Protein 4F1W (pdb70)

B-factor: mean 16.86, std 10.06, range [5.45, 77.43]

Solvent-accessible surface area: 17740 Å² total; per-residue (Å²): 123,61,0,0,0,0,0,30,7,125,71,0,9,59,56,0,93,78,89,6,81,117,110,127,70,51,103,41,6,77,22,66,0,31,22,3,50,2,85,58,5,59,0,0,0,3,63,2,27,57,0,2,0,16,1,0,1,1,1,0,0,0,6,40,75,6,151,9,70,10,1,0,0,1,2,24,4,22,0,4,22,80,122,8,144,38,30,8,14,0,0,0,52,29,0,46,4,14,23,0,41,5,60,33,72,71,76,92,72,2,35,2,24,86,16,50,20,8,4,148,8,43,119,170,8,14,62,4,0,15,40,0,0,133,125,39,139,38,79,6,40,133,6,18,0,0,2,0,0,23,68,43,103,38,68,116,19,10,60,136,8,85,152,74,13,84,121,2,18,0,9,18,20,12,0,0,0,0,0,1,0,0,77,37,32,137,23,54,4,0,0,3,2,7,0,9,59,6,14,112,92,182,23,152,49,61,104,112,96,5,42,50,66,8,0,124,61,9,5,82,6,0,27,37,0,2,85,98,43,34,130,72,143,34,63,0,0,1,1,0,6,39,73,80,4,0,47,75,1,38,122,104,14,91,104,113,127,74,54,98,45,7,64,4,56,2,4,28,4,46,0,93,58,3,47,1,0,0,0,46,4,28,30,0,0,0,8,0,0,0,0,0,0,0,0,10,44,84,6,156,7,64,6,0,0,1,1,0,8,4,6,2,17,28,119,88,13,125,53,9,13,0,0,0,0,49,16,1,45,4,13,23,0,36,5,61,78,128,72,74,92,48,1,33,1,35,80,13,52,18,10,12,154,8,38,116,164,5,9,56,13,0,31,36,0,16,165,111,52,139,44,62,32,29,128,7,9,0,0,0,0,0,21,34,13,46,5,85,122,32,23,60,119,4,109,150,48,9,110,95,8,16,0,7,11,18,8,0,0,0,0,5,4,0,2,92,42,52,139,26,50,11,0,0,0,3,0,0,1,4,59,0,52,122,91,0,47,106,22,24,103,124,72,13,72,52,0,4,118,35,1,6,72,0,0,25,32,0,0,73,80,20,1,145,92

Radius of gyration: 22.08 Å; Cα contacts (8 Å, |Δi|>4): 1251; chains: 2; bounding box: 64×43×54 Å

CATH classification: 3.40.50.1580

Nearest PDB structures (foldseek):
  1z5p-assembly1_A-2  TM=9.961E-01  e=1.165E-47  Escherichia coli
  4g89-assembly1_B  TM=9.970E-01  e=3.250E-46  Klebsiella pneumoniae subsp. pneumoniae MGH 78578
  1jys-assembly1_B  TM=9.950E-01  e=2.540E-46  Escherichia coli
  4f1w-assembly1_B  TM=9.520E-01  e=3.742E-44  Salmonella enterica subsp. enterica serovar Choleraesuis str. SCSA50
  3bl6-assembly1_A-2  TM=9.522E-01  e=1.402E-33  unclassified

Foldseek 3Di:
DEEEEEEAQPLLLVVQLVQFDPWDWDDDPNWIWIWHDHVRHTYIYTYADFFQVSNLVHLVVCCVPPVGQAYEYEYAWAFLDPPDDFFAKEKEQWEFELPDDPCVVPDQHRDDPPDDRIQGADPVLSVLLCVLCVVLVHHYHYFYEYAGNDDDAAQVRSVSSCVSPVGHGTYYGYDRSSSRSCVVVVHHYMYMHGHHYYHPDDDPDDSVRSSVVNSVSVSSSVSSSSVVVPD/DQFEEEEEEADCLQCVVVLVQFDPWDWDDPDNKIWIWHDHVRFTYIYIHQHFFQVSLLVGLVVCCVVPVGQAYEYEAAWAFADPPADFLAKEKEQKEFALPDDPCVVVDQHRDDPPDDRIQGADPVLRVLLVVLCVVVVGHYDYYYEYAGRDQQAADPSVVSCCVSPVGHGTYGGYQRSSSVSCVVVVHHYMYIWGYQHNSYNCRVVSNVVRSNSRSVSRVSSVSSSSVVPRND

Sequence (465 aa):
MMKIIGIIGAMEEEEVTLLRRDKIDNRQTITTLGGCEIYTGQLNGTEVALLKSGIGKVAAALGATLLLLEEHCKKPDVIINTGSAGGLASTLKVGDIVVSDETTRYHDADVVTAFGYEYGQLPGCPAGFKADDKKLIAAAEESSSCCIRRELNLNAVRRGLIVSSGDAFINGSVGLAKIRRHNFPDAVVAVEMEATAIIAHVCHNFNVPFVVVVRAISDVADQQSHLSFDEFLAVVAAKQQSTLMMVETLVQKLAHSHMKIGIIGAMEEEVTLLRDDKIDDNRQTITLLGGCCEIYTGQLNGTEVALLKSGIGKVAAALGATLLLEHCKPDVIIINTGSAGGLASTLKVGDIVVVSDEETRYHDADVTAFGYEEYGQLPGCPAGFKKADDKKLIAAAESCIRELNLNAVRGLIVSGDAFINGSVVGLAKIRRHNFPDAVAVEMEATAIAHVCHNFNNVPFVVVRAISDVADQQQSHLSSFDEFLAVAAKQSSTLMVEETLVQKLAHG

Secondary structure (DSSP, 8-state):
-EEEEEES-HHHHHHHHHH-EEEEEEEETTEEEEEEEETTEEEEEEE--SSHHHHHHHHHHHHHHH--SEEEEEEEEEE-STT--TT-EEEEEEEEESS-B-GGGTPPTTPPTTS-SSEEPPHHHHHHHHHHHHHTT--EEEEEEEE-SB---SHHHHHHHHHH-TTEEEEESSHHHHHHHHHHTT--EEEEEEEEEETT---SS-HHHHHHHHHHHHHHHHHHHHHHHH-/--S-EEEEESSHHHHHHHHHTEEEEEEEEETTEEEEEEEETTEEEEEEE--SSHHHHHHHHHHHHHHH--SEEEE-SEEEE-STTPPTT-EEEEEEEEESS-B-GGGTPPTT--TTS-SSEEPPHHHHHHHHHHHHHHT--EEEEEEEE-SB---SHHHHHHHHHH-TTEEEEESSHHHHHHHHHHHT--EEEEEEEEE-SSTTHHHHHHHHHHHHHHHHHHHHHHHHHHHTT-

Structure (mmCIF, N/CA/C/O backbone):
data_4F1W
#
_entry.id   4F1W
#
_cell.length_a   66.050
_cell.length_b   68.120
_cell.length_c   89.660
_cell.angle_alpha   90.00
_cell.angle_beta   90.00
_cell.angle_gamma   90.00
#
_symmetry.space_group_name_H-M   'P 21 21 21'
#
loop_
_entity.id
_entity.type
_entity.pdbx_description
1 polymer "5'-methylthioadenosine/S-adenosylhomocysteine nucleosidase"
2 non-polymer 'TRIETHYLENE GLYCOL'
3 non-polymer 'TETRAETHYLENE GLYCOL'
4 non-polymer 1,2-ETHANEDIOL
5 non-polymer DI(HYDROXYETHYL)ETHER
6 non-polymer ADENINE
7 water water
#
loop_
_atom_site.group_PDB
_atom_site.id
_atom_site.type_symbol
_atom_site.label_atom_id
_atom_site.label_alt_id
_atom_site.label_comp_id
_atom_site.label_asym_id
_atom_site.label_entity_id
_atom_site.label_seq_id
_atom_site.pdbx_PDB_ins_code
_atom_site.Cartn_x
_atom_site.Cartn_y
_atom_site.Cartn_z
_atom_site.occupancy
_atom_site.B_iso_or_equiv
_atom_site.auth_seq_id
_atom_site.auth_comp_id
_atom_site.auth_asym_id
_atom_site.auth_atom_id
_atom_site.pdbx_PDB_model_num
ATOM 1 N N . MET A 1 17 ? 36.932 12.332 20.245 1.00 28.48 1 MET A N 1
ATOM 2 C CA A MET A 1 17 ? 36.961 12.277 18.745 0.50 25.50 1 MET A CA 1
ATOM 3 C CA B MET A 1 17 ? 36.910 12.261 18.753 0.50 23.61 1 MET A CA 1
ATOM 4 C C . MET A 1 17 ? 37.259 10.856 18.307 1.00 21.39 1 MET A C 1
ATOM 5 O O . MET A 1 17 ? 38.147 10.207 18.867 1.00 26.39 1 MET A O 1
ATOM 14 N N . LYS A 1 18 ? 36.559 10.387 17.291 1.00 15.67 2 LYS A N 1
ATOM 15 C CA . LYS A 1 18 ? 36.771 9.050 16.810 1.00 13.53 2 LYS A CA 1
ATOM 16 C C . LYS A 1 18 ? 37.061 9.114 15.322 1.00 11.62 2 LYS A C 1
ATOM 17 O O . LYS A 1 18 ? 36.295 9.691 14.536 1.00 12.02 2 LYS A O 1
ATOM 23 N N . ILE A 1 19 ? 38.195 8.551 14.944 1.00 10.45 3 ILE A N 1
ATOM 24 C CA A ILE A 1 19 ? 38.632 8.630 13.555 0.50 10.08 3 ILE A CA 1
ATOM 25 C CA B ILE A 1 19 ? 38.676 8.633 13.560 0.50 10.13 3 ILE A CA 1
ATOM 26 C C . ILE A 1 19 ? 38.482 7.266 12.891 1.00 9.11 3 ILE A C 1
ATOM 27 O O . ILE A 1 19 ? 39.007 6.262 13.369 1.00 10.61 3 ILE A O 1
ATOM 36 N N . GLY A 1 20 ? 37.773 7.244 11.768 1.00 9.11 4 GLY A N 1
ATOM 37 C CA . GLY A 1 20 ? 37.633 6.042 10.970 1.00 9.08 4 GLY A CA 1
ATOM 38 C C . GLY A 1 20 ? 38.744 6.057 9.931 1.00 7.48 4 GLY A C 1
ATOM 39 O O . GLY A 1 20 ? 39.046 7.101 9.343 1.00 9.08 4 GLY A O 1
ATOM 40 N N . ILE A 1 21 ? 39.355 4.893 9.751 1.00 7.47 5 ILE A N 1
ATOM 41 C CA . ILE A 1 21 ? 40.476 4.675 8.856 1.00 6.86 5 ILE A CA 1
ATOM 42 C C . ILE A 1 21 ? 40.117 3.505 7.955 1.00 6.30 5 ILE A C 1
ATOM 43 O O . ILE A 1 21 ? 39.859 2.411 8.431 1.00 8.03 5 ILE A O 1
ATOM 48 N N . ILE A 1 22 ? 40.120 3.769 6.638 1.00 7.00 6 ILE A N 1
ATOM 49 C CA . ILE A 1 22 ? 39.888 2.739 5.647 1.00 7.02 6 ILE A CA 1
ATOM 50 C C . ILE A 1 22 ? 41.111 2.668 4.776 1.00 6.89 6 ILE A C 1
ATOM 51 O O . ILE A 1 22 ? 41.485 3.665 4.135 1.00 8.44 6 ILE A O 1
ATOM 56 N N . GLY A 1 23 ? 41.813 1.547 4.825 1.00 7.74 7 GLY A N 1
ATOM 57 C CA . GLY A 1 23 ? 43.056 1.419 4.039 1.00 9.53 7 GLY A CA 1
ATOM 58 C C . GLY A 1 23 ? 42.988 0.317 3.023 1.00 9.59 7 GLY A C 1
ATOM 59 O O . GLY A 1 23 ? 42.455 -0.753 3.313 1.00 10.01 7 GLY A O 1
ATOM 60 N N . ALA A 1 24 ? 43.556 0.556 1.842 1.00 9.54 8 ALA A N 1
ATOM 61 C CA . ALA A 1 24 ? 43.647 -0.456 0.792 1.00 10.69 8 ALA A CA 1
ATOM 62 C C . ALA A 1 24 ? 44.879 -1.344 0.914 1.00 11.24 8 ALA A C 1
ATOM 63 O O . ALA A 1 24 ? 44.854 -2.464 0.394 1.00 14.76 8 ALA A O 1
ATOM 65 N N . MET A 1 25 ? 45.963 -0.852 1.509 1.00 10.72 9 MET A N 1
ATOM 66 C CA . MET A 1 25 ? 47.205 -1.593 1.549 1.00 13.01 9 MET A CA 1
ATOM 67 C C . MET A 1 25 ? 47.169 -2.527 2.765 1.00 13.44 9 MET A C 1
ATOM 68 O O . MET A 1 25 ? 47.118 -2.097 3.917 1.00 13.24 9 MET A O 1
ATOM 73 N N . GLU A 1 26 ? 47.183 -3.826 2.477 1.00 15.23 10 GLU A N 1
ATOM 74 C CA A GLU A 1 26 ? 47.114 -4.870 3.480 0.50 16.50 10 GLU A CA 1
ATOM 75 C CA B GLU A 1 26 ? 47.076 -4.842 3.516 0.50 17.00 10 GLU A CA 1
ATOM 76 C C . GLU A 1 26 ? 48.133 -4.663 4.591 1.00 15.05 10 GLU A C 1
ATOM 77 O O . GLU A 1 26 ? 47.813 -4.765 5.792 1.00 14.30 10 GLU A O 1
ATOM 88 N N . GLU A 1 27 ? 49.378 -4.384 4.194 1.00 16.35 11 GLU A N 1
ATOM 89 C CA . GLU A 1 27 ? 50.462 -4.252 5.184 1.00 16.75 11 GLU A CA 1
ATOM 90 C C . GLU A 1 27 ? 50.235 -3.045 6.098 1.00 13.14 11 GLU A C 1
ATOM 91 O O . GLU A 1 27 ? 50.553 -3.124 7.288 1.00 15.69 11 GLU A O 1
ATOM 97 N N . GLU A 1 28 ? 49.690 -1.947 5.552 1.00 12.97 12 GLU A N 1
ATOM 98 C CA . GLU A 1 28 ? 49.364 -0.788 6.381 1.00 12.17 12 GLU A CA 1
ATOM 99 C C . GLU A 1 28 ? 48.289 -1.163 7.409 1.00 11.91 12 GLU A C 1
ATOM 100 O O . GLU A 1 28 ? 48.412 -0.845 8.577 1.00 12.07 12 GLU A O 1
ATOM 106 N N . VAL A 1 29 ? 47.227 -1.826 6.964 1.00 11.38 13 VAL A N 1
ATOM 107 C CA . VAL A 1 29 ? 46.177 -2.232 7.892 1.00 11.49 13 VAL A CA 1
ATOM 108 C C . VAL A 1 29 ? 46.727 -3.142 8.992 1.00 11.84 13 VAL A C 1
ATOM 109 O O . VAL A 1 29 ? 46.388 -2.981 10.174 1.00 12.82 13 VAL A O 1
ATOM 113 N N . THR A 1 30 ? 47.586 -4.082 8.617 1.00 13.36 14 THR A N 1
ATOM 114 C CA . THR A 1 30 ? 48.191 -5.004 9.576 1.00 13.10 14 THR A CA 1
ATOM 115 C C . THR A 1 30 ? 49.026 -4.234 10.611 1.00 12.70 14 THR A C 1
ATOM 116 O O . THR A 1 30 ? 48.906 -4.481 11.823 1.00 15.31 14 THR A O 1
ATOM 120 N N . LEU A 1 31 ? 49.857 -3.299 10.125 1.00 13.77 15 LEU A N 1
ATOM 121 C CA . LEU A 1 31 ? 50.696 -2.522 11.047 1.00 13.53 15 LEU A CA 1
ATOM 122 C C . LEU A 1 31 ? 49.841 -1.672 12.003 1.00 12.29 15 LEU A C 1
ATOM 123 O O . LEU A 1 31 ? 50.085 -1.630 13.208 1.00 15.64 15 LEU A O 1
ATOM 128 N N . LEU A 1 32 ? 48.831 -1.003 11.459 1.00 11.13 16 LEU A N 1
ATOM 129 C CA . LEU A 1 32 ? 47.933 -0.207 12.286 1.00 11.82 16 LEU A CA 1
ATOM 130 C C . LEU A 1 32 ? 47.186 -1.087 13.268 1.00 12.20 16 LEU A C 1
ATOM 131 O O . LEU A 1 32 ? 47.082 -0.717 14.434 1.00 14.18 16 LEU A O 1
ATOM 136 N N . ARG A 1 33 ? 46.687 -2.238 12.823 1.00 13.25 17 ARG A N 1
ATOM 137 C CA A ARG A 1 33 ? 45.967 -3.147 13.691 0.50 15.37 17 ARG A CA 1
ATOM 138 C CA B ARG A 1 33 ? 45.952 -3.119 13.726 0.50 15.05 17 ARG A CA 1
ATOM 139 C C . ARG A 1 33 ? 46.860 -3.516 14.890 1.00 15.00 17 ARG A C 1
ATOM 140 O O . ARG A 1 33 ? 46.423 -3.531 16.051 1.00 17.36 17 ARG A O 1
ATOM 155 N N . ASP A 1 34 ? 48.115 -3.825 14.590 1.00 14.94 18 ASP A N 1
ATOM 156 C CA . ASP A 1 34 ? 49.085 -4.224 15.610 1.00 16.73 18 ASP A CA 1
ATOM 157 C C . ASP A 1 34 ? 49.354 -3.121 16.654 1.00 16.52 18 ASP A C 1
ATOM 158 O O . ASP A 1 34 ? 49.595 -3.389 17.833 1.00 19.33 18 ASP A O 1
ATOM 163 N N . LYS A 1 35 ? 49.260 -1.881 16.204 1.00 13.78 19 LYS A N 1
ATOM 164 C CA . LYS A 1 35 ? 49.483 -0.732 17.039 1.00 15.62 19 LYS A CA 1
ATOM 165 C C . LYS A 1 35 ? 48.299 -0.354 17.906 1.00 14.50 19 LYS A C 1
ATOM 166 O O . LYS A 1 35 ? 48.479 0.280 18.935 1.00 19.89 19 LYS A O 1
ATOM 172 N N . ILE A 1 36 ? 47.091 -0.756 17.509 1.00 14.00 20 ILE A N 1
ATOM 173 C CA . ILE A 1 36 ? 45.899 -0.414 18.261 1.00 13.96 20 ILE A CA 1
ATOM 174 C C . ILE A 1 36 ? 45.890 -1.072 19.635 1.00 14.14 20 ILE A C 1
ATOM 175 O O . ILE A 1 36 ? 46.104 -2.262 19.746 1.00 15.03 20 ILE A O 1
ATOM 180 N N . ASP A 1 37 ? 45.612 -0.250 20.635 1.00 12.91 21 ASP A N 1
ATOM 181 C CA . ASP A 1 37 ? 45.470 -0.665 22.008 1.00 14.99 21 ASP A CA 1
ATOM 182 C C . ASP A 1 37 ? 44.030 -1.012 22.301 1.00 16.34 21 ASP A C 1
ATOM 183 O O . ASP A 1 37 ? 43.108 -0.433 21.709 1.00 15.87 21 ASP A O 1
ATOM 188 N N . ASN A 1 38 ? 43.845 -1.929 23.248 1.00 17.20 22 ASN A N 1
ATOM 189 C CA . ASN A 1 38 ? 42.522 -2.409 23.595 1.00 15.82 22 ASN A CA 1
ATOM 190 C C . ASN A 1 38 ? 41.696 -2.853 22.404 1.00 14.69 22 ASN A C 1
ATOM 191 O O . ASN A 1 38 ? 40.520 -2.543 22.291 1.00 16.77 22 ASN A O 1
ATOM 196 N N . ARG A 1 39 ? 42.345 -3.597 21.521 1.00 14.87 23 ARG A N 1
ATOM 197 C CA . ARG A 1 39 ? 41.751 -3.935 20.236 1.00 14.10 23 ARG A CA 1
ATOM 198 C C . ARG A 1 39 ? 40.525 -4.849 20.390 1.00 14.93 23 ARG A C 1
ATOM 199 O O . ARG A 1 39 ? 40.535 -5.810 21.157 1.00 16.75 23 ARG A O 1
ATOM 207 N N . GLN A 1 40 ? 39.480 -4.555 19.635 1.00 13.08 24 GLN A N 1
ATOM 208 C CA . GLN A 1 40 ? 38.374 -5.465 19.469 1.00 13.04 24 GLN A CA 1
ATOM 209 C C . GLN A 1 40 ? 38.133 -5.598 17.962 1.00 11.94 24 GLN A C 1
ATOM 210 O O . GLN A 1 40 ? 38.521 -4.738 17.200 1.00 13.05 24 GLN A O 1
ATOM 216 N N . THR A 1 41 ? 37.527 -6.705 17.579 1.00 13.35 25 THR A N 1
ATOM 217 C CA . THR A 1 41 ? 37.265 -6.992 16.187 1.00 14.49 25 THR A CA 1
ATOM 218 C C . THR A 1 41 ? 35.772 -7.268 16.019 1.00 16.12 25 THR A C 1
ATOM 219 O O . THR A 1 41 ? 35.185 -8.063 16.756 1.00 18.06 25 THR A O 1
ATOM 223 N N . ILE A 1 42 ? 35.183 -6.595 15.038 1.00 15.34 26 ILE A N 1
ATOM 224 C CA . ILE A 1 42 ? 33.776 -6.763 14.644 1.00 16.47 26 ILE A CA 1
ATOM 225 C C . ILE A 1 42 ? 33.857 -7.506 13.304 1.00 19.87 26 ILE A C 1
ATOM 226 O O . ILE A 1 42 ? 34.429 -6.994 12.364 1.00 19.63 26 ILE A O 1
ATOM 231 N N . THR A 1 43 ? 33.326 -8.724 13.210 1.00 25.64 27 THR A N 1
ATOM 232 C CA A THR A 1 43 ? 33.454 -9.566 11.993 0.50 23.82 27 THR A CA 1
ATOM 233 C CA B THR A 1 43 ? 33.456 -9.462 11.939 0.50 25.02 27 THR A CA 1
ATOM 234 C C . THR A 1 43 ? 32.083 -9.776 11.330 1.00 22.76 27 THR A C 1
ATOM 235 O O . THR A 1 43 ? 31.246 -10.426 11.916 1.00 34.80 27 THR A O 1
ATOM 242 N N . LEU A 1 44 ? 31.852 -9.221 10.133 1.00 21.70 28 LEU A N 1
ATOM 243 C CA . LEU A 1 44 ? 30.572 -9.401 9.415 1.00 22.67 28 LEU A CA 1
ATOM 244 C C . LEU A 1 44 ? 30.554 -9.003 7.929 1.00 19.72 28 LEU A C 1
ATOM 245 O O . LEU A 1 44 ? 31.289 -8.139 7.521 1.00 28.50 28 LEU A O 1
ATOM 250 N N . GLY A 1 45 ? 29.692 -9.634 7.151 1.00 32.26 29 GLY A N 1
ATOM 251 C CA . GLY A 1 45 ? 29.563 -9.318 5.727 1.00 31.29 29 GLY A CA 1
ATOM 252 C C . GLY A 1 45 ? 30.831 -9.550 4.924 1.00 26.71 29 GLY A C 1
ATOM 253 O O . GLY A 1 45 ? 31.002 -8.928 3.893 1.00 28.73 29 GLY A O 1
ATOM 254 N N . GLY A 1 46 ? 31.697 -10.469 5.364 1.00 32.63 30 GLY A N 1
ATOM 255 C CA . GLY A 1 46 ? 32.992 -10.669 4.709 1.00 32.12 30 GLY A CA 1
ATOM 256 C C . GLY A 1 46 ? 33.926 -9.490 4.967 1.00 33.00 30 GLY A C 1
ATOM 257 O O . GLY A 1 46 ? 34.924 -9.289 4.240 1.00 32.14 30 GLY A O 1
ATOM 258 N N . CYS A 1 47 ? 33.582 -8.706 5.994 1.00 23.42 31 CYS A N 1
ATOM 259 C CA . CYS A 1 47 ? 34.320 -7.535 6.374 1.00 21.54 31 CYS A CA 1
ATOM 260 C C . CYS A 1 47 ? 34.677 -7.647 7.846 1.00 20.67 31 CYS A C 1
ATOM 261 O O . CYS A 1 47 ? 34.058 -8.367 8.622 1.00 23.30 31 CYS A O 1
ATOM 264 N N . GLU A 1 48 ? 35.685 -6.897 8.211 1.00 17.28 32 GLU A N 1
ATOM 265 C CA . GLU A 1 48 ? 36.195 -6.890 9.550 1.00 15.95 32 GLU A CA 1
ATOM 266 C C . GLU A 1 48 ? 36.589 -5.490 9.940 1.00 15.71 32 GLU A C 1
ATOM 267 O O . GLU A 1 48 ? 37.266 -4.835 9.181 1.00 17.31 32 GLU A O 1
ATOM 273 N N . ILE A 1 49 ? 36.181 -5.070 11.143 1.00 12.06 33 ILE A N 1
ATOM 274 C CA . ILE A 1 49 ? 36.513 -3.750 11.666 1.00 10.39 33 ILE A CA 1
ATOM 275 C C . ILE A 1 49 ? 37.284 -3.932 12.955 1.00 10.35 33 ILE A C 1
ATOM 276 O O . ILE A 1 49 ? 36.844 -4.710 13.794 1.00 12.39 33 ILE A O 1
ATOM 281 N N . TYR A 1 50 ? 38.380 -3.206 13.105 1.00 9.91 34 TYR A N 1
ATOM 282 C CA . TYR A 1 50 ? 39.188 -3.226 14.305 1.00 10.05 34 TYR A CA 1
ATOM 283 C C . TYR A 1 50 ? 38.996 -1.911 15.021 1.00 10.19 34 TYR A C 1
ATOM 284 O O . TYR A 1 50 ? 39.114 -0.844 14.419 1.00 11.87 34 TYR A O 1
ATOM 293 N N . THR A 1 51 ? 38.702 -1.984 16.318 1.00 10.71 35 THR A N 1
ATOM 294 C CA . THR A 1 51 ? 38.468 -0.801 17.104 1.00 11.82 35 THR A CA 1
ATOM 295 C C . THR A 1 51 ? 39.409 -0.790 18.287 1.00 12.20 35 THR A C 1
ATOM 296 O O . THR A 1 51 ? 39.897 -1.829 18.721 1.00 13.85 35 THR A O 1
ATOM 300 N N . GLY A 1 52 ? 39.650 0.404 18.806 1.00 11.87 36 GLY A N 1
ATOM 301 C CA . GLY A 1 52 ? 40.495 0.586 19.979 1.00 13.09 36 GLY A CA 1
ATOM 302 C C . GLY A 1 52 ? 41.100 1.951 19.924 1.00 12.58 36 GLY A C 1
ATOM 303 O O . GLY A 1 52 ? 40.527 2.854 19.317 1.00 13.46 36 GLY A O 1
ATOM 304 N N . GLN A 1 53 ? 42.270 2.117 20.524 1.00 13.59 37 GLN A N 1
ATOM 305 C CA . GLN A 1 53 ? 42.914 3.428 20.518 1.00 12.77 37 GLN A CA 1
ATOM 306 C C . GLN A 1 53 ? 44.265 3.351 19.845 1.00 12.80 37 GLN A C 1
ATOM 307 O O . GLN A 1 53 ? 45.053 2.435 20.084 1.00 15.21 37 GLN A O 1
ATOM 313 N N . LEU A 1 54 ? 44.538 4.352 19.027 1.00 12.68 38 LEU A N 1
ATOM 314 C CA . LEU A 1 54 ? 45.809 4.466 18.342 1.00 12.96 38 LEU A CA 1
ATOM 315 C C . LEU A 1 54 ? 46.501 5.675 18.972 1.00 14.16 38 LEU A C 1
ATOM 316 O O . LEU A 1 54 ? 46.053 6.813 18.842 1.00 13.43 38 LEU A O 1
ATOM 321 N N . ASN A 1 55 ? 47.553 5.407 19.724 1.00 14.58 39 ASN A N 1
ATOM 322 C CA . ASN A 1 55 ? 48.281 6.447 20.424 1.00 15.92 39 ASN A CA 1
ATOM 323 C C . ASN A 1 55 ? 47.306 7.358 21.181 1.00 16.09 39 ASN A C 1
ATOM 324 O O . ASN A 1 55 ? 47.399 8.584 21.136 1.00 18.16 39 ASN A O 1
ATOM 329 N N . GLY A 1 56 ? 46.354 6.736 21.874 1.00 16.70 40 GLY A N 1
ATOM 330 C CA . GLY A 1 56 ? 45.427 7.472 22.723 1.00 18.54 40 GLY A CA 1
ATOM 331 C C . GLY A 1 56 ? 44.144 7.981 22.088 1.00 17.01 40 GLY A C 1
ATOM 332 O O . GLY A 1 56 ? 43.266 8.485 22.792 1.00 26.07 40 GLY A O 1
ATOM 333 N N . THR A 1 57 ? 44.011 7.846 20.771 1.00 14.85 41 THR A N 1
ATOM 334 C CA . THR A 1 57 ? 42.846 8.351 20.034 1.00 13.81 41 THR A CA 1
ATOM 335 C C . THR A 1 57 ? 41.966 7.178 19.612 1.00 13.46 41 THR A C 1
ATOM 336 O O . THR A 1 57 ? 42.446 6.207 19.069 1.00 13.94 41 THR A O 1
ATOM 340 N N . GLU A 1 58 ? 40.678 7.267 19.877 1.00 13.08 42 GLU A N 1
ATOM 341 C CA . GLU A 1 58 ? 39.763 6.224 19.473 1.00 12.18 42 GLU A CA 1
ATOM 342 C C . GLU A 1 58 ? 39.696 6.157 17.940 1.00 12.77 42 GLU A C 1
ATOM 343 O O . GLU A 1 58 ? 39.489 7.168 17.261 1.00 12.14 42 GLU A O 1
ATOM 349 N N . VAL A 1 59 ? 39.856 4.955 17.417 1.00 10.60 43 VAL A N 1
ATOM 350 C CA . VAL A 1 59 ? 39.816 4.735 15.980 1.00 9.09 43 VAL A CA 1
ATOM 351 C C . VAL A 1 59 ? 38.975 3.512 15.653 1.00 9.70 43 VAL A C 1
ATOM 352 O O . VAL A 1 59 ? 38.707 2.650 16.507 1.00 10.87 43 VAL A O 1
ATOM 356 N N . ALA A 1 60 ? 38.580 3.446 14.389 1.00 9.59 44 ALA A N 1
ATOM 357 C CA . ALA A 1 60 ? 37.935 2.256 13.824 1.00 9.25 44 ALA A CA 1
ATOM 358 C C . ALA A 1 60 ? 38.597 2.075 12.465 1.00 8.33 44 ALA A C 1
ATOM 359 O O . ALA A 1 60 ? 38.653 3.016 11.687 1.00 11.35 44 ALA A O 1
ATOM 361 N N . LEU A 1 61 ? 39.079 0.866 12.202 1.00 8.08 45 LEU A N 1
ATOM 362 C CA . LEU A 1 61 ? 39.951 0.551 11.079 1.00 8.40 45 LEU A CA 1
ATOM 363 C C . LEU A 1 61 ? 39.380 -0.601 10.259 1.00 8.27 45 LEU A C 1
ATOM 364 O O . LEU A 1 61 ? 38.946 -1.606 10.832 1.00 9.37 45 LEU A O 1
ATOM 369 N N . LEU A 1 62 ? 39.409 -0.458 8.936 1.00 8.62 46 LEU A N 1
ATOM 370 C CA . LEU A 1 62 ? 38.951 -1.485 8.027 1.00 9.83 46 LEU A CA 1
ATOM 371 C C . LEU A 1 62 ? 39.845 -1.496 6.783 1.00 8.25 46 LEU A C 1
ATOM 372 O O . LEU A 1 62 ? 40.267 -0.444 6.306 1.00 9.44 46 LEU A O 1
ATOM 377 N N . LYS A 1 63 ? 40.124 -2.696 6.285 1.00 8.88 47 LYS A N 1
ATOM 378 C CA . LYS A 1 63 ? 40.766 -2.899 5.006 1.00 9.75 47 LYS A CA 1
ATOM 379 C C . LYS A 1 63 ? 39.700 -2.925 3.923 1.00 9.92 47 LYS A C 1
ATOM 380 O O . LYS A 1 63 ? 38.805 -3.769 3.951 1.00 12.31 47 LYS A O 1
ATOM 386 N N . SER A 1 64 ? 39.786 -2.008 2.966 1.00 9.18 48 SER A N 1
ATOM 387 C CA . SER A 1 64 ? 38.822 -1.972 1.875 1.00 9.85 48 SER A CA 1
ATOM 388 C C . SER A 1 64 ? 38.980 -3.188 0.983 1.00 9.62 48 SER A C 1
ATOM 389 O O . SER A 1 64 ? 40.083 -3.599 0.658 1.00 10.58 48 SER A O 1
ATOM 392 N N . GLY A 1 65 ? 37.855 -3.711 0.524 1.00 11.57 49 GLY A N 1
ATOM 393 C CA . GLY A 1 65 ? 37.870 -4.654 -0.562 1.00 10.97 49 GLY A CA 1
ATOM 394 C C . GLY A 1 65 ? 38.129 -3.948 -1.884 1.00 9.56 49 GLY A C 1
ATOM 395 O O . GLY A 1 65 ? 38.410 -2.773 -1.961 1.00 12.11 49 GLY A O 1
ATOM 396 N N . ILE A 1 66 ? 38.025 -4.719 -2.933 1.00 9.14 50 ILE A N 1
ATOM 397 C CA . ILE A 1 66 ? 38.343 -4.305 -4.262 1.00 9.50 50 ILE A CA 1
ATOM 398 C C . ILE A 1 66 ? 37.116 -3.970 -5.062 1.00 7.72 50 ILE A C 1
ATOM 399 O O . ILE A 1 66 ? 36.206 -4.782 -5.221 1.00 8.87 50 ILE A O 1
ATOM 404 N N . GLY A 1 67 ? 37.117 -2.756 -5.589 1.00 7.72 51 GLY A N 1
ATOM 405 C CA . GLY A 1 67 ? 36.027 -2.259 -6.417 1.00 7.63 51 GLY A CA 1
ATOM 406 C C . GLY A 1 67 ? 35.005 -1.471 -5.611 1.00 6.76 51 GLY A C 1
ATOM 407 O O . GLY A 1 67 ? 35.021 -1.453 -4.375 1.00 7.11 51 GLY A O 1
ATOM 408 N N . LYS A 1 68 ? 34.072 -0.846 -6.309 1.00 6.45 52 LYS A N 1
ATOM 409 C CA . LYS A 1 68 ? 33.219 0.138 -5.676 1.00 7.08 52 LYS A CA 1
ATOM 410 C C . LYS A 1 68 ? 32.199 -0.454 -4.700 1.00 6.33 52 LYS A C 1
ATOM 411 O O . LYS A 1 68 ? 31.948 0.128 -3.665 1.00 6.94 52 LYS A O 1
ATOM 417 N N . VAL A 1 69 ? 31.606 -1.592 -5.038 1.00 6.57 53 VAL A N 1
ATOM 418 C CA . VAL A 1 69 ? 30.617 -2.200 -4.150 1.00 7.07 53 VAL A CA 1
ATOM 419 C C . VAL A 1 69 ? 31.255 -2.684 -2.866 1.00 6.51 53 VAL A C 1
ATOM 420 O O . VAL A 1 69 ? 30.758 -2.431 -1.757 1.00 7.24 53 VAL A O 1
ATOM 424 N N . ALA A 1 70 ? 32.359 -3.415 -2.979 1.00 7.17 54 ALA A N 1
ATOM 425 C CA . ALA A 1 70 ? 33.057 -3.887 -1.787 1.00 7.82 54 ALA A CA 1
ATOM 426 C C . ALA A 1 70 ? 33.493 -2.729 -0.904 1.00 7.11 54 ALA A C 1
ATOM 427 O O . ALA A 1 70 ? 33.341 -2.804 0.319 1.00 8.24 54 ALA A O 1
ATOM 429 N N . ALA A 1 71 ? 33.998 -1.684 -1.495 1.00 7.85 55 ALA A N 1
ATOM 430 C CA . ALA A 1 71 ? 34.437 -0.512 -0.752 1.00 8.29 55 ALA A CA 1
ATOM 431 C C . ALA A 1 71 ? 33.246 0.171 -0.086 1.00 7.05 55 ALA A C 1
ATOM 432 O O . ALA A 1 71 ? 33.329 0.575 1.070 1.00 7.91 55 ALA A O 1
ATOM 434 N N . ALA A 1 72 ? 32.116 0.277 -0.775 1.00 7.04 56 ALA A N 1
ATOM 435 C CA . ALA A 1 72 ? 30.922 0.917 -0.241 1.00 6.98 56 ALA A CA 1
ATOM 436 C C . ALA A 1 72 ? 30.339 0.120 0.910 1.00 6.75 56 ALA A C 1
ATOM 437 O O . ALA A 1 72 ? 29.915 0.675 1.921 1.00 7.81 56 ALA A O 1
ATOM 439 N N . LEU A 1 73 ? 30.326 -1.199 0.758 1.00 7.49 57 LEU A N 1
ATOM 440 C CA . LEU A 1 73 ? 29.870 -2.083 1.814 1.00 7.19 57 LEU A CA 1
ATOM 441 C C . LEU A 1 73 ? 30.699 -1.859 3.078 1.00 7.54 57 LEU A C 1
ATOM 442 O O . LEU A 1 73 ? 30.157 -1.693 4.176 1.00 7.72 57 LEU A O 1
ATOM 447 N N . GLY A 1 74 ? 32.020 -1.906 2.939 1.00 8.11 58 GLY A N 1
ATOM 448 C CA . GLY A 1 74 ? 32.876 -1.704 4.091 1.00 8.25 58 GLY A CA 1
ATOM 449 C C . GLY A 1 74 ? 32.682 -0.367 4.742 1.00 8.24 58 GLY A C 1
ATOM 450 O O . GLY A 1 74 ? 32.613 -0.273 5.984 1.00 8.66 58 GLY A O 1
ATOM 451 N N . ALA A 1 75 ? 32.634 0.677 3.933 1.00 7.96 59 ALA A N 1
ATOM 452 C CA . ALA A 1 75 ? 32.460 2.023 4.460 1.00 7.94 59 ALA A CA 1
ATOM 453 C C . ALA A 1 75 ? 31.139 2.207 5.213 1.00 7.51 59 ALA A C 1
ATOM 454 O O . ALA A 1 75 ? 31.101 2.805 6.276 1.00 8.32 59 ALA A O 1
ATOM 456 N N . THR A 1 76 ? 30.082 1.632 4.672 1.00 7.22 60 THR A N 1
ATOM 457 C CA . THR A 1 76 ? 28.770 1.746 5.279 1.00 6.87 60 THR A CA 1
ATOM 458 C C . THR A 1 76 ? 28.766 0.995 6.605 1.00 7.78 60 THR A C 1
ATOM 459 O O . THR A 1 76 ? 28.245 1.498 7.604 1.00 8.87 60 THR A O 1
ATOM 463 N N . LEU A 1 77 ? 29.352 -0.205 6.626 1.00 8.06 61 LEU A N 1
ATOM 464 C CA . LEU A 1 77 ? 29.433 -0.959 7.898 1.00 8.28 61 LEU A CA 1
ATOM 465 C C . LEU A 1 77 ? 30.237 -0.186 8.923 1.00 8.66 61 LEU A C 1
ATOM 466 O O . LEU A 1 77 ? 29.849 -0.139 10.091 1.00 9.66 61 LEU A O 1
ATOM 471 N N . LEU A 1 78 ? 31.365 0.399 8.544 1.00 8.94 62 LEU A N 1
ATOM 472 C CA A LEU A 1 78 ? 32.187 1.138 9.498 0.50 9.13 62 LEU A CA 1
ATOM 473 C CA B LEU A 1 78 ? 32.185 1.117 9.519 0.50 9.15 62 LEU A CA 1
ATOM 474 C C . LEU A 1 78 ? 31.409 2.318 10.084 1.00 8.43 62 LEU A C 1
ATOM 475 O O . LEU A 1 78 ? 31.407 2.573 11.304 1.00 9.90 62 LEU A O 1
ATOM 484 N N . LEU A 1 79 ? 30.733 3.052 9.211 1.00 8.59 63 LEU A N 1
ATOM 485 C CA . LEU A 1 79 ? 29.951 4.183 9.668 1.00 9.61 63 LEU A CA 1
ATOM 486 C C . LEU A 1 79 ? 28.818 3.758 10.605 1.00 10.49 63 LEU A C 1
ATOM 487 O O . LEU A 1 79 ? 28.604 4.360 11.669 1.00 11.71 63 LEU A O 1
ATOM 492 N N . GLU A 1 80 ? 28.089 2.727 10.217 1.00 11.47 64 GLU A N 1
ATOM 493 C CA A GLU A 1 80 ? 26.967 2.317 11.039 0.50 11.91 64 GLU A CA 1
ATOM 494 C CA B GLU A 1 80 ? 26.969 2.152 10.996 0.50 12.69 64 GLU A CA 1
ATOM 495 C C . GLU A 1 80 ? 27.380 1.696 12.378 1.00 12.19 64 GLU A C 1
ATOM 496 O O . GLU A 1 80 ? 26.692 1.943 13.388 1.00 16.33 64 GLU A O 1
ATOM 507 N N . HIS A 1 81 ? 28.476 0.939 12.408 1.00 12.09 65 HIS A N 1
ATOM 508 C CA . HIS A 1 81 ? 28.895 0.264 13.639 1.00 12.66 65 HIS A CA 1
ATOM 509 C C . HIS A 1 81 ? 29.738 1.123 14.531 1.00 13.09 65 HIS A C 1
ATOM 510 O O . HIS A 1 81 ? 29.745 0.894 15.750 1.00 17.63 65 HIS A O 1
ATOM 517 N N . CYS A 1 82 ? 30.404 2.121 13.985 1.00 11.94 66 CYS A N 1
ATOM 518 C CA . CYS A 1 82 ? 31.389 2.850 14.757 1.00 11.41 66 CYS A CA 1
ATOM 519 C C . CYS A 1 82 ? 31.106 4.348 14.863 1.00 10.70 66 CYS A C 1
ATOM 520 O O . CYS A 1 82 ? 31.618 4.990 15.750 1.00 13.22 66 CYS A O 1
ATOM 523 N N . LYS A 1 83 ? 30.327 4.907 13.938 1.00 11.40 67 LYS A N 1
ATOM 524 C CA A LYS A 1 83 ? 29.968 6.317 13.978 0.50 11.07 67 LYS A CA 1
ATOM 525 C CA B LYS A 1 83 ? 29.968 6.321 13.992 0.50 11.09 67 LYS A CA 1
ATOM 526 C C . LYS A 1 83 ? 31.192 7.234 14.199 1.00 11.38 67 LYS A C 1
ATOM 527 O O . LYS A 1 83 ? 31.220 8.059 15.093 1.00 12.65 67 LYS A O 1
ATOM 538 N N . PRO A 1 84 ? 32.222 7.096 13.357 1.00 10.63 68 PRO A N 1
ATOM 539 C CA . PRO A 1 84 ? 33.337 8.008 13.496 1.00 10.17 68 PRO A CA 1
ATOM 540 C C . PRO A 1 84 ? 32.954 9.434 13.077 1.00 10.11 68 PRO A C 1
ATOM 541 O O . PRO A 1 84 ? 32.036 9.645 12.276 1.00 13.04 68 PRO A O 1
ATOM 545 N N . ASP A 1 85 ? 33.742 10.382 13.534 1.00 9.99 69 ASP A N 1
ATOM 546 C CA . ASP A 1 85 ? 33.535 11.801 13.234 1.00 11.32 69 ASP A CA 1
ATOM 547 C C . ASP A 1 85 ? 34.053 12.153 11.842 1.00 11.04 69 ASP A C 1
ATOM 548 O O . ASP A 1 85 ? 33.494 13.009 11.189 1.00 13.42 69 ASP A O 1
ATOM 553 N N . VAL A 1 86 ? 35.108 11.466 11.409 1.00 9.00 70 VAL A N 1
ATOM 554 C CA . VAL A 1 86 ? 35.702 11.674 10.112 1.00 10.07 70 VAL A CA 1
ATOM 555 C C . VAL A 1 86 ? 36.243 10.344 9.578 1.00 8.47 70 VAL A C 1
ATOM 556 O O . VAL A 1 86 ? 36.441 9.393 10.3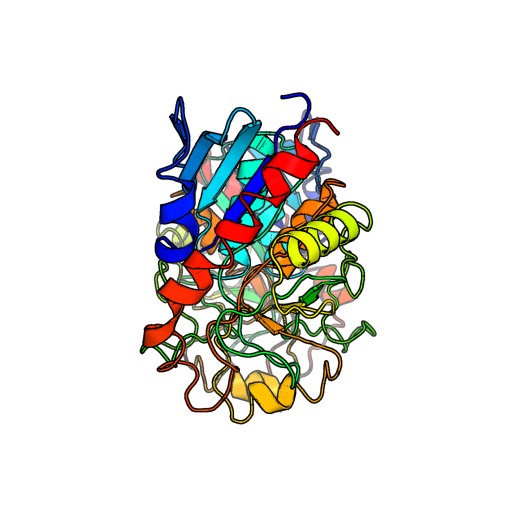46 1.00 9.50 70 VAL A O 1
ATOM 560 N N . ILE A 1 87 ? 36.482 10.328 8.266 1.00 7.42 71 ILE A N 1
ATOM 561 C CA . ILE A 1 87 ? 37.141 9.219 7.608 1.00 7.80 71 ILE A CA 1
ATOM 562 C C . ILE A 1 87 ? 38.419 9.678 6.911 1.00 7.51 71 ILE A C 1
ATOM 563 O O . ILE A 1 87 ? 38.413 10.633 6.143 1.00 8.87 71 ILE A O 1
ATOM 568 N N . ILE A 1 88 ? 39.491 8.919 7.175 1.00 6.74 72 ILE A N 1
ATOM 569 C CA . ILE A 1 88 ? 40.759 8.981 6.444 1.00 8.11 72 ILE A CA 1
ATOM 570 C C . ILE A 1 88 ? 40.831 7.711 5.603 1.00 7.56 72 ILE A C 1
ATOM 571 O O . ILE A 1 88 ? 40.761 6.604 6.143 1.00 7.93 72 ILE A O 1
ATOM 576 N N . ASN A 1 89 ? 40.948 7.855 4.286 1.00 7.37 73 ASN A N 1
ATOM 577 C CA . ASN A 1 89 ? 41.022 6.708 3.396 1.00 7.08 73 ASN A CA 1
ATOM 578 C C . ASN A 1 89 ? 42.343 6.704 2.643 1.00 7.08 73 ASN A C 1
ATOM 579 O O . ASN A 1 89 ? 42.624 7.619 1.886 1.00 8.09 73 ASN A O 1
ATOM 584 N N . THR A 1 90 ? 43.172 5.687 2.907 1.00 7.05 74 THR A N 1
ATOM 585 C CA . THR A 1 90 ? 44.501 5.552 2.317 1.00 8.27 74 THR A CA 1
ATOM 586 C C . THR A 1 90 ? 44.577 4.392 1.318 1.00 9.12 74 THR A C 1
ATOM 587 O O . THR A 1 90 ? 43.757 3.469 1.332 1.00 10.98 74 THR A O 1
ATOM 591 N N . GLY A 1 91 ? 45.571 4.457 0.462 1.00 7.37 75 GLY A N 1
ATOM 592 C CA . GLY A 1 91 ? 45.865 3.386 -0.469 1.00 8.43 75 GLY A CA 1
ATOM 593 C C . GLY A 1 91 ? 46.940 3.805 -1.440 1.00 8.54 75 GLY A C 1
ATOM 594 O O . GLY A 1 91 ? 47.701 4.753 -1.164 1.00 9.07 75 GLY A O 1
ATOM 595 N N . SER A 1 92 ? 46.997 3.121 -2.577 1.00 9.06 76 SER A N 1
ATOM 596 C CA . SER A 1 92 ? 47.917 3.462 -3.640 1.00 9.26 76 SER A CA 1
ATOM 597 C C . SER A 1 92 ? 47.108 3.766 -4.892 1.00 9.08 76 SER A C 1
ATOM 598 O O . SER A 1 92 ? 45.934 3.399 -5.026 1.00 9.63 76 SER A O 1
ATOM 601 N N . ALA A 1 93 ? 47.741 4.428 -5.837 1.00 8.19 77 ALA A N 1
ATOM 602 C CA . ALA A 1 93 ? 47.089 4.743 -7.095 1.00 7.53 77 ALA A CA 1
ATOM 603 C C . ALA A 1 93 ? 48.111 4.877 -8.220 1.00 8.24 77 ALA A C 1
ATOM 604 O O . ALA A 1 93 ? 49.326 5.064 -7.991 1.00 9.63 77 ALA A O 1
ATOM 606 N N . GLY A 1 94 ? 47.592 4.830 -9.434 1.00 9.32 78 GLY A N 1
ATOM 607 C CA . GLY A 1 94 ? 48.362 5.156 -10.634 1.00 9.52 78 GLY A CA 1
ATOM 608 C C . GLY A 1 94 ? 48.322 6.662 -10.889 1.00 10.40 78 GLY A C 1
ATOM 609 O O . GLY A 1 94 ? 47.273 7.293 -10.776 1.00 11.62 78 GLY A O 1
ATOM 610 N N . GLY A 1 95 ? 49.476 7.235 -11.228 1.00 10.45 79 GLY A N 1
ATOM 611 C CA . GLY A 1 95 ? 49.558 8.639 -11.538 1.00 11.33 79 GLY A CA 1
ATOM 612 C C . GLY A 1 95 ? 49.232 8.886 -12.996 1.00 11.69 79 GLY A C 1
ATOM 613 O O . GLY A 1 95 ? 49.704 8.203 -13.892 1.00 15.92 79 GLY A O 1
ATOM 614 N N . LEU A 1 96 ? 48.411 9.901 -13.233 1.00 12.36 80 LEU A N 1
ATOM 615 C CA . LEU A 1 96 ? 48.016 10.298 -14.582 1.00 14.44 80 LEU A CA 1
ATOM 616 C C . LEU A 1 96 ? 48.788 11.485 -15.090 1.00 18.08 80 LEU A C 1
ATOM 617 O O . LEU A 1 96 ? 48.986 11.620 -16.292 1.00 23.33 80 LEU A O 1
ATOM 622 N N . ALA A 1 97 ? 49.178 12.362 -14.179 1.00 19.96 81 ALA A N 1
ATOM 623 C CA . ALA A 1 97 ? 49.991 13.517 -14.517 1.00 21.38 81 ALA A CA 1
ATOM 624 C C . ALA A 1 97 ? 51.467 13.114 -14.652 1.00 22.80 81 ALA A C 1
ATOM 625 O O . ALA A 1 97 ? 52.042 12.461 -13.786 1.00 22.36 81 ALA A O 1
ATOM 627 N N . SER A 1 98 ? 52.077 13.488 -15.761 1.00 26.68 82 SER A N 1
ATOM 628 C CA . SER A 1 98 ? 53.445 13.084 -16.061 1.00 26.44 82 SER A CA 1
ATOM 629 C C . SER A 1 98 ? 54.463 13.711 -15.125 1.00 25.17 82 SER A C 1
ATOM 630 O O . SER A 1 98 ? 55.589 13.227 -15.012 1.00 31.28 82 SER A O 1
ATOM 633 N N . THR A 1 99 ? 54.051 14.776 -14.439 1.00 27.14 83 THR A N 1
ATOM 634 C CA . THR A 1 99 ? 54.887 15.476 -13.486 1.00 27.68 83 THR A CA 1
ATOM 635 C C . THR A 1 99 ? 54.931 14.777 -12.131 1.00 22.96 83 THR A C 1
ATOM 636 O O . THR A 1 99 ? 55.748 15.119 -11.281 1.00 26.18 83 THR A O 1
ATOM 640 N N . LEU A 1 100 ? 54.070 13.795 -11.918 1.00 18.48 84 LEU A N 1
ATOM 641 C CA . LEU A 1 100 ? 54.178 13.001 -10.693 1.00 16.33 84 LEU A CA 1
ATOM 642 C C . LEU A 1 100 ? 55.414 12.119 -10.721 1.00 17.76 84 LEU A C 1
ATOM 643 O O . LEU A 1 100 ? 55.929 11.796 -11.775 1.00 19.95 84 LEU A O 1
ATOM 648 N N . LYS A 1 101 ? 55.852 11.742 -9.530 1.00 17.59 85 LYS A N 1
ATOM 649 C CA . LYS A 1 101 ? 56.898 10.768 -9.309 1.00 17.17 85 LYS A CA 1
ATOM 650 C C . LYS A 1 101 ? 56.360 9.647 -8.456 1.00 14.16 85 LYS A C 1
ATOM 651 O O . LYS A 1 101 ? 55.502 9.859 -7.584 1.00 13.81 85 LYS A O 1
ATOM 657 N N . VAL A 1 102 ? 56.889 8.457 -8.648 1.00 15.90 86 VAL A N 1
ATOM 658 C CA . VAL A 1 102 ? 56.594 7.346 -7.774 1.00 13.21 86 VAL A CA 1
ATOM 659 C C . VAL A 1 102 ? 56.940 7.733 -6.347 1.00 12.83 86 VAL A C 1
ATOM 660 O O . VAL A 1 102 ? 58.032 8.254 -6.053 1.00 15.76 86 VAL A O 1
ATOM 664 N N . GLY A 1 103 ? 55.990 7.500 -5.462 1.00 12.96 87 GLY A N 1
ATOM 665 C CA . GLY A 1 103 ? 56.136 7.850 -4.074 1.00 12.60 87 GLY A CA 1
ATOM 666 C C . GLY A 1 103 ? 55.537 9.185 -3.682 1.00 12.49 87 GLY A C 1
ATOM 667 O O . GLY A 1 103 ? 55.418 9.435 -2.498 1.00 12.90 87 GLY A O 1
ATOM 668 N N . ASP A 1 104 ? 55.173 10.025 -4.653 1.00 12.73 88 ASP A N 1
ATOM 669 C CA . ASP A 1 104 ? 54.335 11.204 -4.367 1.00 10.76 88 ASP A CA 1
ATOM 670 C C . ASP A 1 104 ? 53.035 10.749 -3.705 1.00 9.83 88 ASP A C 1
ATOM 671 O O . ASP A 1 104 ? 52.546 9.649 -3.958 1.00 11.05 88 ASP A O 1
ATOM 676 N N . ILE A 1 105 ? 52.451 11.612 -2.884 1.00 10.31 89 ILE A N 1
ATOM 677 C CA . ILE A 1 105 ? 51.182 11.311 -2.225 1.00 9.26 89 ILE A CA 1
ATOM 678 C C . ILE A 1 105 ? 50.135 12.308 -2.704 1.00 9.45 89 ILE A C 1
ATOM 679 O O . ILE A 1 105 ? 50.244 13.503 -2.466 1.00 11.92 89 ILE A O 1
ATOM 684 N N . VAL A 1 106 ? 49.108 11.800 -3.375 1.00 8.13 90 VAL A N 1
ATOM 685 C CA . VAL A 1 106 ? 48.036 12.647 -3.838 1.00 8.14 90 VAL A CA 1
ATOM 686 C C . VAL A 1 106 ? 46.990 12.750 -2.724 1.00 7.98 90 VAL A C 1
ATOM 687 O O . VAL A 1 106 ? 46.590 11.747 -2.135 1.00 9.13 90 VAL A O 1
ATOM 691 N N . VAL A 1 107 ? 46.542 13.964 -2.487 1.00 8.44 91 VAL A N 1
ATOM 692 C CA . VAL A 1 107 ? 45.488 14.249 -1.545 1.00 7.08 91 VAL A CA 1
ATOM 693 C C . VAL A 1 107 ? 44.279 14.724 -2.364 1.00 8.60 91 VAL A C 1
ATOM 694 O O . VAL A 1 107 ? 44.358 15.718 -3.104 1.00 9.74 91 VAL A O 1
ATOM 698 N N . SER A 1 108 ? 43.158 14.032 -2.237 1.00 7.74 92 SER A N 1
ATOM 699 C CA . SER A 1 108 ? 41.972 14.396 -3.015 1.00 8.61 92 SER A CA 1
ATOM 700 C C . SER A 1 108 ? 41.430 15.756 -2.678 1.00 9.25 92 SER A C 1
ATOM 701 O O . SER A 1 108 ? 41.122 16.017 -1.512 1.00 10.95 92 SER A O 1
ATOM 704 N N . ASP A 1 109 ? 41.219 16.589 -3.680 1.00 9.23 93 ASP A N 1
ATOM 705 C CA . ASP A 1 109 ? 40.245 17.653 -3.503 1.00 11.54 93 ASP A CA 1
ATOM 706 C C . ASP A 1 109 ? 38.856 17.190 -3.791 1.00 9.68 93 ASP A C 1
ATOM 707 O O . ASP A 1 109 ? 37.938 17.587 -3.103 1.00 11.22 93 ASP A O 1
ATOM 712 N N . GLU A 1 110 ? 38.743 16.285 -4.736 1.00 10.00 94 GLU A N 1
ATOM 713 C CA . GLU A 1 110 ? 37.513 15.736 -5.205 1.00 9.88 94 GLU A CA 1
ATOM 714 C C . GLU A 1 110 ? 37.759 14.379 -5.806 1.00 8.48 94 GLU A C 1
ATOM 715 O O . GLU A 1 110 ? 38.865 14.079 -6.212 1.00 8.13 94 GLU A O 1
ATOM 721 N N . THR A 1 111 ? 36.705 13.578 -5.895 1.00 7.31 95 THR A N 1
ATOM 722 C CA A THR A 1 111 ? 36.746 12.253 -6.503 0.50 7.04 95 THR A CA 1
ATOM 723 C CA B THR A 1 111 ? 36.804 12.327 -6.586 0.50 7.76 95 THR A CA 1
ATOM 724 C C . THR A 1 111 ? 35.590 12.131 -7.492 1.00 6.59 95 THR A C 1
ATOM 725 O O . THR A 1 111 ? 34.511 12.619 -7.215 1.00 8.54 95 THR A O 1
ATOM 732 N N . ARG A 1 112 ? 35.831 11.495 -8.621 1.00 6.50 96 ARG A N 1
ATOM 733 C CA . ARG A 1 112 ? 34.808 11.230 -9.614 1.00 6.50 96 ARG A CA 1
ATOM 734 C C . ARG A 1 112 ? 34.928 9.797 -10.143 1.00 6.88 96 ARG A C 1
ATOM 735 O O . ARG A 1 112 ? 36.014 9.247 -10.256 1.00 8.49 96 ARG A O 1
ATOM 743 N N . TYR A 1 113 ? 33.794 9.239 -10.577 1.00 7.35 97 TYR A N 1
ATOM 744 C CA . TYR A 1 113 ? 33.800 7.955 -11.240 1.00 7.56 97 TYR A CA 1
ATOM 745 C C . TYR A 1 113 ? 34.221 8.111 -12.705 1.00 7.42 97 TYR A C 1
ATOM 746 O O . TYR A 1 113 ? 33.640 8.930 -13.412 1.00 9.94 97 TYR A O 1
ATOM 755 N N . HIS A 1 114 ? 35.200 7.336 -13.154 1.00 7.31 98 HIS A N 1
ATOM 756 C CA . HIS A 1 114 ? 35.579 7.364 -14.586 1.00 7.66 98 HIS A CA 1
ATOM 757 C C . HIS A 1 114 ? 34.725 6.463 -15.440 1.00 8.64 98 HIS A C 1
ATOM 758 O O . HIS A 1 114 ? 34.841 6.530 -16.661 1.00 10.68 98 HIS A O 1
ATOM 765 N N . ASP A 1 115 ? 33.862 5.660 -14.819 1.00 8.79 99 ASP A N 1
ATOM 766 C CA . ASP A 1 115 ? 33.080 4.653 -15.500 1.00 9.18 99 ASP A CA 1
ATOM 767 C C . ASP A 1 115 ? 31.575 4.806 -15.326 1.00 9.25 99 ASP A C 1
ATOM 768 O O . ASP A 1 115 ? 30.836 3.886 -15.639 1.00 15.04 99 ASP A O 1
ATOM 773 N N . ALA A 1 116 ? 31.111 5.941 -14.822 1.00 8.82 100 ALA A N 1
ATOM 774 C CA . ALA A 1 116 ? 29.700 6.206 -14.702 1.00 8.56 100 ALA A CA 1
ATOM 775 C C . ALA A 1 116 ? 29.253 7.036 -15.894 1.00 7.89 100 ALA A C 1
ATOM 776 O O . ALA A 1 116 ? 29.898 8.022 -16.234 1.00 10.09 100 ALA A O 1
ATOM 778 N N . ASP A 1 117 ? 28.148 6.629 -16.534 1.00 8.50 101 ASP A N 1
ATOM 779 C CA . ASP A 1 117 ? 27.688 7.304 -17.742 1.00 10.47 101 ASP A CA 1
ATOM 780 C C . ASP A 1 117 ? 26.173 7.255 -17.839 1.00 10.08 101 ASP A C 1
ATOM 781 O O . ASP A 1 117 ? 25.587 6.242 -18.232 1.00 10.95 101 ASP A O 1
ATOM 786 N N . VAL A 1 118 ? 25.536 8.370 -17.482 1.00 10.04 102 VAL A N 1
ATOM 787 C CA A VAL A 1 118 ? 24.102 8.570 -17.726 0.50 10.60 102 VAL A CA 1
ATOM 788 C CA B VAL A 1 118 ? 24.113 8.562 -17.721 0.50 10.88 102 VAL A CA 1
ATOM 789 C C . VAL A 1 118 ? 23.986 9.808 -18.621 1.00 12.05 102 VAL A C 1
ATOM 790 O O . VAL A 1 118 ? 23.049 10.611 -18.523 1.00 14.54 102 VAL A O 1
ATOM 797 N N . THR A 1 119 ? 24.968 9.959 -19.517 1.00 13.97 103 THR A N 1
ATOM 798 C CA . THR A 1 119 ? 24.971 11.079 -20.456 1.00 15.73 103 THR A CA 1
ATOM 799 C C . THR A 1 119 ? 23.793 11.062 -21.428 1.00 16.40 103 THR A C 1
ATOM 800 O O . THR A 1 119 ? 23.449 12.098 -21.958 1.00 22.58 103 THR A O 1
ATOM 804 N N . ALA A 1 120 ? 23.158 9.901 -21.620 1.00 16.42 104 ALA A N 1
ATOM 805 C CA . ALA A 1 120 ? 21.981 9.803 -22.473 1.00 18.56 104 ALA A CA 1
ATOM 806 C C . ALA A 1 120 ? 20.841 10.685 -21.967 1.00 20.01 104 ALA A C 1
ATOM 807 O O . ALA A 1 120 ? 19.953 11.031 -22.730 1.00 27.54 104 ALA A O 1
ATOM 809 N N . PHE A 1 121 ? 20.860 11.005 -20.674 1.00 17.44 105 PHE A N 1
ATOM 810 C CA . PHE A 1 121 ? 19.845 11.857 -20.054 1.00 18.54 105 PHE A CA 1
ATOM 811 C C . PHE A 1 121 ? 20.342 13.268 -19.717 1.00 23.20 105 PHE A C 1
ATOM 812 O O . PHE A 1 121 ? 19.648 14.026 -19.032 1.00 27.51 105 PHE A O 1
ATOM 820 N N . GLY A 1 122 ? 21.537 13.605 -20.200 1.00 24.31 106 GLY A N 1
ATOM 821 C CA . GLY A 1 122 ? 22.070 14.964 -20.095 1.00 26.35 106 GLY A CA 1
ATOM 822 C C . GLY A 1 122 ? 23.020 15.227 -18.946 1.00 23.18 106 GLY A C 1
ATOM 823 O O . GLY A 1 122 ? 23.487 16.340 -18.776 1.00 27.81 106 GLY A O 1
ATOM 824 N N . TYR A 1 123 ? 23.311 14.205 -18.154 1.00 20.63 107 TYR A N 1
ATOM 825 C CA . TYR A 1 123 ? 24.264 14.335 -17.074 1.00 19.55 107 TYR A CA 1
ATOM 826 C C . TYR A 1 123 ? 25.681 14.497 -17.593 1.00 19.01 107 TYR A C 1
ATOM 827 O O . TYR A 1 123 ? 26.028 14.004 -18.659 1.00 19.20 107 TYR A O 1
ATOM 836 N N . GLU A 1 124 ? 26.507 15.164 -16.796 1.00 18.94 108 GLU A N 1
ATOM 837 C CA . GLU A 1 124 ? 27.939 15.219 -17.047 1.00 18.82 108 GLU A CA 1
ATOM 838 C C . GLU A 1 124 ? 28.501 13.790 -17.023 1.00 14.14 108 GLU A C 1
ATOM 839 O O . GLU A 1 124 ? 28.065 12.978 -16.232 1.00 12.82 108 GLU A O 1
ATOM 845 N N . TYR A 1 125 ? 29.498 13.490 -17.856 1.00 13.42 109 TYR A N 1
ATOM 846 C CA . TYR A 1 125 ? 30.137 12.186 -17.795 1.00 11.64 109 TYR A CA 1
ATOM 847 C C . TYR A 1 125 ? 30.727 11.971 -16.386 1.00 11.89 109 TYR A C 1
ATOM 848 O O . TYR A 1 125 ? 31.323 12.874 -15.788 1.00 13.94 109 TYR A O 1
ATOM 857 N N . GLY A 1 126 ? 30.506 10.768 -15.857 1.00 9.91 110 GLY A N 1
ATOM 858 C CA . GLY A 1 126 ? 30.976 10.411 -14.529 1.00 8.95 110 GLY A CA 1
ATOM 859 C C . GLY A 1 126 ? 29.980 10.660 -13.405 1.00 9.32 110 GLY A C 1
ATOM 860 O O . GLY A 1 126 ? 30.146 10.115 -12.301 1.00 10.43 110 GLY A O 1
ATOM 861 N N . GLN A 1 127 ? 28.954 11.467 -13.667 1.00 9.54 111 GLN A N 1
ATOM 862 C CA . GLN A 1 127 ? 27.973 11.847 -12.674 1.00 10.71 111 GLN A CA 1
ATOM 863 C C . GLN A 1 127 ? 26.835 10.838 -12.677 1.00 10.08 111 GLN A C 1
ATOM 864 O O . GLN A 1 127 ? 26.320 10.495 -13.724 1.00 13.90 111 GLN A O 1
ATOM 870 N N . LEU A 1 128 ? 26.403 10.419 -11.504 1.00 8.85 112 LEU A N 1
ATOM 871 C CA . LEU A 1 128 ? 25.203 9.625 -11.368 1.00 9.53 112 LEU A CA 1
ATOM 872 C C . LEU A 1 128 ? 24.027 10.474 -10.888 1.00 10.55 112 LEU A C 1
ATOM 873 O O . LEU A 1 128 ? 24.208 11.459 -10.172 1.00 11.09 112 LEU A O 1
ATOM 878 N N . PRO A 1 129 ? 22.816 10.057 -11.238 1.00 11.39 113 PRO A N 1
ATOM 879 C CA . PRO A 1 129 ? 21.636 10.770 -10.756 1.00 12.98 113 PRO A CA 1
ATOM 880 C C . PRO A 1 129 ? 21.579 10.840 -9.222 1.00 12.67 113 PRO A C 1
ATOM 881 O O . PRO A 1 129 ? 21.937 9.870 -8.518 1.00 14.88 113 PRO A O 1
ATOM 885 N N . GLY A 1 130 ? 21.168 11.993 -8.689 1.00 12.99 114 GLY A N 1
ATOM 886 C CA . GLY A 1 130 ? 21.096 12.179 -7.234 1.00 14.88 114 GLY A CA 1
ATOM 887 C C . GLY A 1 130 ? 22.437 12.398 -6.556 1.00 11.36 114 GLY A C 1
ATOM 888 O O . GLY A 1 130 ? 22.521 12.452 -5.318 1.00 13.12 114 GLY A O 1
ATOM 889 N N . CYS A 1 131 ? 23.489 12.587 -7.369 1.00 11.01 115 CYS A N 1
ATOM 890 C CA . CYS A 1 131 ? 24.844 12.832 -6.870 1.00 10.84 115 CYS A CA 1
ATOM 891 C C . CYS A 1 131 ? 25.412 14.055 -7.518 1.00 10.39 115 CYS A C 1
ATOM 892 O O . CYS A 1 131 ? 25.137 14.337 -8.698 1.00 10.93 115 CYS A O 1
ATOM 895 N N . PRO A 1 132 ? 26.330 14.713 -6.805 1.00 11.17 116 PRO A N 1
ATOM 896 C CA . PRO A 1 132 ? 27.101 15.722 -7.467 1.00 10.15 116 PRO A CA 1
ATOM 897 C C . PRO A 1 132 ? 28.045 15.083 -8.513 1.00 10.03 116 PRO A C 1
ATOM 898 O O . PRO A 1 132 ? 28.303 13.889 -8.464 1.00 11.09 116 PRO A O 1
ATOM 902 N N . ALA A 1 133 ? 28.583 15.901 -9.412 1.00 10.29 117 ALA A N 1
ATOM 903 C CA . ALA A 1 133 ? 29.469 15.363 -10.419 1.00 11.28 117 ALA A CA 1
ATOM 904 C C . ALA A 1 133 ? 30.733 14.766 -9.835 1.00 10.73 117 ALA A C 1
ATOM 905 O O . ALA A 1 133 ? 31.283 13.814 -10.384 1.00 10.92 117 ALA A O 1
ATOM 907 N N . GLY A 1 134 ? 31.186 15.368 -8.739 1.00 9.66 118 GLY A N 1
ATOM 908 C CA . GLY A 1 134 ? 32.312 14.928 -7.969 1.00 9.98 118 GLY A CA 1
ATOM 909 C C . GLY A 1 134 ? 32.026 15.078 -6.484 1.00 9.09 118 GLY A C 1
ATOM 910 O O . GLY A 1 134 ? 31.260 15.953 -6.080 1.00 12.37 118 GLY A O 1
ATOM 911 N N . PHE A 1 135 ? 32.655 14.233 -5.687 1.00 8.01 119 PHE A N 1
ATOM 912 C CA . PHE A 1 135 ? 32.480 14.226 -4.233 1.00 7.96 119 PHE A CA 1
ATOM 913 C C . PHE A 1 135 ? 33.689 14.912 -3.609 1.00 8.61 119 PHE A C 1
ATOM 914 O O . PHE A 1 135 ? 34.807 14.450 -3.791 1.00 9.69 119 PHE A O 1
ATOM 922 N N . LYS A 1 136 ? 33.436 16.001 -2.906 1.00 8.71 120 LYS A N 1
ATOM 923 C CA . LYS A 1 136 ? 34.492 16.848 -2.379 1.00 9.14 120 LYS A CA 1
ATOM 924 C C . LYS A 1 136 ? 34.942 16.423 -0.999 1.00 8.22 120 LYS A C 1
ATOM 925 O O . LYS A 1 136 ? 34.128 16.225 -0.080 1.00 9.05 120 LYS A O 1
ATOM 931 N N . ALA A 1 137 ? 36.257 16.322 -0.839 1.00 8.25 121 ALA A N 1
ATOM 932 C CA . ALA A 1 137 ? 36.834 16.095 0.471 1.00 7.97 121 ALA A CA 1
ATOM 933 C C . ALA A 1 137 ? 36.766 17.350 1.323 1.00 7.82 121 ALA A C 1
ATOM 934 O O . ALA A 1 137 ? 36.551 18.445 0.848 1.00 9.38 121 ALA A O 1
ATOM 936 N N . ASP A 1 138 ? 36.890 17.163 2.627 1.00 7.97 122 ASP A N 1
ATOM 937 C CA . ASP A 1 138 ? 36.745 18.242 3.585 1.00 9.07 122 ASP A CA 1
ATOM 938 C C . ASP A 1 138 ? 37.985 19.140 3.571 1.00 8.03 122 ASP A C 1
ATOM 939 O O . ASP A 1 138 ? 39.079 18.656 3.681 1.00 8.81 122 ASP A O 1
ATOM 944 N N . ASP A 1 139 ? 37.760 20.446 3.496 1.00 9.33 123 ASP A N 1
ATOM 945 C CA . ASP A 1 139 ? 38.867 21.397 3.400 1.00 9.46 123 ASP A CA 1
ATOM 946 C C . ASP A 1 139 ? 39.831 21.280 4.584 1.00 8.85 123 ASP A C 1
ATOM 947 O O . ASP A 1 139 ? 41.042 21.361 4.404 1.00 10.30 123 ASP A O 1
ATOM 952 N N . LYS A 1 140 ? 39.316 21.113 5.800 1.00 9.07 124 LYS A N 1
ATOM 953 C CA A LYS A 1 140 ? 40.170 21.016 6.980 0.50 9.83 124 LYS A CA 1
ATOM 954 C CA B LYS A 1 140 ? 40.150 21.006 6.992 0.50 10.31 124 LYS A CA 1
ATOM 955 C C . LYS A 1 140 ? 40.999 19.733 6.922 1.00 9.33 124 LYS A C 1
ATOM 956 O O . LYS A 1 140 ? 42.184 19.747 7.245 1.00 10.51 124 LYS A O 1
ATOM 967 N N . LEU A 1 141 ? 40.374 18.617 6.507 1.00 9.11 125 LEU A N 1
ATOM 968 C CA . LEU A 1 141 ? 41.095 17.362 6.402 1.00 8.46 125 LEU A CA 1
ATOM 969 C C . LEU A 1 141 ? 42.141 17.361 5.304 1.00 8.05 125 LEU A C 1
ATOM 970 O O . LEU A 1 141 ? 43.217 16.820 5.480 1.00 9.37 125 LEU A O 1
ATOM 975 N N . ILE A 1 142 ? 41.828 17.989 4.188 1.00 8.04 126 ILE A N 1
ATOM 976 C CA . ILE A 1 142 ? 42.804 18.155 3.106 1.00 8.16 126 ILE A CA 1
ATOM 977 C C . ILE A 1 142 ? 44.030 18.877 3.652 1.00 8.94 126 ILE A C 1
ATOM 978 O O . ILE A 1 142 ? 45.158 18.428 3.443 1.00 8.63 126 ILE A O 1
ATOM 983 N N . ALA A 1 143 ? 43.805 20.012 4.320 1.00 9.05 127 ALA A N 1
ATOM 984 C CA . ALA A 1 143 ? 44.920 20.820 4.810 1.00 9.74 127 ALA A CA 1
ATOM 985 C C . ALA A 1 143 ? 45.766 20.059 5.842 1.00 8.81 127 ALA A C 1
ATOM 986 O O . ALA A 1 143 ? 46.993 20.093 5.795 1.00 10.22 127 ALA A O 1
ATOM 988 N N . ALA A 1 144 ? 45.092 19.352 6.735 1.00 9.00 128 ALA A N 1
ATOM 989 C CA . ALA A 1 144 ? 45.758 18.577 7.766 1.00 9.36 128 ALA A CA 1
ATOM 990 C C . ALA A 1 144 ? 46.561 17.435 7.147 1.00 9.13 128 ALA A C 1
ATOM 991 O O . ALA A 1 144 ? 47.716 17.212 7.529 1.00 9.54 128 ALA A O 1
ATOM 993 N N . ALA A 1 145 ? 45.973 16.727 6.196 1.00 9.54 129 ALA A N 1
ATOM 994 C CA . ALA A 1 145 ? 46.695 15.658 5.533 1.00 9.18 129 ALA A CA 1
ATOM 995 C C . ALA A 1 145 ? 47.941 16.168 4.818 1.00 9.36 129 ALA A C 1
ATOM 996 O O . ALA A 1 145 ? 49.035 15.607 4.951 1.00 10.19 129 ALA A O 1
ATOM 998 N N . GLU A 1 146 ? 47.794 17.263 4.086 1.00 9.59 130 GLU A N 1
ATOM 999 C CA A GLU A 1 146 ? 48.923 17.844 3.355 0.50 9.62 130 GLU A CA 1
ATOM 1000 C CA B GLU A 1 146 ? 48.906 17.843 3.364 0.50 10.07 130 GLU A CA 1
ATOM 1001 C C . GLU A 1 146 ? 50.039 18.225 4.309 1.00 9.74 130 GLU A C 1
ATOM 1002 O O . GLU A 1 146 ? 51.204 17.943 4.037 1.00 9.68 130 GLU A O 1
ATOM 1013 N N . SER A 1 147 ? 49.685 18.841 5.434 1.00 10.31 131 SER A N 1
ATOM 1014 C CA A SER A 1 147 ? 50.695 19.282 6.371 0.50 9.99 131 SER A CA 1
ATOM 1015 C CA B SER A 1 147 ? 50.696 19.282 6.397 0.25 10.15 131 SER A CA 1
ATOM 1016 C CA C SER A 1 147 ? 50.705 19.286 6.381 0.25 10.04 131 SER A CA 1
ATOM 1017 C C . SER A 1 147 ? 51.440 18.082 6.971 1.00 9.46 131 SER A C 1
ATOM 1018 O O . SER A 1 147 ? 52.663 18.089 7.101 1.00 10.62 131 SER A O 1
ATOM 1025 N N . CYS A 1 148 ? 50.694 17.050 7.324 1.00 9.96 132 CYS A N 1
ATOM 1026 C CA A CYS A 1 148 ? 51.306 15.837 7.870 0.75 10.35 132 CYS A CA 1
ATOM 1027 C CA B CYS A 1 148 ? 51.277 15.840 7.863 0.25 11.13 132 CYS A CA 1
ATOM 1028 C C . CYS A 1 148 ? 52.248 15.159 6.882 1.00 10.52 132 CYS A C 1
ATOM 1029 O O . CYS A 1 148 ? 53.356 14.764 7.236 1.00 11.48 132 CYS A O 1
ATOM 1034 N N . ILE A 1 149 ? 51.804 15.026 5.650 1.00 9.70 133 ILE A N 1
ATOM 1035 C CA . ILE A 1 149 ? 52.614 14.441 4.590 1.00 9.32 133 ILE A CA 1
ATOM 1036 C C . ILE A 1 149 ? 53.929 15.226 4.454 1.00 7.84 133 ILE A C 1
ATOM 1037 O O . ILE A 1 149 ? 55.026 14.655 4.364 1.00 9.58 133 ILE A O 1
ATOM 1042 N N . ARG A 1 150 ? 53.826 16.543 4.376 1.00 8.29 134 ARG A N 1
ATOM 1043 C CA A ARG A 1 150 ? 55.020 17.361 4.192 0.50 8.81 134 ARG A CA 1
ATOM 1044 C CA B ARG A 1 150 ? 54.997 17.413 4.228 0.50 8.52 134 ARG A CA 1
ATOM 1045 C C . ARG A 1 150 ? 55.955 17.273 5.407 1.00 8.53 134 ARG A C 1
ATOM 1046 O O . ARG A 1 150 ? 57.180 17.267 5.241 1.00 9.73 134 ARG A O 1
ATOM 1061 N N . GLU A 1 151 ? 55.393 17.200 6.608 1.00 8.77 135 GLU A N 1
ATOM 1062 C CA . GLU A 1 151 ? 56.183 17.030 7.824 1.00 9.42 135 GLU A CA 1
ATOM 1063 C C . GLU A 1 151 ? 56.974 15.724 7.881 1.00 9.75 135 GLU A C 1
ATOM 1064 O O . GLU A 1 151 ? 57.979 15.654 8.588 1.00 12.06 135 GLU A O 1
ATOM 1070 N N . LEU A 1 152 ? 56.499 14.714 7.148 1.00 10.23 136 LEU A N 1
ATOM 1071 C CA . LEU A 1 152 ? 57.170 13.426 7.014 1.00 10.71 136 LEU A CA 1
ATOM 1072 C C . LEU A 1 152 ? 58.182 13.388 5.857 1.00 11.50 136 LEU A C 1
ATOM 1073 O O . LEU A 1 152 ? 58.707 12.336 5.530 1.00 13.42 136 LEU A O 1
ATOM 1078 N N . ASN A 1 153 ? 58.497 14.558 5.303 1.00 10.14 137 ASN A N 1
ATOM 1079 C CA . ASN A 1 153 ? 59.429 14.688 4.205 1.00 10.97 137 ASN A CA 1
ATOM 1080 C C . ASN A 1 153 ? 58.953 14.006 2.919 1.00 11.39 137 ASN A C 1
ATOM 1081 O O . ASN A 1 153 ? 59.748 13.523 2.125 1.00 15.32 137 ASN A O 1
ATOM 1086 N N . LEU A 1 154 ? 57.647 13.980 2.727 1.00 11.29 138 LEU A N 1
ATOM 1087 C CA . LEU A 1 154 ? 57.032 13.454 1.523 1.00 12.48 138 LEU A CA 1
ATOM 1088 C C . LEU A 1 154 ? 56.436 14.611 0.729 1.00 11.67 138 LEU A C 1
ATOM 1089 O O . LEU A 1 154 ? 56.282 15.708 1.233 1.00 12.08 138 LEU A O 1
ATOM 1094 N N . ASN A 1 155 ? 56.063 14.339 -0.506 1.00 11.99 139 ASN A N 1
ATOM 1095 C CA . ASN A 1 155 ? 55.477 15.319 -1.385 1.00 11.05 139 ASN A CA 1
ATOM 1096 C C . ASN A 1 155 ? 53.989 15.103 -1.500 1.00 10.51 139 ASN A C 1
ATOM 1097 O O . ASN A 1 155 ? 53.559 14.082 -1.968 1.00 13.78 139 ASN A O 1
ATOM 1102 N N . ALA A 1 156 ? 53.223 16.096 -1.076 1.00 10.97 140 ALA A N 1
ATOM 1103 C CA . ALA A 1 156 ? 51.773 16.084 -1.193 1.00 10.47 140 ALA A CA 1
ATOM 1104 C C . ALA A 1 156 ? 51.357 16.861 -2.420 1.00 10.43 140 ALA A C 1
ATOM 1105 O O . ALA A 1 156 ? 51.791 17.988 -2.604 1.00 14.07 140 ALA A O 1
ATOM 1107 N N . VAL A 1 157 ? 50.477 16.261 -3.209 1.00 11.00 141 VAL A N 1
ATOM 1108 C CA . VAL A 1 157 ? 49.920 16.865 -4.425 1.00 11.26 141 VAL A CA 1
ATOM 1109 C C . VAL A 1 157 ? 48.397 16.828 -4.332 1.00 9.52 141 VAL A C 1
ATOM 1110 O O . VAL A 1 157 ? 47.810 15.756 -4.289 1.00 11.00 141 VAL A O 1
ATOM 1114 N N . ARG A 1 158 ? 47.765 17.994 -4.272 1.00 11.26 142 ARG A N 1
ATOM 1115 C CA A ARG A 1 158 ? 46.315 18.047 -4.215 0.50 11.94 142 ARG A CA 1
ATOM 1116 C CA B ARG A 1 158 ? 46.303 18.097 -4.218 0.50 12.81 142 ARG A CA 1
ATOM 1117 C C . ARG A 1 158 ? 45.703 17.946 -5.613 1.00 10.78 142 ARG A C 1
ATOM 1118 O O . ARG A 1 158 ? 46.162 18.573 -6.561 1.00 13.52 142 ARG A O 1
ATOM 1133 N N . GLY A 1 159 ? 44.670 17.138 -5.746 1.00 9.59 143 GLY A N 1
ATOM 1134 C CA . GLY A 1 159 ? 43.992 17.090 -7.015 1.00 11.43 143 GLY A CA 1
ATOM 1135 C C . GLY A 1 159 ? 42.864 16.084 -7.111 1.00 10.47 143 GLY A C 1
ATOM 1136 O O . GLY A 1 159 ? 42.515 15.433 -6.146 1.00 11.61 143 GLY A O 1
ATOM 1137 N N . LEU A 1 160 ? 42.326 15.941 -8.303 1.00 9.26 144 LEU A N 1
ATOM 1138 C CA . LEU A 1 160 ? 41.215 15.061 -8.599 1.00 8.16 144 LEU A CA 1
ATOM 1139 C C . LEU A 1 160 ? 41.717 13.620 -8.719 1.00 7.20 144 LEU A C 1
ATOM 1140 O O . LEU A 1 160 ? 42.654 13.329 -9.442 1.00 9.16 144 LEU A O 1
ATOM 1145 N N . ILE A 1 161 ? 41.037 12.711 -8.042 1.00 7.51 145 ILE A N 1
ATOM 1146 C CA . ILE A 1 161 ? 41.271 11.279 -8.162 1.00 7.52 145 ILE A CA 1
ATOM 1147 C C . ILE A 1 161 ? 40.030 10.666 -8.786 1.00 7.75 145 ILE A C 1
ATOM 1148 O O . ILE A 1 161 ? 38.920 10.946 -8.347 1.00 9.00 145 ILE A O 1
ATOM 1153 N N . VAL A 1 162 ? 40.221 9.836 -9.806 1.00 6.88 146 VAL A N 1
ATOM 1154 C CA . VAL A 1 162 ? 39.113 9.160 -10.430 1.00 6.81 146 VAL A CA 1
ATOM 1155 C C . VAL A 1 162 ? 39.201 7.663 -10.155 1.00 7.11 146 VAL A C 1
ATOM 1156 O O . VAL A 1 162 ? 40.295 7.124 -9.999 1.00 8.45 146 VAL A O 1
ATOM 1160 N N . SER A 1 163 ? 38.043 7.004 -10.130 1.00 7.11 147 SER A N 1
ATOM 1161 C CA A SER A 1 163 ? 37.915 5.611 -9.735 0.50 7.12 147 SER A CA 1
ATOM 1162 C CA B SER A 1 163 ? 38.060 5.596 -9.895 0.50 7.08 147 SER A CA 1
ATOM 1163 C C . SER A 1 163 ? 36.950 4.878 -10.638 1.00 6.49 147 SER A C 1
ATOM 1164 O O . SER A 1 163 ? 35.975 5.485 -11.109 1.00 7.56 147 SER A O 1
ATOM 1169 N N . GLY A 1 164 ? 37.163 3.584 -10.787 1.00 7.57 148 GLY A N 1
ATOM 1170 C CA . GLY A 1 164 ? 36.228 2.728 -11.469 1.00 7.49 148 GLY A CA 1
ATOM 1171 C C . GLY A 1 164 ? 36.596 1.279 -11.297 1.00 7.60 148 GLY A C 1
ATOM 1172 O O . GLY A 1 164 ? 37.672 0.957 -10.793 1.00 8.26 148 GLY A O 1
ATOM 1173 N N . ASP A 1 165 ? 35.687 0.394 -11.704 1.00 7.07 149 ASP A N 1
ATOM 1174 C CA . ASP A 1 165 ? 35.887 -1.052 -11.495 1.00 7.44 149 ASP A CA 1
ATOM 1175 C C . ASP A 1 165 ? 36.739 -1.770 -12.531 1.00 9.28 149 ASP A C 1
ATOM 1176 O O . ASP A 1 165 ? 36.851 -2.976 -12.499 1.00 11.33 149 ASP A O 1
ATOM 1181 N N . ALA A 1 166 ? 37.313 -1.038 -13.456 1.00 12.69 150 ALA A N 1
ATOM 1182 C CA . ALA A 1 166 ? 38.328 -1.582 -14.344 1.00 13.67 150 ALA A CA 1
ATOM 1183 C C . ALA A 1 166 ? 39.709 -1.194 -13.836 1.00 14.58 150 ALA A C 1
ATOM 1184 O O . ALA A 1 166 ? 39.942 -0.025 -13.510 1.00 18.84 150 ALA A O 1
ATOM 1186 N N . PHE A 1 167 ? 40.611 -2.175 -13.737 1.00 14.82 151 PHE A N 1
ATOM 1187 C CA . PHE A 1 167 ? 42.014 -1.908 -13.446 1.00 12.82 151 PHE A CA 1
ATOM 1188 C C . PHE A 1 167 ? 42.688 -1.426 -14.728 1.00 13.98 151 PHE A C 1
ATOM 1189 O O . PHE A 1 167 ? 42.692 -2.133 -15.719 1.00 18.91 151 PHE A O 1
ATOM 1197 N N . ILE A 1 168 ? 43.214 -0.210 -14.692 1.00 12.75 152 ILE A N 1
ATOM 1198 C CA . ILE A 1 168 ? 43.734 0.435 -15.884 1.00 13.55 152 ILE A CA 1
ATOM 1199 C C . ILE A 1 168 ? 45.155 0.883 -15.617 1.00 14.94 152 ILE A C 1
ATOM 1200 O O . ILE A 1 168 ? 45.401 1.732 -14.762 1.00 19.57 152 ILE A O 1
ATOM 1205 N N . ASN A 1 169 ? 46.084 0.313 -16.364 1.00 16.96 153 ASN A N 1
ATOM 1206 C CA . ASN A 1 169 ? 47.510 0.725 -16.234 1.00 18.70 153 ASN A CA 1
ATOM 1207 C C . ASN A 1 169 ? 48.279 0.830 -17.533 1.00 21.05 153 ASN A C 1
ATOM 1208 O O . ASN A 1 169 ? 49.467 1.189 -17.514 1.00 25.58 153 ASN A O 1
ATOM 1213 N N . GLY A 1 170 ? 47.625 0.538 -18.658 1.00 17.72 154 GLY A N 1
ATOM 1214 C CA . GLY A 1 170 ? 48.284 0.593 -19.949 1.00 18.04 154 GLY A CA 1
ATOM 1215 C C . GLY A 1 170 ? 48.134 1.936 -20.632 1.00 18.11 154 GLY A C 1
ATOM 1216 O O . GLY A 1 170 ? 47.278 2.737 -20.290 1.00 18.56 154 GLY A O 1
ATOM 1217 N N . SER A 1 171 ? 48.949 2.165 -21.659 1.00 18.04 155 SER A N 1
ATOM 1218 C CA . SER A 1 171 ? 48.992 3.470 -22.301 1.00 16.62 155 SER A CA 1
ATOM 1219 C C . SER A 1 171 ? 47.624 3.928 -22.845 1.00 17.44 155 SER A C 1
ATOM 1220 O O . SER A 1 171 ? 47.169 5.037 -22.577 1.00 17.63 155 SER A O 1
ATOM 1223 N N . VAL A 1 172 ? 46.972 3.056 -23.604 1.00 16.35 156 VAL A N 1
ATOM 1224 C CA . VAL A 1 172 ? 45.720 3.408 -24.280 1.00 19.63 156 VAL A CA 1
ATOM 1225 C C . VAL A 1 172 ? 44.631 3.727 -23.259 1.00 17.57 156 VAL A C 1
ATOM 1226 O O . VAL A 1 172 ? 43.932 4.736 -23.355 1.00 16.73 156 VAL A O 1
ATOM 1230 N N . GLY A 1 173 ? 44.502 2.859 -22.269 1.00 17.06 157 GLY A N 1
ATOM 1231 C CA . GLY A 1 173 ? 43.502 2.983 -21.252 1.00 17.15 157 GLY A CA 1
ATOM 1232 C C . GLY A 1 173 ? 43.679 4.214 -20.415 1.00 15.36 157 GLY A C 1
ATOM 1233 O O . GLY A 1 173 ? 42.705 4.921 -20.139 1.00 15.71 157 GLY A O 1
ATOM 1234 N N . LEU A 1 174 ? 44.917 4.511 -20.032 1.00 15.04 158 LEU A N 1
ATOM 1235 C CA . LEU A 1 174 ? 45.200 5.727 -19.280 1.00 16.01 158 LEU A CA 1
ATOM 1236 C C . LEU A 1 174 ? 44.979 6.968 -20.144 1.00 15.57 158 LEU A C 1
ATOM 1237 O O . LEU A 1 174 ? 44.467 7.952 -19.650 1.00 15.60 158 LEU A O 1
ATOM 1242 N N . ALA A 1 175 ? 45.311 6.920 -21.437 1.00 16.87 159 ALA A N 1
ATOM 1243 C CA . ALA A 1 175 ? 45.044 8.051 -22.299 1.00 17.54 159 ALA A CA 1
ATOM 1244 C C . ALA A 1 175 ? 43.530 8.320 -22.414 1.00 16.62 159 ALA A C 1
ATOM 1245 O O . ALA A 1 175 ? 43.112 9.476 -22.470 1.00 18.28 159 ALA A O 1
ATOM 1247 N N . LYS A 1 176 ? 42.701 7.271 -22.443 1.00 18.80 160 LYS A N 1
ATOM 1248 C CA . LYS A 1 176 ? 41.241 7.480 -22.467 1.00 18.54 160 LYS A CA 1
ATOM 1249 C C . LYS A 1 176 ? 40.738 8.140 -21.189 1.00 16.42 160 LYS A C 1
ATOM 1250 O O . LYS A 1 176 ? 39.888 9.033 -21.223 1.00 18.12 160 LYS A O 1
ATOM 1256 N N . ILE A 1 177 ? 41.258 7.716 -20.043 1.00 14.28 161 ILE A N 1
ATOM 1257 C CA . ILE A 1 177 ? 40.889 8.334 -18.776 1.00 13.76 161 ILE A CA 1
ATOM 1258 C C . ILE A 1 177 ? 41.293 9.805 -18.794 1.00 14.08 161 ILE A C 1
ATOM 1259 O O . ILE A 1 177 ? 40.508 10.669 -18.390 1.00 15.25 161 ILE A O 1
ATOM 1264 N N . ARG A 1 178 ? 42.509 10.086 -19.240 1.00 14.54 162 ARG A N 1
ATOM 1265 C CA A ARG A 1 178 ? 42.994 11.469 -19.314 0.50 15.91 162 ARG A CA 1
ATOM 1266 C CA B ARG A 1 178 ? 42.991 11.473 -19.313 0.50 15.98 162 ARG A CA 1
ATOM 1267 C C . ARG A 1 178 ? 42.138 12.346 -20.246 1.00 16.87 162 ARG A C 1
ATOM 1268 O O . ARG A 1 178 ? 41.910 13.524 -19.949 1.00 20.12 162 ARG A O 1
ATOM 1283 N N . HIS A 1 179 ? 41.647 11.780 -21.356 1.00 17.56 163 HIS A N 1
ATOM 1284 C CA . HIS A 1 179 ? 40.791 12.544 -22.266 1.00 19.51 163 HIS A CA 1
ATOM 1285 C C . HIS A 1 179 ? 39.459 12.902 -21.603 1.00 19.03 163 HIS A C 1
ATOM 1286 O O . HIS A 1 179 ? 38.955 14.010 -21.791 1.00 21.96 163 HIS A O 1
ATOM 1293 N N . ASN A 1 180 ? 38.917 11.981 -20.799 1.00 17.02 164 ASN A N 1
ATOM 1294 C CA . ASN A 1 180 ? 37.644 12.233 -20.148 1.00 15.11 164 ASN A CA 1
ATOM 1295 C C . ASN A 1 180 ? 37.807 13.103 -18.926 1.00 14.72 164 ASN A C 1
ATOM 1296 O O . ASN A 1 180 ? 36.887 13.851 -18.587 1.00 15.68 164 ASN A O 1
ATOM 1301 N N . PHE A 1 181 ? 38.963 12.989 -18.255 1.00 13.32 165 PHE A N 1
ATOM 1302 C CA . PHE A 1 181 ? 39.238 13.769 -17.048 1.00 11.99 165 PHE A CA 1
ATOM 1303 C C . PHE A 1 181 ? 40.625 14.398 -17.102 1.00 12.11 165 PHE A C 1
ATOM 1304 O O . PHE A 1 181 ? 41.556 13.925 -16.458 1.00 13.86 165 PHE A O 1
ATOM 1312 N N . PRO A 1 182 ? 40.795 15.438 -17.935 1.00 13.51 166 PRO A N 1
ATOM 1313 C CA . PRO A 1 182 ? 42.123 16.021 -18.105 1.00 14.71 166 PRO A CA 1
ATOM 1314 C C . PRO A 1 182 ? 42.747 16.590 -16.833 1.00 14.93 166 PRO A C 1
ATOM 1315 O O . PRO A 1 182 ? 43.983 16.673 -16.754 1.00 17.50 166 PRO A O 1
ATOM 1319 N N . ASP A 1 183 ? 41.919 16.938 -15.844 1.00 13.49 167 ASP A N 1
ATOM 1320 C CA . ASP A 1 183 ? 42.385 17.483 -14.579 1.00 17.25 167 ASP A CA 1
ATOM 1321 C C . ASP A 1 183 ? 42.702 16.377 -13.573 1.00 15.25 167 ASP A C 1
ATOM 1322 O O . ASP A 1 183 ? 43.220 16.673 -12.501 1.00 17.15 167 ASP A O 1
ATOM 1327 N N . ALA A 1 184 ? 42.388 15.126 -13.889 1.00 12.08 168 ALA A N 1
ATOM 1328 C CA . ALA A 1 184 ? 42.654 14.035 -12.933 1.00 11.84 168 ALA A CA 1
ATOM 1329 C C . ALA A 1 184 ? 44.159 13.821 -12.754 1.00 11.53 168 ALA A C 1
ATOM 1330 O O . ALA A 1 184 ? 44.928 13.798 -13.718 1.00 13.09 168 ALA A O 1
ATOM 1332 N N . VAL A 1 185 ? 44.567 13.649 -11.504 1.00 11.79 169 VAL A N 1
ATOM 1333 C CA A VAL A 1 185 ? 45.940 13.429 -11.108 0.50 11.53 169 VAL A CA 1
ATOM 1334 C CA B VAL A 1 185 ? 45.974 13.396 -11.234 0.50 11.48 169 VAL A CA 1
ATOM 1335 C C . VAL A 1 185 ? 46.256 11.934 -10.990 1.00 9.60 169 VAL A C 1
ATOM 1336 O O . VAL A 1 185 ? 47.387 11.509 -11.188 1.00 11.33 169 VAL A O 1
ATOM 1343 N N . ALA A 1 186 ? 45.262 11.158 -10.556 1.00 8.79 170 ALA A N 1
ATOM 1344 C CA . ALA A 1 186 ? 45.470 9.760 -10.247 1.00 8.63 170 ALA A CA 1
ATOM 1345 C C . ALA A 1 186 ? 44.210 8.957 -10.467 1.00 7.35 170 ALA A C 1
ATOM 1346 O O . ALA A 1 186 ? 43.116 9.513 -10.480 1.00 8.40 170 ALA A O 1
ATOM 1348 N N . VAL A 1 187 ? 44.404 7.640 -10.588 1.00 7.78 171 VAL A N 1
ATOM 1349 C CA . VAL A 1 187 ? 43.356 6.693 -10.822 1.00 7.54 171 VAL A CA 1
ATOM 1350 C C . VAL A 1 187 ? 43.528 5.455 -9.950 1.00 6.79 171 VAL A C 1
ATOM 1351 O O . VAL A 1 187 ? 44.650 4.929 -9.803 1.00 8.84 171 VAL A O 1
ATOM 1355 N N . GLU A 1 188 ? 42.419 4.948 -9.423 1.00 7.32 172 GLU A N 1
ATOM 1356 C CA . GLU A 1 188 ? 42.414 3.680 -8.717 1.00 8.24 172 GLU A CA 1
ATOM 1357 C C . GLU A 1 188 ? 40.985 3.115 -8.711 1.00 7.61 172 GLU A C 1
ATOM 1358 O O . GLU A 1 188 ? 40.206 3.468 -9.598 1.00 7.80 172 GLU A O 1
ATOM 1364 N N . MET A 1 189 ? 40.658 2.243 -7.767 1.00 7.95 173 MET A N 1
ATOM 1365 C CA . MET A 1 189 ? 39.401 1.488 -7.870 1.00 8.02 173 MET A CA 1
ATOM 1366 C C . MET A 1 189 ? 38.416 1.643 -6.703 1.00 8.51 173 MET A C 1
ATOM 1367 O O . MET A 1 189 ? 37.336 1.073 -6.755 1.00 11.69 173 MET A O 1
ATOM 1372 N N . GLU A 1 190 ? 38.747 2.382 -5.650 1.00 7.72 174 GLU A N 1
ATOM 1373 C CA . GLU A 1 190 ? 37.841 2.497 -4.515 1.00 7.44 174 GLU A CA 1
ATOM 1374 C C . GLU A 1 190 ? 37.543 3.912 -4.043 1.00 7.08 174 GLU A C 1
ATOM 1375 O O . GLU A 1 190 ? 36.583 4.098 -3.300 1.00 7.86 174 GLU A O 1
ATOM 1381 N N . ALA A 1 191 ? 38.390 4.894 -4.352 1.00 8.39 175 ALA A N 1
ATOM 1382 C CA . ALA A 1 191 ? 38.288 6.202 -3.696 1.00 9.03 175 ALA A CA 1
ATOM 1383 C C . ALA A 1 191 ? 36.914 6.837 -3.811 1.00 7.99 175 ALA A C 1
ATOM 1384 O O . ALA A 1 191 ? 36.368 7.345 -2.836 1.00 7.79 175 ALA A O 1
ATOM 1386 N N . THR A 1 192 ? 36.362 6.842 -5.005 1.00 7.55 176 THR A N 1
ATOM 1387 C CA . THR A 1 192 ? 35.106 7.549 -5.245 1.00 6.29 176 THR A CA 1
ATOM 1388 C C . THR A 1 192 ? 33.954 6.859 -4.515 1.00 6.28 176 THR A C 1
ATOM 1389 O O . THR A 1 192 ? 33.053 7.515 -4.017 1.00 7.18 176 THR A O 1
ATOM 1393 N N . ALA A 1 193 ? 33.986 5.543 -4.448 1.00 6.24 177 ALA A N 1
ATOM 1394 C CA . ALA A 1 193 ? 32.952 4.811 -3.720 1.00 6.51 177 ALA A CA 1
ATOM 1395 C C . ALA A 1 193 ? 32.946 5.206 -2.231 1.00 6.84 177 ALA A C 1
ATOM 1396 O O . ALA A 1 193 ? 31.891 5.428 -1.642 1.00 6.89 177 ALA A O 1
ATOM 1398 N N . ILE A 1 194 ? 34.129 5.267 -1.621 1.00 6.39 178 ILE A N 1
ATOM 1399 C CA A ILE A 1 194 ? 34.208 5.629 -0.221 0.50 6.38 178 ILE A CA 1
ATOM 1400 C CA B ILE A 1 194 ? 34.287 5.664 -0.217 0.50 6.95 178 ILE A CA 1
ATOM 1401 C C . ILE A 1 194 ? 33.746 7.077 -0.043 1.00 6.66 178 ILE A C 1
ATOM 1402 O O . ILE A 1 194 ? 32.998 7.379 0.898 1.00 7.09 178 ILE A O 1
ATOM 1411 N N . ALA A 1 195 ? 34.169 7.963 -0.929 1.00 6.36 179 ALA A N 1
ATOM 1412 C CA . ALA A 1 195 ? 33.764 9.360 -0.863 1.00 6.35 179 ALA A CA 1
ATOM 1413 C C . ALA A 1 195 ? 32.236 9.510 -1.010 1.00 6.64 179 ALA A C 1
ATOM 1414 O O . ALA A 1 195 ? 31.605 10.331 -0.341 1.00 6.88 179 ALA A O 1
ATOM 1416 N N . HIS A 1 196 ? 31.663 8.727 -1.914 1.00 6.01 180 HIS A N 1
ATOM 1417 C CA . HIS A 1 196 ? 30.215 8.757 -2.170 1.00 6.60 180 HIS A CA 1
ATOM 1418 C C . HIS A 1 196 ? 29.458 8.352 -0.897 1.00 5.90 180 HIS A C 1
ATOM 1419 O O . HIS A 1 196 ? 28.504 9.026 -0.497 1.00 6.65 180 HIS A O 1
ATOM 1426 N N . VAL A 1 197 ? 29.867 7.245 -0.270 1.00 5.60 181 VAL A N 1
ATOM 1427 C CA . VAL A 1 197 ? 29.246 6.828 0.985 1.00 5.86 181 VAL A CA 1
ATOM 1428 C C . VAL A 1 197 ? 29.377 7.928 2.028 1.00 5.86 181 VAL A C 1
ATOM 1429 O O . VAL A 1 197 ? 28.382 8.314 2.670 1.00 7.41 181 VAL A O 1
ATOM 1433 N N . CYS A 1 198 ? 30.591 8.448 2.219 1.00 6.89 182 CYS A N 1
ATOM 1434 C CA . CYS A 1 198 ? 30.794 9.486 3.229 1.00 6.39 182 CYS A CA 1
ATOM 1435 C C . CYS A 1 198 ? 29.925 10.713 2.933 1.00 6.99 182 CYS A C 1
ATOM 1436 O O . CYS A 1 198 ? 29.287 11.265 3.832 1.00 7.88 182 CYS A O 1
ATOM 1439 N N . HIS A 1 199 ? 29.939 11.138 1.681 1.00 7.27 183 HIS A N 1
ATOM 1440 C CA . HIS A 1 199 ? 29.125 12.255 1.271 1.00 6.96 183 HIS A CA 1
ATOM 1441 C C . HIS A 1 199 ? 27.640 12.075 1.636 1.00 7.62 183 HIS A C 1
ATOM 1442 O O . HIS A 1 199 ? 26.982 12.971 2.192 1.00 9.33 183 HIS A O 1
ATOM 1449 N N . ASN A 1 200 ? 27.119 10.897 1.311 1.00 7.26 184 ASN A N 1
ATOM 1450 C CA . ASN A 1 200 ? 25.711 10.619 1.498 1.00 8.30 184 ASN A CA 1
ATOM 1451 C C . ASN A 1 200 ? 25.332 10.537 2.979 1.00 9.14 184 ASN A C 1
ATOM 1452 O O . ASN A 1 200 ? 24.172 10.787 3.340 1.00 10.84 184 ASN A O 1
ATOM 1457 N N . PHE A 1 201 ? 26.299 10.226 3.831 1.00 8.48 185 PHE A N 1
ATOM 1458 C CA . PHE A 1 201 ? 26.082 10.242 5.283 1.00 8.24 185 PHE A CA 1
ATOM 1459 C C . PHE A 1 201 ? 26.515 11.571 5.921 1.00 9.18 185 PHE A C 1
ATOM 1460 O O . PHE A 1 201 ? 26.496 11.694 7.149 1.00 10.80 185 PHE A O 1
ATOM 1468 N N . ASN A 1 202 ? 26.970 12.535 5.117 0.75 7.23 186 ASN A N 1
ATOM 1469 C CA . ASN A 1 202 ? 27.441 13.818 5.624 1.00 10.26 186 ASN A CA 1
ATOM 1470 C C . ASN A 1 202 ? 28.617 13.668 6.604 0.75 7.17 186 ASN A C 1
ATOM 1471 O O . ASN A 1 202 ? 28.731 14.397 7.594 0.75 9.12 186 ASN A O 1
ATOM 1476 N N . VAL A 1 203 ? 29.517 12.729 6.321 1.00 8.12 187 VAL A N 1
ATOM 1477 C CA . VAL A 1 203 ? 30.723 12.528 7.110 1.00 8.20 187 VAL A CA 1
ATOM 1478 C C . VAL A 1 203 ? 31.930 13.121 6.386 1.00 7.97 187 VAL A C 1
ATOM 1479 O O . VAL A 1 203 ? 32.209 12.753 5.247 1.00 8.23 187 VAL A O 1
ATOM 1483 N N . PRO A 1 204 ? 32.656 14.034 7.026 1.00 8.18 188 PRO A N 1
ATOM 1484 C CA . PRO A 1 204 ? 33.842 14.594 6.370 1.00 8.09 188 PRO A CA 1
ATOM 1485 C C . PRO A 1 204 ? 34.895 13.511 6.132 1.00 7.91 188 PRO A C 1
ATOM 1486 O O . PRO A 1 204 ? 35.112 12.650 6.971 1.00 8.79 188 PRO A O 1
ATOM 1490 N N . PHE A 1 205 ? 35.534 13.563 4.974 1.00 7.45 189 PHE A N 1
ATOM 1491 C CA . PHE A 1 205 ? 36.561 12.597 4.615 1.00 7.30 189 PHE A CA 1
ATOM 1492 C C . PHE A 1 205 ? 37.717 13.260 3.864 1.00 7.09 189 PHE A C 1
ATOM 1493 O O . PHE A 1 205 ? 37.613 14.377 3.365 1.00 8.18 189 PHE A O 1
ATOM 1501 N N . VAL A 1 206 ? 38.816 12.524 3.821 1.00 7.16 190 VAL A N 1
ATOM 1502 C CA . VAL A 1 206 ? 39.918 12.827 2.913 1.00 7.98 190 VAL A CA 1
ATOM 1503 C C . VAL A 1 206 ? 40.445 11.511 2.349 1.00 7.39 190 VAL A C 1
ATOM 1504 O O . VAL A 1 206 ? 40.504 10.505 3.081 1.00 8.01 190 VAL A O 1
ATOM 1508 N N . VAL A 1 207 ? 40.755 11.509 1.060 1.00 7.62 191 VAL A N 1
ATOM 1509 C CA . VAL A 1 207 ? 41.355 10.400 0.379 1.00 7.10 191 VAL A CA 1
ATOM 1510 C C . VAL A 1 207 ? 42.808 10.754 0.107 1.00 7.14 191 VAL A C 1
ATOM 1511 O O . VAL A 1 207 ? 43.099 11.824 -0.423 1.00 8.55 191 VAL A O 1
ATOM 1515 N N . VAL A 1 208 ? 43.706 9.832 0.446 1.00 7.04 192 VAL A N 1
ATOM 1516 C CA A VAL A 1 208 ? 45.152 9.963 0.255 0.50 7.39 192 VAL A CA 1
ATOM 1517 C CA B VAL A 1 208 ? 45.128 9.994 0.139 0.50 7.42 192 VAL A CA 1
ATOM 1518 C C . VAL A 1 208 ? 45.600 8.732 -0.545 1.00 7.42 192 VAL A C 1
ATOM 1519 O O . VAL A 1 208 ? 45.183 7.637 -0.221 1.00 7.80 192 VAL A O 1
ATOM 1526 N N . ARG A 1 209 ? 46.402 8.916 -1.592 1.00 7.46 193 ARG A N 1
ATOM 1527 C CA . ARG A 1 209 ? 46.944 7.806 -2.347 1.00 7.80 193 ARG A CA 1
ATOM 1528 C C . ARG A 1 209 ? 48.406 7.999 -2.672 1.00 7.37 193 ARG A C 1
ATOM 1529 O O . ARG A 1 209 ? 48.787 9.006 -3.276 1.00 8.55 193 ARG A O 1
ATOM 1537 N N . ALA A 1 210 ? 49.213 7.005 -2.326 1.00 7.95 194 ALA A N 1
ATOM 1538 C CA . ALA A 1 210 ? 50.611 6.966 -2.711 1.00 9.19 194 ALA A CA 1
ATOM 1539 C C . ALA A 1 210 ? 50.717 6.486 -4.172 1.00 7.97 194 ALA A C 1
ATOM 1540 O O . ALA A 1 210 ? 50.098 5.503 -4.549 1.00 9.48 194 ALA A O 1
ATOM 1542 N N . ILE A 1 211 ? 51.507 7.197 -4.975 1.00 8.16 195 ILE A N 1
ATOM 1543 C CA . ILE A 1 211 ? 51.606 6.923 -6.390 1.00 8.23 195 ILE A CA 1
ATOM 1544 C C . ILE A 1 211 ? 52.611 5.799 -6.636 1.00 8.52 195 ILE A C 1
ATOM 1545 O O . ILE A 1 211 ? 53.810 5.967 -6.387 1.00 10.48 195 ILE A O 1
ATOM 1550 N N . SER A 1 212 ? 52.118 4.666 -7.111 1.00 9.46 196 SER A N 1
ATOM 1551 C CA . SER A 1 212 ? 52.949 3.482 -7.327 1.00 9.79 196 SER A CA 1
ATOM 1552 C C . SER A 1 212 ? 53.631 3.477 -8.679 1.00 12.02 196 SER A C 1
ATOM 1553 O O . SER A 1 212 ? 54.682 2.859 -8.835 1.00 14.23 196 SER A O 1
ATOM 1556 N N . ASP A 1 213 ? 53.019 4.120 -9.660 1.00 11.19 197 ASP A N 1
ATOM 1557 C CA . ASP A 1 213 ? 53.431 4.029 -11.056 1.00 13.74 197 ASP A CA 1
ATOM 1558 C C . ASP A 1 213 ? 52.856 5.262 -11.730 1.00 12.42 197 ASP A C 1
ATOM 1559 O O . ASP A 1 213 ? 51.757 5.694 -11.388 1.00 14.60 197 ASP A O 1
ATOM 1564 N N . VAL A 1 214 ? 53.618 5.852 -12.646 1.00 12.80 198 VAL A N 1
ATOM 1565 C CA . VAL A 1 214 ? 53.157 7.014 -13.396 1.00 13.07 198 VAL A CA 1
ATOM 1566 C C . VAL A 1 214 ? 52.932 6.553 -14.834 1.00 14.68 198 VAL A C 1
ATOM 1567 O O . VAL A 1 214 ? 53.728 5.801 -15.403 1.00 14.97 198 VAL A O 1
ATOM 1571 N N . ALA A 1 215 ? 51.817 7.010 -15.399 1.00 15.20 199 ALA A N 1
ATOM 1572 C CA . ALA A 1 215 ? 51.449 6.669 -16.763 1.00 16.24 199 ALA A CA 1
ATOM 1573 C C . ALA A 1 215 ? 52.643 6.781 -17.702 1.00 16.44 199 ALA A C 1
ATOM 1574 O O . ALA A 1 215 ? 53.310 7.823 -17.762 1.00 16.93 199 ALA A O 1
ATOM 1576 N N . ASP A 1 216 ? 52.845 5.700 -18.466 1.00 15.30 200 ASP A N 1
ATOM 1577 C CA . ASP A 1 216 ? 53.831 5.636 -19.548 1.00 15.32 200 ASP A CA 1
ATOM 1578 C C . ASP A 1 216 ? 55.292 5.673 -19.110 1.00 16.85 200 ASP A C 1
ATOM 1579 O O . ASP A 1 216 ? 56.171 5.841 -19.934 1.00 20.34 200 ASP A O 1
ATOM 1584 N N . GLN A 1 217 ? 55.532 5.502 -17.815 1.00 17.29 201 GLN A N 1
ATOM 1585 C CA . GLN A 1 217 ? 56.869 5.494 -17.246 1.00 18.58 201 GLN A CA 1
ATOM 1586 C C . GLN A 1 217 ? 57.059 4.224 -16.473 1.00 18.18 201 GLN A C 1
ATOM 1587 O O . GLN A 1 217 ? 56.198 3.829 -15.699 1.00 19.06 201 GLN A O 1
ATOM 1593 N N . GLN A 1 218 ? 58.192 3.569 -16.670 1.00 20.08 202 GLN A N 1
ATOM 1594 C CA . GLN A 1 218 ? 58.468 2.342 -15.935 1.00 19.77 202 GLN A CA 1
ATOM 1595 C C . GLN A 1 218 ? 59.039 2.674 -14.573 1.00 18.45 202 GLN A C 1
ATOM 1596 O O . GLN A 1 218 ? 60.100 3.292 -14.480 1.00 22.99 202 GLN A O 1
ATOM 1602 N N . SER A 1 219 ? 58.340 2.275 -13.513 1.00 18.25 203 SER A N 1
ATOM 1603 C CA . SER A 1 219 ? 58.885 2.402 -12.184 1.00 18.14 203 SER A CA 1
ATOM 1604 C C . SER A 1 219 ? 60.161 1.584 -11.994 1.00 18.63 203 SER A C 1
ATOM 1605 O O . SER A 1 219 ? 60.312 0.501 -12.575 1.00 22.76 203 SER A O 1
ATOM 1608 N N . HIS A 1 220 ? 61.049 2.119 -11.157 1.00 17.67 204 HIS A N 1
ATOM 1609 C CA . HIS A 1 220 ? 62.238 1.407 -10.699 1.00 19.25 204 HIS A CA 1
ATOM 1610 C C . HIS A 1 220 ? 61.933 0.284 -9.692 1.00 18.29 204 HIS A C 1
ATOM 1611 O O . HIS A 1 220 ? 62.815 -0.522 -9.406 1.00 24.19 204 HIS A O 1
ATOM 1618 N N . LEU A 1 221 ? 60.703 0.243 -9.170 1.00 17.89 205 LEU A N 1
ATOM 1619 C CA . LEU A 1 221 ? 60.290 -0.731 -8.169 1.00 19.15 205 LEU A CA 1
ATOM 1620 C C . LEU A 1 221 ? 59.190 -1.611 -8.731 1.00 19.38 205 LEU A C 1
ATOM 1621 O O . LEU A 1 221 ? 58.307 -1.141 -9.472 1.00 21.27 205 LEU A O 1
ATOM 1626 N N . SER A 1 222 ? 59.215 -2.880 -8.355 1.00 19.69 206 SER A N 1
ATOM 1627 C CA . SER A 1 222 ? 58.048 -3.743 -8.521 1.00 21.12 206 SER A CA 1
ATOM 1628 C C . SER A 1 222 ? 56.911 -3.218 -7.638 1.00 19.67 206 SER A C 1
ATOM 1629 O O . SER A 1 222 ? 57.146 -2.483 -6.674 1.00 19.26 206 SER A O 1
ATOM 1632 N N . PHE A 1 223 ? 55.677 -3.632 -7.917 1.00 22.31 207 PHE A N 1
ATOM 1633 C CA . PHE A 1 223 ? 54.580 -3.227 -7.031 1.00 23.02 207 PHE A CA 1
ATOM 1634 C C . PHE A 1 223 ? 54.774 -3.725 -5.583 1.00 20.39 207 PHE A C 1
ATOM 1635 O O . PHE A 1 223 ? 54.529 -2.997 -4.630 1.00 21.29 207 PHE A O 1
ATOM 1643 N N . ASP A 1 224 ? 55.235 -4.964 -5.419 1.00 22.58 208 ASP A N 1
ATOM 1644 C CA . ASP A 1 224 ? 55.503 -5.475 -4.065 1.00 26.77 208 ASP A CA 1
ATOM 1645 C C . ASP A 1 224 ? 56.565 -4.665 -3.313 1.00 21.77 208 ASP A C 1
ATOM 1646 O O . ASP A 1 224 ? 56.428 -4.406 -2.126 1.00 23.04 208 ASP A O 1
ATOM 1651 N N . GLU A 1 225 ? 57.627 -4.269 -4.014 1.00 19.64 209 GLU A N 1
ATOM 1652 C CA . GLU A 1 225 ? 58.676 -3.440 -3.421 1.00 19.09 209 GLU A CA 1
ATOM 1653 C C . GLU A 1 225 ? 58.108 -2.078 -3.045 1.00 18.80 209 GLU A C 1
ATOM 1654 O O . GLU A 1 225 ? 58.399 -1.551 -1.991 1.00 20.60 209 GLU A O 1
ATOM 1660 N N . PHE A 1 226 ? 57.287 -1.533 -3.926 1.00 15.81 210 PHE A N 1
ATOM 1661 C CA . PHE A 1 226 ? 56.641 -0.262 -3.636 1.00 15.07 210 PHE A CA 1
ATOM 1662 C C . PHE A 1 226 ? 55.784 -0.364 -2.387 1.00 16.74 210 PHE A C 1
ATOM 1663 O O . PHE A 1 226 ? 55.832 0.500 -1.520 1.00 16.57 210 PHE A O 1
ATOM 1671 N N . LEU A 1 227 ? 54.956 -1.390 -2.317 1.00 18.34 211 LEU A N 1
ATOM 1672 C CA . LEU A 1 227 ? 54.072 -1.568 -1.164 1.00 19.65 211 LEU A CA 1
ATOM 1673 C C . LEU A 1 227 ? 54.836 -1.716 0.140 1.00 21.22 211 LEU A C 1
ATOM 1674 O O . LEU A 1 227 ? 54.376 -1.240 1.180 1.00 23.94 211 LEU A O 1
ATOM 1679 N N . ALA A 1 228 ? 55.974 -2.407 0.107 1.00 23.61 212 ALA A N 1
ATOM 1680 C CA . ALA A 1 228 ? 56.778 -2.600 1.325 1.00 25.80 212 ALA A CA 1
ATOM 1681 C C . ALA A 1 228 ? 57.185 -1.258 1.934 1.00 24.30 212 ALA A C 1
ATOM 1682 O O . ALA A 1 228 ? 57.130 -1.101 3.153 1.00 31.77 212 ALA A O 1
ATOM 1684 N N . VAL A 1 229 ? 57.576 -0.294 1.104 1.00 19.61 213 VAL A N 1
ATOM 1685 C CA A VAL A 1 229 ? 57.941 1.012 1.629 0.50 18.31 213 VAL A CA 1
ATOM 1686 C CA B VAL A 1 229 ? 57.942 1.051 1.564 0.50 19.12 213 VAL A CA 1
ATOM 1687 C C . VAL A 1 229 ? 56.704 1.901 1.823 1.00 16.89 213 VAL A C 1
ATOM 1688 O O . VAL A 1 229 ? 56.576 2.552 2.852 1.00 16.15 213 VAL A O 1
ATOM 1695 N N . ALA A 1 230 ? 55.790 1.890 0.867 1.00 15.43 214 ALA A N 1
ATOM 1696 C CA . ALA A 1 230 ? 54.627 2.781 0.922 1.00 14.66 214 ALA A CA 1
ATOM 1697 C C . ALA A 1 230 ? 53.720 2.482 2.093 1.00 14.90 214 ALA A C 1
ATOM 1698 O O . ALA A 1 230 ? 53.163 3.400 2.689 1.00 15.37 214 ALA A O 1
ATOM 1700 N N . ALA A 1 231 ? 53.556 1.205 2.422 1.00 14.89 215 ALA A N 1
ATOM 1701 C CA . ALA A 1 231 ? 52.718 0.832 3.558 1.00 14.98 215 ALA A CA 1
ATOM 1702 C C . ALA A 1 231 ? 53.279 1.316 4.890 1.00 15.09 215 ALA A C 1
ATOM 1703 O O . ALA A 1 231 ? 52.530 1.752 5.758 1.00 14.18 215 ALA A O 1
ATOM 1705 N N . LYS A 1 232 ? 54.603 1.273 5.036 1.00 16.84 216 LYS A N 1
ATOM 1706 C CA . LYS A 1 232 ? 55.264 1.793 6.221 1.00 16.71 216 LYS A CA 1
ATOM 1707 C C . LYS A 1 232 ? 55.114 3.301 6.314 1.00 15.63 216 LYS A C 1
ATOM 1708 O O . LYS A 1 232 ? 54.834 3.841 7.392 1.00 15.02 216 LYS A O 1
ATOM 1714 N N . GLN A 1 233 ? 55.266 3.981 5.180 1.00 14.12 217 GLN A N 1
ATOM 1715 C CA A GLN A 1 233 ? 55.151 5.439 5.145 0.50 14.44 217 GLN A CA 1
ATOM 1716 C CA B GLN A 1 233 ? 55.163 5.433 5.183 0.50 14.95 217 GLN A CA 1
ATOM 1717 C C . GLN A 1 233 ? 53.720 5.847 5.443 1.00 13.41 217 GLN A C 1
ATOM 1718 O O . GLN A 1 233 ? 53.467 6.811 6.159 1.00 13.25 217 GLN A O 1
ATOM 1729 N N . SER A 1 234 ? 52.770 5.120 4.851 1.00 14.25 218 SER A N 1
ATOM 1730 C CA . SER A 1 234 ? 51.363 5.442 5.014 1.00 12.47 218 SER A CA 1
ATOM 1731 C C . SER A 1 234 ? 50.901 5.207 6.450 1.00 11.10 218 SER A C 1
ATOM 1732 O O . SER A 1 234 ? 50.106 5.984 7.006 1.00 11.05 218 SER A O 1
ATOM 1735 N N . THR A 1 235 ? 51.400 4.140 7.069 1.00 12.45 219 THR A N 1
ATOM 1736 C CA . THR A 1 235 ? 51.134 3.895 8.490 1.00 11.94 219 THR A CA 1
ATOM 1737 C C . THR A 1 235 ? 51.560 5.089 9.343 1.00 11.41 219 THR A C 1
ATOM 1738 O O . THR A 1 235 ? 50.791 5.566 10.204 1.00 11.70 219 THR A O 1
ATOM 1742 N N . LEU A 1 236 ? 52.780 5.571 9.109 1.00 12.02 220 LEU A N 1
ATOM 1743 C CA . LEU A 1 236 ? 53.284 6.720 9.858 1.00 12.49 220 LEU A CA 1
ATOM 1744 C C . LEU A 1 236 ? 52.440 7.976 9.582 1.00 12.09 220 LEU A C 1
ATOM 1745 O O . LEU A 1 236 ? 52.140 8.748 10.486 1.00 12.53 220 LEU A O 1
ATOM 1750 N N . MET A 1 237 ? 52.072 8.184 8.330 1.00 11.33 221 MET A N 1
ATOM 1751 C CA A MET A 1 237 ? 51.193 9.289 7.962 0.50 12.32 221 MET A CA 1
ATOM 1752 C CA B MET A 1 237 ? 51.192 9.287 7.966 0.50 11.10 221 MET A CA 1
ATOM 1753 C C . MET A 1 237 ? 49.871 9.229 8.714 1.00 9.35 221 MET A C 1
ATOM 1754 O O . MET A 1 237 ? 49.412 10.230 9.247 1.00 11.35 221 MET A O 1
ATOM 1763 N N . VAL A 1 238 ? 49.256 8.040 8.767 1.00 10.13 222 VAL A N 1
ATOM 1764 C CA . VAL A 1 238 ? 48.012 7.888 9.494 1.00 10.46 222 VAL A CA 1
ATOM 1765 C C . VAL A 1 238 ? 48.192 8.207 10.987 1.00 10.17 222 VAL A C 1
ATOM 1766 O O . VAL A 1 238 ? 47.379 8.937 11.575 1.00 10.92 222 VAL A O 1
ATOM 1770 N N . GLU A 1 239 ? 49.227 7.636 11.606 1.00 10.61 223 GLU A N 1
ATOM 1771 C CA . GLU A 1 239 ? 49.443 7.893 13.032 1.00 12.18 223 GLU A CA 1
ATOM 1772 C C . GLU A 1 239 ? 49.594 9.394 13.277 1.00 11.14 223 GLU A C 1
ATOM 1773 O O . GLU A 1 239 ? 49.079 9.931 14.252 1.00 12.63 223 GLU A O 1
ATOM 1779 N N . THR A 1 240 ? 50.337 10.046 12.386 1.00 12.26 224 THR A N 1
ATOM 1780 C CA . THR A 1 240 ? 50.611 11.479 12.517 1.00 12.34 224 THR A CA 1
ATOM 1781 C C . THR A 1 240 ? 49.327 12.294 12.347 1.00 12.51 224 THR A C 1
ATOM 1782 O O . THR A 1 240 ? 49.060 13.219 13.112 1.00 14.19 224 THR A O 1
ATOM 1786 N N . LEU A 1 241 ? 48.531 11.945 11.348 1.00 11.72 225 LEU A N 1
ATOM 1787 C CA . LEU A 1 241 ? 47.300 12.682 11.078 1.00 11.80 225 LEU A CA 1
ATOM 1788 C C . LEU A 1 241 ? 46.242 12.458 12.169 1.00 11.96 225 LEU A C 1
ATOM 1789 O O . LEU A 1 241 ? 45.569 13.394 12.602 1.00 13.41 225 LEU A O 1
ATOM 1794 N N . VAL A 1 242 ? 46.112 11.212 12.639 1.00 10.82 226 VAL A N 1
ATOM 1795 C CA . VAL A 1 242 ? 45.216 10.921 13.750 1.00 11.59 226 VAL A CA 1
ATOM 1796 C C . VAL A 1 242 ? 45.565 11.779 14.971 1.00 12.61 226 VAL A C 1
ATOM 1797 O O . VAL A 1 242 ? 44.671 12.398 15.582 1.00 14.33 226 VAL A O 1
ATOM 1801 N N . GLN A 1 243 ? 46.856 11.862 15.297 1.00 14.56 227 GLN A N 1
ATOM 1802 C CA . GLN A 1 243 ? 47.303 12.657 16.437 1.00 16.65 227 GLN A CA 1
ATOM 1803 C C . GLN A 1 243 ? 47.004 14.147 16.219 1.00 16.27 227 GLN A C 1
ATOM 1804 O O . GLN A 1 243 ? 46.564 14.835 17.150 1.00 18.42 227 GLN A O 1
ATOM 1810 N N . LYS A 1 244 ? 47.218 14.635 14.992 1.00 17.69 228 LYS A N 1
ATOM 1811 C CA . LYS A 1 244 ? 46.994 16.049 14.697 1.00 17.29 228 LYS A CA 1
ATOM 1812 C C . LYS A 1 244 ? 45.519 16.392 14.821 1.00 18.98 228 LYS A C 1
ATOM 1813 O O . LYS A 1 244 ? 45.162 17.437 15.372 1.00 19.62 228 LYS A O 1
ATOM 1819 N N . LEU A 1 245 ? 44.664 15.504 14.339 1.00 16.62 229 LEU A N 1
ATOM 1820 C CA . LEU A 1 245 ? 43.236 15.769 14.352 1.00 19.33 229 LEU A CA 1
ATOM 1821 C C . LEU A 1 245 ? 42.634 15.744 15.745 1.00 21.41 229 LEU A C 1
ATOM 1822 O O . LEU A 1 245 ? 41.744 16.541 16.048 1.00 24.91 229 LEU A O 1
ATOM 1827 N N . ALA A 1 246 ? 43.089 14.820 16.572 1.00 18.73 230 ALA A N 1
ATOM 1828 C CA . ALA A 1 246 ? 42.486 14.591 17.875 1.00 22.48 230 ALA A CA 1
ATOM 1829 C C . ALA A 1 246 ? 43.091 15.443 18.995 1.00 32.16 230 ALA A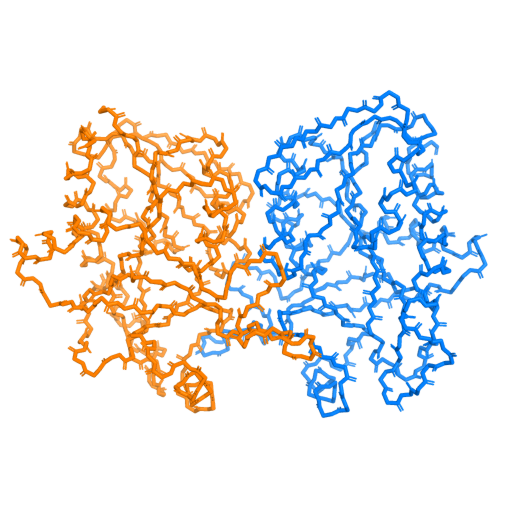 C 1
ATOM 1830 O O . ALA A 1 246 ? 42.400 15.792 19.948 1.00 37.95 230 ALA A O 1
ATOM 1832 N N . HIS A 1 247 ? 44.374 15.784 18.870 1.00 33.27 231 HIS A N 1
ATOM 1833 C CA . HIS A 1 247 ? 45.138 16.305 19.994 1.00 40.04 231 HIS A CA 1
ATOM 1834 C C . HIS A 1 247 ? 45.859 17.598 19.620 1.00 46.27 231 HIS A C 1
ATOM 1835 O O . HIS A 1 247 ? 45.908 18.030 18.465 1.00 47.24 231 HIS A O 1
ATOM 1842 N N . SER B 1 15 ? 3.881 -11.910 9.601 1.00 22.32 -1 SER B N 1
ATOM 1843 C CA . SER B 1 15 ? 4.193 -13.129 8.790 1.00 16.23 -1 SER B CA 1
ATOM 1844 C C . SER B 1 15 ? 5.500 -13.777 9.268 1.00 14.62 -1 SER B C 1
ATOM 1845 O O . SER B 1 15 ? 6.381 -13.107 9.823 1.00 17.26 -1 SER B O 1
ATOM 1848 N N . HIS B 1 16 ? 5.678 -15.048 8.948 1.00 13.81 0 HIS B N 1
ATOM 1849 C CA . HIS B 1 16 ? 6.890 -15.763 9.338 1.00 13.55 0 HIS B CA 1
ATOM 1850 C C . HIS B 1 16 ? 8.131 -15.107 8.732 1.00 14.17 0 HIS B C 1
ATOM 1851 O O . HIS B 1 16 ? 9.149 -14.945 9.384 1.00 15.85 0 HIS B O 1
ATOM 1858 N N . MET B 1 17 ? 8.028 -14.762 7.455 1.00 13.23 1 MET B N 1
ATOM 1859 C CA . MET B 1 17 ? 9.107 -14.120 6.723 1.00 12.94 1 MET B CA 1
ATOM 1860 C C . MET B 1 17 ? 8.910 -12.633 6.608 1.00 11.39 1 MET B C 1
ATOM 1861 O O . MET B 1 17 ? 7.787 -12.146 6.497 1.00 14.75 1 MET B O 1
ATOM 1866 N N . LYS B 1 18 ? 10.028 -11.915 6.646 1.00 10.38 2 LYS B N 1
ATOM 1867 C CA . LYS B 1 18 ? 10.046 -10.486 6.335 1.00 10.30 2 LYS B CA 1
ATOM 1868 C C . LYS B 1 18 ? 10.732 -10.349 4.989 1.00 9.50 2 LYS B C 1
ATOM 1869 O O . LYS B 1 18 ? 11.858 -10.801 4.799 1.00 10.03 2 LYS B O 1
ATOM 1875 N N . ILE B 1 19 ? 10.014 -9.785 4.030 1.00 8.93 3 ILE B N 1
ATOM 1876 C CA . ILE B 1 19 ? 10.491 -9.723 2.655 1.00 8.45 3 ILE B CA 1
ATOM 1877 C C . ILE B 1 19 ? 11.092 -8.351 2.393 1.00 6.95 3 ILE B C 1
ATOM 1878 O O . ILE B 1 19 ? 10.421 -7.324 2.497 1.00 9.36 3 ILE B O 1
ATOM 1883 N N . GLY B 1 20 ? 12.380 -8.340 2.064 1.00 7.22 4 GLY B N 1
ATOM 1884 C CA . GLY B 1 20 ? 13.038 -7.120 1.661 1.00 7.16 4 GLY B CA 1
ATOM 1885 C C . GLY B 1 20 ? 12.877 -6.880 0.172 1.00 7.47 4 GLY B C 1
ATOM 1886 O O . GLY B 1 20 ? 12.903 -7.829 -0.627 1.00 8.53 4 GLY B O 1
ATOM 1887 N N . ILE B 1 21 ? 12.613 -5.622 -0.176 1.00 7.24 5 ILE B N 1
ATOM 1888 C CA . ILE B 1 21 ? 12.369 -5.262 -1.566 1.00 7.58 5 ILE B CA 1
ATOM 1889 C C . ILE B 1 21 ? 13.212 -4.015 -1.839 1.00 8.00 5 ILE B C 1
ATOM 1890 O O . ILE B 1 21 ? 13.169 -3.088 -1.046 1.00 8.09 5 ILE B O 1
ATOM 1895 N N . ILE B 1 22 ? 13.968 -3.985 -2.934 1.00 7.42 6 ILE B N 1
ATOM 1896 C CA . ILE B 1 22 ? 14.803 -2.829 -3.271 1.00 6.68 6 ILE B CA 1
ATOM 1897 C C . ILE B 1 22 ? 14.489 -2.356 -4.676 1.00 6.58 6 ILE B C 1
ATOM 1898 O O . ILE B 1 22 ? 14.526 -3.141 -5.623 1.00 7.70 6 ILE B O 1
ATOM 1903 N N . GLY B 1 23 ? 14.155 -1.071 -4.784 1.00 7.02 7 GLY B N 1
ATOM 1904 C CA . GLY B 1 23 ? 14.083 -0.397 -6.080 1.00 7.33 7 GLY B CA 1
ATOM 1905 C C . GLY B 1 23 ? 14.906 0.864 -6.042 1.00 7.93 7 GLY B C 1
ATOM 1906 O O . GLY B 1 23 ? 15.110 1.431 -4.969 1.00 9.16 7 GLY B O 1
ATOM 1907 N N . ALA B 1 24 ? 15.358 1.342 -7.191 1.00 8.09 8 ALA B N 1
ATOM 1908 C CA . ALA B 1 24 ? 16.293 2.487 -7.233 1.00 7.59 8 ALA B CA 1
ATOM 1909 C C . ALA B 1 24 ? 15.599 3.828 -7.188 1.00 7.59 8 ALA B C 1
ATOM 1910 O O . ALA B 1 24 ? 16.065 4.754 -6.543 1.00 10.80 8 ALA B O 1
ATOM 1912 N N . MET B 1 25 ? 14.531 3.938 -7.965 1.00 9.12 9 MET B N 1
ATOM 1913 C CA . MET B 1 25 ? 13.892 5.207 -8.274 1.00 9.64 9 MET B CA 1
ATOM 1914 C C . MET B 1 25 ? 12.546 5.377 -7.603 1.00 8.68 9 MET B C 1
ATOM 1915 O O . MET B 1 25 ? 11.863 4.396 -7.319 1.00 8.79 9 MET B O 1
ATOM 1920 N N . GLU B 1 26 ? 12.157 6.638 -7.386 1.00 9.80 10 GLU B N 1
ATOM 1921 C CA . GLU B 1 26 ? 10.814 6.969 -6.939 1.00 10.36 10 GLU B CA 1
ATOM 1922 C C . GLU B 1 26 ? 9.738 6.219 -7.727 1.00 9.55 10 GLU B C 1
ATOM 1923 O O . GLU B 1 26 ? 8.837 5.614 -7.172 1.00 10.40 10 GLU B O 1
ATOM 1929 N N . GLU B 1 27 ? 9.855 6.259 -9.051 1.00 9.67 11 GLU B N 1
ATOM 1930 C CA . GLU B 1 27 ? 8.875 5.624 -9.929 1.00 11.41 11 GLU B CA 1
ATOM 1931 C C . GLU B 1 27 ? 8.761 4.126 -9.751 1.00 10.38 11 GLU B C 1
ATOM 1932 O O . GLU B 1 27 ? 7.708 3.542 -9.977 1.00 12.90 11 GLU B O 1
ATOM 1938 N N . GLU B 1 28 ? 9.862 3.502 -9.340 1.00 9.73 12 GLU B N 1
ATOM 1939 C CA . GLU B 1 28 ? 9.899 2.075 -9.161 1.00 10.04 12 GLU B CA 1
ATOM 1940 C C . GLU B 1 28 ? 9.331 1.593 -7.827 1.00 10.53 12 GLU B C 1
ATOM 1941 O O . GLU B 1 28 ? 8.935 0.431 -7.731 1.00 11.52 12 GLU B O 1
ATOM 1947 N N . VAL B 1 29 ? 9.354 2.450 -6.821 1.00 9.82 13 VAL B N 1
ATOM 1948 C CA . VAL B 1 29 ? 8.880 2.086 -5.479 1.00 9.87 13 VAL B CA 1
ATOM 1949 C C . VAL B 1 29 ? 7.526 2.644 -5.113 1.00 8.96 13 VAL B C 1
ATOM 1950 O O . VAL B 1 29 ? 6.927 2.159 -4.169 1.00 9.61 13 VAL B O 1
ATOM 1954 N N . THR B 1 30 ? 7.042 3.640 -5.841 1.00 9.28 14 THR B N 1
ATOM 1955 C CA . THR B 1 30 ? 5.890 4.411 -5.386 1.00 10.41 14 THR B CA 1
ATOM 1956 C C . THR B 1 30 ? 4.622 3.573 -5.260 1.00 10.63 14 THR B C 1
ATOM 1957 O O . THR B 1 30 ? 3.875 3.739 -4.305 1.00 10.79 14 THR B O 1
ATOM 1961 N N . LEU B 1 31 ? 4.379 2.681 -6.218 1.00 10.80 15 LEU B N 1
ATOM 1962 C CA . LEU B 1 31 ? 3.176 1.868 -6.158 1.00 10.40 15 LEU B CA 1
ATOM 1963 C C . LEU B 1 31 ? 3.163 0.899 -4.970 1.00 9.76 15 LEU B C 1
ATOM 1964 O O . LEU B 1 31 ? 2.142 0.749 -4.268 1.00 12.48 15 LEU B O 1
ATOM 1969 N N . LEU B 1 32 ? 4.288 0.228 -4.724 1.00 9.48 16 LEU B N 1
ATOM 1970 C CA . LEU B 1 32 ? 4.410 -0.635 -3.553 1.00 9.29 16 LEU B CA 1
ATOM 1971 C C . LEU B 1 32 ? 4.308 0.146 -2.261 1.00 9.39 16 LEU B C 1
ATOM 1972 O O . LEU B 1 32 ? 3.652 -0.266 -1.314 1.00 10.46 16 LEU B O 1
ATOM 1977 N N . ARG B 1 33 ? 4.992 1.278 -2.204 1.00 10.26 17 ARG B N 1
ATOM 1978 C CA . ARG B 1 33 ? 5.017 2.076 -0.976 1.00 10.23 17 ARG B CA 1
ATOM 1979 C C . ARG B 1 33 ? 3.608 2.479 -0.550 1.00 10.36 17 ARG B C 1
ATOM 1980 O O . ARG B 1 33 ? 3.269 2.432 0.635 1.00 11.16 17 ARG B O 1
ATOM 1988 N N . ASP B 1 34 ? 2.770 2.827 -1.520 1.00 11.37 18 ASP B N 1
ATOM 1989 C CA A ASP B 1 34 ? 1.427 3.317 -1.197 0.50 14.15 18 ASP B CA 1
ATOM 1990 C CA B ASP B 1 34 ? 1.407 3.300 -1.242 0.50 14.17 18 ASP B CA 1
ATOM 1991 C C . ASP B 1 34 ? 0.529 2.204 -0.635 1.00 13.29 18 ASP B C 1
ATOM 1992 O O . ASP B 1 34 ? -0.486 2.489 -0.024 1.00 18.26 18 ASP B O 1
ATOM 2001 N N . LYS B 1 35 ? 0.918 0.944 -0.828 1.00 11.62 19 LYS B N 1
ATOM 2002 C CA . LYS B 1 35 ? 0.140 -0.199 -0.359 1.00 13.49 19 LYS B CA 1
ATOM 2003 C C . LYS B 1 35 ? 0.571 -0.718 1.021 1.00 13.23 19 LYS B C 1
ATOM 2004 O O . LYS B 1 35 ? -0.041 -1.650 1.540 1.00 15.05 19 LYS B O 1
ATOM 2010 N N . ILE B 1 36 ? 1.624 -0.148 1.604 1.00 11.16 20 ILE B N 1
ATOM 2011 C CA . ILE B 1 36 ? 2.097 -0.610 2.897 1.00 10.69 20 ILE B CA 1
ATOM 2012 C C . ILE B 1 36 ? 1.240 -0.073 4.038 1.00 11.12 20 ILE B C 1
ATOM 2013 O O . ILE B 1 36 ? 1.074 1.138 4.165 1.00 12.82 20 ILE B O 1
ATOM 2018 N N . ASP B 1 37 ? 0.717 -1.005 4.828 1.00 1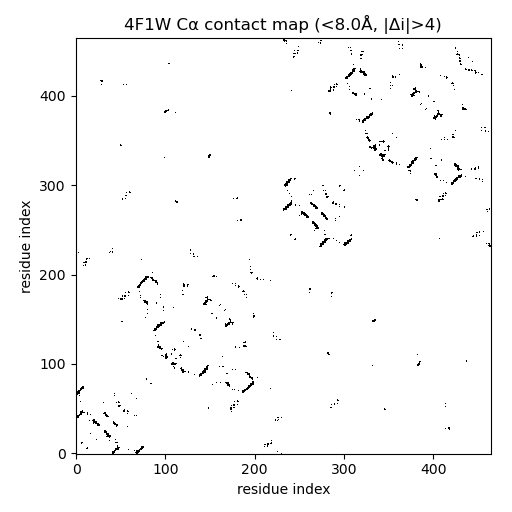1.46 21 ASP B N 1
ATOM 2019 C CA A ASP B 1 37 ? -0.025 -0.692 6.037 0.50 12.50 21 ASP B CA 1
ATOM 2020 C CA B ASP B 1 37 ? -0.005 -0.717 6.064 0.50 13.08 21 ASP B CA 1
ATOM 2021 C C . ASP B 1 37 ? 0.956 -0.532 7.208 1.00 11.91 21 ASP B C 1
ATOM 2022 O O . ASP B 1 37 ? 2.016 -1.138 7.230 1.00 11.75 21 ASP B O 1
ATOM 2031 N N . ASN B 1 38 ? 0.556 0.272 8.189 1.00 12.93 22 ASN B N 1
ATOM 2032 C CA . ASN B 1 38 ? 1.398 0.577 9.343 1.00 12.36 22 ASN B CA 1
ATOM 2033 C C . ASN B 1 38 ? 2.757 1.080 8.913 1.00 12.41 22 ASN B C 1
ATOM 2034 O O . ASN B 1 38 ? 3.766 0.721 9.489 1.00 13.41 22 ASN B O 1
ATOM 2039 N N . ARG B 1 39 ? 2.776 1.914 7.886 1.00 12.66 23 ARG B N 1
ATOM 2040 C CA . ARG B 1 39 ? 4.038 2.342 7.313 1.00 12.48 23 ARG B CA 1
ATOM 2041 C C . ARG B 1 39 ? 4.842 3.247 8.253 1.00 13.90 23 ARG B C 1
ATOM 2042 O O . ARG B 1 39 ? 4.306 4.184 8.822 1.00 16.71 23 ARG B O 1
ATOM 2050 N N . GLN B 1 40 ? 6.124 2.949 8.367 1.00 11.08 24 GLN B N 1
ATOM 2051 C CA . GLN B 1 40 ? 7.099 3.819 8.995 1.00 12.84 24 GLN B CA 1
ATOM 2052 C C . GLN B 1 40 ? 8.225 4.019 7.970 1.00 12.91 24 GLN B C 1
ATOM 2053 O O . GLN B 1 40 ? 8.486 3.159 7.139 1.00 13.19 24 GLN B O 1
ATOM 2059 N N . THR B 1 41 ? 8.871 5.180 8.045 1.00 14.03 25 THR B N 1
ATOM 2060 C CA . THR B 1 41 ? 9.967 5.540 7.155 1.00 13.88 25 THR B CA 1
ATOM 2061 C C . THR B 1 41 ? 11.258 5.795 7.918 1.00 15.91 25 THR B C 1
ATOM 2062 O O . THR B 1 41 ? 11.239 6.575 8.867 1.00 19.55 25 THR B O 1
ATOM 2066 N N . ILE B 1 42 ? 12.341 5.121 7.498 1.00 16.59 26 ILE B N 1
ATOM 2067 C CA . ILE B 1 42 ? 13.714 5.282 8.022 1.00 18.36 26 ILE B CA 1
ATOM 2068 C C . ILE B 1 42 ? 14.446 6.039 6.924 1.00 17.70 26 ILE B C 1
ATOM 2069 O O . ILE B 1 42 ? 14.451 5.616 5.774 1.00 16.82 26 ILE B O 1
ATOM 2074 N N . THR B 1 43 ? 15.037 7.174 7.248 1.00 17.10 27 THR B N 1
ATOM 2075 C CA . THR B 1 43 ? 15.786 7.942 6.266 1.00 17.34 27 THR B CA 1
ATOM 2076 C C . THR B 1 43 ? 17.221 8.053 6.764 1.00 16.18 27 THR B C 1
ATOM 2077 O O . THR B 1 43 ? 17.483 8.666 7.791 1.00 18.29 27 THR B O 1
ATOM 2081 N N . LEU B 1 44 ? 18.143 7.431 6.037 1.00 15.18 28 LEU B N 1
ATOM 2082 C CA A LEU B 1 44 ? 19.514 7.315 6.473 0.50 16.14 28 LEU B CA 1
ATOM 2083 C CA B LEU B 1 44 ? 19.532 7.323 6.475 0.50 16.34 28 LEU B CA 1
ATOM 2084 C C . LEU B 1 44 ? 20.410 7.221 5.247 1.00 14.27 28 LEU B C 1
ATOM 2085 O O . LEU B 1 44 ? 20.074 6.519 4.294 1.00 14.79 28 LEU B O 1
ATOM 2094 N N . GLY B 1 45 ? 21.534 7.935 5.257 1.00 15.91 29 GLY B N 1
ATOM 2095 C CA . GLY B 1 45 ? 22.516 7.762 4.217 1.00 15.64 29 GLY B CA 1
ATOM 2096 C C . GLY B 1 45 ? 22.062 8.065 2.813 1.00 16.26 29 GLY B C 1
ATOM 2097 O O . GLY B 1 45 ? 22.628 7.541 1.867 1.00 20.32 29 GLY B O 1
ATOM 2098 N N . GLY B 1 46 ? 21.058 8.910 2.645 1.00 17.20 30 GLY B N 1
ATOM 2099 C CA . GLY B 1 46 ? 20.605 9.208 1.287 1.00 16.95 30 GLY B CA 1
ATOM 2100 C C . GLY B 1 46 ? 19.523 8.288 0.742 1.00 18.57 30 GLY B C 1
ATOM 2101 O O . GLY B 1 46 ? 19.082 8.444 -0.375 1.00 20.99 30 GLY B O 1
ATOM 2102 N N . CYS B 1 47 ? 19.143 7.294 1.521 1.00 13.01 31 CYS B N 1
ATOM 2103 C CA A CYS B 1 47 ? 18.171 6.271 1.157 0.50 12.33 31 CYS B CA 1
ATOM 2104 C CA B CYS B 1 47 ? 18.123 6.360 1.072 0.50 13.41 31 CYS B CA 1
ATOM 2105 C C . CYS B 1 47 ? 16.911 6.439 1.988 1.00 11.54 31 CYS B C 1
ATOM 2106 O O . CYS B 1 47 ? 16.934 7.142 3.012 1.00 14.24 31 CYS B O 1
ATOM 2111 N N . GLU B 1 48 ? 15.839 5.772 1.565 1.00 11.49 32 GLU B N 1
ATOM 2112 C CA . GLU B 1 48 ? 14.614 5.711 2.343 1.00 10.67 32 GLU B CA 1
ATOM 2113 C C . GLU B 1 48 ? 14.219 4.242 2.471 1.00 8.98 32 GLU B C 1
ATOM 2114 O O . GLU B 1 48 ? 14.277 3.503 1.474 1.00 9.41 32 GLU B O 1
ATOM 2120 N N . ILE B 1 49 ? 13.851 3.815 3.681 1.00 9.44 33 ILE B N 1
ATOM 2121 C CA . ILE B 1 49 ? 13.333 2.474 3.924 1.00 9.31 33 ILE B CA 1
ATOM 2122 C C . ILE B 1 49 ? 11.922 2.606 4.508 1.00 10.18 33 ILE B C 1
ATOM 2123 O O . ILE B 1 49 ? 11.731 3.321 5.498 1.00 12.37 33 ILE B O 1
ATOM 2128 N N . TYR B 1 50 ? 10.972 1.884 3.927 1.00 9.41 34 TYR B N 1
ATOM 2129 C CA . TYR B 1 50 ? 9.598 1.875 4.366 1.00 9.34 34 TYR B CA 1
ATOM 2130 C C . TYR B 1 50 ? 9.282 0.477 4.909 1.00 10.22 34 TYR B C 1
ATOM 2131 O O . TYR B 1 50 ? 9.477 -0.530 4.230 1.00 11.49 34 TYR B O 1
ATOM 2140 N N . THR B 1 51 ? 8.802 0.445 6.136 1.00 9.56 35 THR B N 1
ATOM 2141 C CA . THR B 1 51 ? 8.487 -0.804 6.807 1.00 10.48 35 THR B CA 1
ATOM 2142 C C . THR B 1 51 ? 7.008 -0.854 7.111 1.00 9.25 35 THR B C 1
ATOM 2143 O O . THR B 1 51 ? 6.355 0.193 7.239 1.00 11.53 35 THR B O 1
ATOM 2147 N N . GLY B 1 52 ? 6.478 -2.058 7.162 1.00 9.64 36 GLY B N 1
ATOM 2148 C CA . GLY B 1 52 ? 5.062 -2.291 7.474 1.00 9.95 36 GLY B CA 1
ATOM 2149 C C . GLY B 1 52 ? 4.630 -3.582 6.868 1.00 10.50 36 GLY B C 1
ATOM 2150 O O . GLY B 1 52 ? 5.451 -4.485 6.699 1.00 10.67 36 GLY B O 1
ATOM 2151 N N . GLN B 1 53 ? 3.337 -3.692 6.563 1.00 10.30 37 GLN B N 1
ATOM 2152 C CA . GLN B 1 53 ? 2.827 -4.897 5.965 1.00 10.17 37 GLN B CA 1
ATOM 2153 C C . GLN B 1 53 ? 2.239 -4.629 4.586 1.00 10.91 37 GLN B C 1
ATOM 2154 O O . GLN B 1 53 ? 1.523 -3.653 4.393 1.00 12.44 37 GLN B O 1
ATOM 2160 N N . LEU B 1 54 ? 2.500 -5.553 3.668 1.00 11.58 38 LEU B N 1
ATOM 2161 C CA . LEU B 1 54 ? 1.926 -5.507 2.330 1.00 12.95 38 LEU B CA 1
ATOM 2162 C C . LEU B 1 54 ? 0.994 -6.694 2.225 1.00 13.75 38 LEU B C 1
ATOM 2163 O O . LEU B 1 54 ? 1.449 -7.838 2.234 1.00 14.68 38 LEU B O 1
ATOM 2168 N N . ASN B 1 55 ? -0.314 -6.429 2.164 1.00 17.11 39 ASN B N 1
ATOM 2169 C CA . ASN B 1 55 ? -1.302 -7.491 2.143 1.00 20.51 39 ASN B CA 1
ATOM 2170 C C . ASN B 1 55 ? -1.076 -8.511 3.291 1.00 21.23 39 ASN B C 1
ATOM 2171 O O . ASN B 1 55 ? -1.156 -9.730 3.087 1.00 21.49 39 ASN B O 1
ATOM 2176 N N . GLY B 1 56 ? -0.749 -7.988 4.480 1.00 18.68 40 GLY B N 1
ATOM 2177 C CA . GLY B 1 56 ? -0.491 -8.751 5.701 1.00 17.93 40 GLY B CA 1
ATOM 2178 C C . GLY B 1 56 ? 0.925 -9.300 5.893 1.00 16.51 40 GLY B C 1
ATOM 2179 O O . GLY B 1 56 ? 1.242 -9.807 6.959 1.00 20.15 40 GLY B O 1
ATOM 2180 N N . THR B 1 57 ? 1.771 -9.200 4.868 1.00 13.51 41 THR B N 1
ATOM 2181 C CA . THR B 1 57 ? 3.121 -9.745 4.920 1.00 11.26 41 THR B CA 1
ATOM 2182 C C . THR B 1 57 ? 4.083 -8.645 5.343 1.00 10.48 41 THR B C 1
ATOM 2183 O O . THR B 1 57 ? 4.061 -7.556 4.782 1.00 10.64 41 THR B O 1
ATOM 2187 N N . GLU B 1 58 ? 4.944 -8.935 6.307 1.00 10.42 42 GLU B N 1
ATOM 2188 C CA . GLU B 1 58 ? 5.937 -7.965 6.761 1.00 9.97 42 GLU B CA 1
ATOM 2189 C C . GLU B 1 58 ? 6.912 -7.711 5.613 1.00 9.38 42 GLU B C 1
ATOM 2190 O O . GLU B 1 58 ? 7.495 -8.645 5.072 1.00 10.45 42 GLU B O 1
ATOM 2196 N N . VAL B 1 59 ? 7.131 -6.439 5.299 1.00 9.87 43 VAL B N 1
ATOM 2197 C CA . VAL B 1 59 ? 8.062 -6.034 4.276 1.00 7.96 43 VAL B CA 1
ATOM 2198 C C . VAL B 1 59 ? 8.947 -4.898 4.731 1.00 8.62 43 VAL B C 1
ATOM 2199 O O . VAL B 1 59 ? 8.626 -4.158 5.683 1.00 9.52 43 VAL B O 1
ATOM 2203 N N . ALA B 1 60 ? 10.071 -4.764 4.042 1.00 7.93 44 ALA B N 1
ATOM 2204 C CA . ALA B 1 60 ? 10.960 -3.619 4.221 1.00 8.71 44 ALA B CA 1
ATOM 2205 C C . ALA B 1 60 ? 11.399 -3.236 2.812 1.00 7.52 44 ALA B C 1
ATOM 2206 O O . ALA B 1 60 ? 12.110 -3.984 2.149 1.00 8.41 44 ALA B O 1
ATOM 2208 N N . LEU B 1 61 ? 10.910 -2.080 2.372 1.00 7.54 45 LEU B N 1
ATOM 2209 C CA . LEU B 1 61 ? 11.059 -1.581 1.017 1.00 6.99 45 LEU B CA 1
ATOM 2210 C C . LEU B 1 61 ? 12.073 -0.426 1.030 1.00 6.88 45 LEU B C 1
ATOM 2211 O O . LEU B 1 61 ? 11.877 0.574 1.667 1.00 9.22 45 LEU B O 1
ATOM 2216 N N . LEU B 1 62 ? 13.171 -0.619 0.321 1.00 6.69 46 LEU B N 1
ATOM 2217 C CA . LEU B 1 62 ? 14.227 0.373 0.156 1.00 7.40 46 LEU B CA 1
ATOM 2218 C C . LEU B 1 62 ? 14.135 1.066 -1.179 1.00 6.48 46 LEU B C 1
ATOM 2219 O O . LEU B 1 62 ? 14.046 0.410 -2.215 1.00 7.88 46 LEU B O 1
ATOM 2224 N N . LYS B 1 63 ? 14.201 2.394 -1.161 1.00 7.52 47 LYS B N 1
ATOM 2225 C CA . LYS B 1 63 ? 14.477 3.219 -2.347 1.00 7.70 47 LYS B CA 1
ATOM 2226 C C . LYS B 1 63 ? 15.958 3.592 -2.272 1.00 7.27 47 LYS B C 1
ATOM 2227 O O . LYS B 1 63 ? 16.362 4.374 -1.417 1.00 8.91 47 LYS B O 1
ATOM 2233 N N . SER B 1 64 ? 16.778 2.995 -3.108 1.00 7.81 48 SER B N 1
ATOM 2234 C CA . SER B 1 64 ? 18.235 3.049 -2.931 1.00 9.20 48 SER B CA 1
ATOM 2235 C C . SER B 1 64 ? 18.908 4.246 -3.556 1.00 9.63 48 SER B C 1
ATOM 2236 O O . SER B 1 64 ? 19.979 4.655 -3.140 1.00 10.81 48 SER B O 1
ATOM 2239 N N . GLY B 1 65 ? 18.316 4.779 -4.621 1.00 8.12 49 GLY B N 1
ATOM 2240 C CA . GLY B 1 65 ? 19.059 5.618 -5.557 1.00 9.13 49 GLY B CA 1
ATOM 2241 C C . GLY B 1 65 ? 19.719 4.773 -6.653 1.00 7.48 49 GLY B C 1
ATOM 2242 O O . GLY B 1 65 ? 19.767 3.537 -6.596 1.00 8.33 49 GLY B O 1
ATOM 2243 N N . ILE B 1 66 ? 20.253 5.452 -7.665 1.00 7.52 50 ILE B N 1
ATOM 2244 C CA . ILE B 1 66 ? 20.736 4.824 -8.882 1.00 7.35 50 ILE B CA 1
ATOM 2245 C C . ILE B 1 66 ? 22.228 4.481 -8.817 1.00 7.44 50 ILE B C 1
ATOM 2246 O O . ILE B 1 66 ? 23.053 5.294 -8.380 1.00 8.04 50 ILE B O 1
ATOM 2251 N N . GLY B 1 67 ? 22.556 3.306 -9.305 1.00 6.76 51 GLY B N 1
ATOM 2252 C CA . GLY B 1 67 ? 23.924 2.871 -9.502 1.00 6.69 51 GLY B CA 1
ATOM 2253 C C . GLY B 1 67 ? 24.407 1.941 -8.397 1.00 6.21 51 GLY B C 1
ATOM 2254 O O . GLY B 1 67 ? 23.720 1.656 -7.406 1.00 6.15 51 GLY B O 1
ATOM 2255 N N . LYS B 1 68 ? 25.622 1.482 -8.579 1.00 5.56 52 LYS B N 1
ATOM 2256 C CA . LYS B 1 68 ? 26.152 0.363 -7.801 1.00 5.73 52 LYS B CA 1
ATOM 2257 C C . LYS B 1 68 ? 26.415 0.731 -6.359 1.00 5.45 52 LYS B C 1
ATOM 2258 O O . LYS B 1 68 ? 26.069 -0.046 -5.444 1.00 6.99 52 LYS B O 1
ATOM 2264 N N . VAL B 1 69 ? 27.054 1.869 -6.123 1.00 5.67 53 VAL B N 1
ATOM 2265 C CA . VAL B 1 69 ? 27.345 2.281 -4.737 1.00 6.04 53 VAL B CA 1
ATOM 2266 C C . VAL B 1 69 ? 26.065 2.627 -3.979 1.00 5.99 53 VAL B C 1
ATOM 2267 O O . VAL B 1 69 ? 25.905 2.232 -2.829 1.00 6.86 53 VAL B O 1
ATOM 2271 N N . ALA B 1 70 ? 25.137 3.342 -4.611 1.00 6.37 54 ALA B N 1
ATOM 2272 C CA . ALA B 1 70 ? 23.868 3.633 -3.959 1.00 6.61 54 ALA B CA 1
ATOM 2273 C C . ALA B 1 70 ? 23.168 2.348 -3.573 1.00 6.44 54 ALA B C 1
ATOM 2274 O O . ALA B 1 70 ? 22.680 2.215 -2.445 1.00 7.44 54 ALA B O 1
ATOM 2276 N N . ALA B 1 71 ? 23.143 1.374 -4.467 1.00 6.36 55 ALA B N 1
ATOM 2277 C CA . ALA B 1 71 ? 22.499 0.109 -4.200 1.00 6.41 55 ALA B CA 1
ATOM 2278 C C . ALA B 1 71 ? 23.211 -0.630 -3.081 1.00 5.99 55 ALA B C 1
ATOM 2279 O O . ALA B 1 71 ? 22.553 -1.218 -2.218 1.00 7.88 55 ALA B O 1
ATOM 2281 N N . ALA B 1 72 ? 24.539 -0.634 -3.105 1.00 6.32 56 ALA B N 1
ATOM 2282 C CA . ALA B 1 72 ? 25.283 -1.317 -2.057 1.00 6.56 56 ALA B CA 1
ATOM 2283 C C . ALA B 1 72 ? 25.078 -0.711 -0.667 1.00 6.33 56 ALA B C 1
ATOM 2284 O O . ALA B 1 72 ? 24.854 -1.409 0.327 1.00 7.63 56 ALA B O 1
ATOM 2286 N N . LEU B 1 73 ? 25.184 0.611 -0.617 1.00 7.13 57 LEU B N 1
ATOM 2287 C CA . LEU B 1 73 ? 24.927 1.355 0.618 1.00 7.36 57 LEU B CA 1
ATOM 2288 C C . LEU B 1 73 ? 23.532 1.026 1.151 1.00 7.56 57 LEU B C 1
ATOM 2289 O O . LEU B 1 73 ? 23.339 0.663 2.323 1.00 7.44 57 LEU B O 1
ATOM 2294 N N . GLY B 1 74 ? 22.540 1.168 0.284 1.00 8.50 58 GLY B N 1
ATOM 2295 C CA . GLY B 1 74 ? 21.178 0.906 0.695 1.00 8.00 58 GLY B CA 1
ATOM 2296 C C . GLY B 1 74 ? 20.914 -0.512 1.116 1.00 7.23 58 GLY B C 1
ATOM 2297 O O . GLY B 1 74 ? 20.246 -0.742 2.128 1.00 8.06 58 GLY B O 1
ATOM 2298 N N . ALA B 1 75 ? 21.413 -1.465 0.364 1.00 7.53 59 ALA B N 1
ATOM 2299 C CA . ALA B 1 75 ? 21.229 -2.875 0.734 1.00 7.28 59 ALA B CA 1
ATOM 2300 C C . ALA B 1 75 ? 21.843 -3.148 2.096 1.00 6.79 59 ALA B C 1
ATOM 2301 O O . ALA B 1 75 ? 21.285 -3.904 2.883 1.00 7.85 59 ALA B O 1
ATOM 2303 N N . THR B 1 76 ? 23.015 -2.567 2.358 1.00 6.50 60 THR B N 1
ATOM 2304 C CA . THR B 1 76 ? 23.662 -2.776 3.646 1.00 6.87 60 THR B CA 1
ATOM 2305 C C . THR B 1 76 ? 22.769 -2.230 4.768 1.00 7.37 60 THR B C 1
ATOM 2306 O O . THR B 1 76 ? 22.568 -2.886 5.811 1.00 8.21 60 THR B O 1
ATOM 2310 N N . LEU B 1 77 ? 22.253 -1.010 4.584 1.00 7.76 61 LEU B N 1
ATOM 2311 C CA . LEU B 1 77 ? 21.350 -0.449 5.587 1.00 7.82 61 LEU B CA 1
ATOM 2312 C C . LEU B 1 77 ? 20.088 -1.278 5.783 1.00 8.02 61 LEU B C 1
ATOM 2313 O O . LEU B 1 77 ? 19.636 -1.479 6.914 1.00 8.95 61 LEU B O 1
ATOM 2318 N N . LEU B 1 78 ? 19.519 -1.754 4.680 1.00 7.68 62 LEU B N 1
ATOM 2319 C CA . LEU B 1 78 ? 18.327 -2.567 4.775 1.00 7.41 62 LEU B CA 1
ATOM 2320 C C . LEU B 1 78 ? 18.611 -3.831 5.603 1.00 8.32 62 LEU B C 1
ATOM 2321 O O . LEU B 1 78 ? 17.824 -4.225 6.467 1.00 8.51 62 LEU B O 1
ATOM 2326 N N . LEU B 1 79 ? 19.700 -4.510 5.305 1.00 8.74 63 LEU B N 1
ATOM 2327 C CA . LEU B 1 79 ? 20.065 -5.721 6.015 1.00 8.85 63 LEU B CA 1
ATOM 2328 C C . LEU B 1 79 ? 20.283 -5.451 7.507 1.00 9.45 63 LEU B C 1
ATOM 2329 O O . LEU B 1 79 ? 19.762 -6.180 8.351 1.00 11.42 63 LEU B O 1
ATOM 2334 N N . GLU B 1 80 ? 21.008 -4.383 7.817 1.00 10.04 64 GLU B N 1
ATOM 2335 C CA . GLU B 1 80 ? 21.341 -4.105 9.219 1.00 12.09 64 GLU B CA 1
ATOM 2336 C C . GLU B 1 80 ? 20.152 -3.636 10.031 1.00 11.61 64 GLU B C 1
ATOM 2337 O O . GLU B 1 80 ? 20.004 -4.039 11.209 1.00 13.58 64 GLU B O 1
ATOM 2343 N N . HIS B 1 81 ? 19.304 -2.786 9.444 1.00 10.42 65 HIS B N 1
ATOM 2344 C CA . HIS B 1 81 ? 18.180 -2.215 10.203 1.00 11.09 65 HIS B CA 1
ATOM 2345 C C . HIS B 1 81 ? 16.966 -3.106 10.270 1.00 10.33 65 HIS B C 1
ATOM 2346 O O . HIS B 1 81 ? 16.220 -3.074 11.235 1.00 12.95 65 HIS B O 1
ATOM 2353 N N . CYS B 1 82 ? 16.752 -3.881 9.212 1.00 9.35 66 CYS B N 1
ATOM 2354 C CA . CYS B 1 82 ? 15.527 -4.629 9.063 1.00 10.58 66 CYS B CA 1
ATOM 2355 C C . CYS B 1 82 ? 15.675 -6.132 9.077 1.00 10.32 66 CYS B C 1
ATOM 2356 O O . CYS B 1 82 ? 14.699 -6.825 9.287 1.00 11.99 66 CYS B O 1
ATOM 2359 N N . LYS B 1 83 ? 16.865 -6.644 8.773 1.00 10.08 67 LYS B N 1
ATOM 2360 C CA . LYS B 1 83 ? 17.100 -8.064 8.779 1.00 10.82 67 LYS B CA 1
ATOM 2361 C C . LYS B 1 83 ? 16.033 -8.846 8.022 1.00 10.07 67 LYS B C 1
ATOM 2362 O O . LYS B 1 83 ? 15.464 -9.808 8.536 1.00 11.85 67 LYS B O 1
ATOM 2368 N N . PRO B 1 84 ? 15.758 -8.462 6.766 1.00 9.37 68 PRO B N 1
ATOM 2369 C CA . PRO B 1 84 ? 14.822 -9.286 5.977 1.00 9.63 68 PRO B CA 1
ATOM 2370 C C . PRO B 1 84 ? 15.384 -10.673 5.717 1.00 9.30 68 PRO B C 1
ATOM 2371 O O . PRO B 1 84 ? 16.613 -10.859 5.627 1.00 11.22 68 PRO B O 1
ATOM 2375 N N . ASP B 1 85 ? 14.485 -11.635 5.559 1.00 8.15 69 ASP B N 1
ATOM 2376 C CA . ASP B 1 85 ? 14.864 -13.019 5.295 1.00 10.20 69 ASP B CA 1
ATOM 2377 C C . ASP B 1 85 ? 15.368 -13.247 3.889 1.00 9.49 69 ASP B C 1
ATOM 2378 O O . ASP B 1 85 ? 16.197 -14.130 3.670 1.00 12.49 69 ASP B O 1
ATOM 2383 N N . VAL B 1 86 ? 14.850 -12.452 2.958 1.00 8.36 70 VAL B N 1
ATOM 2384 C CA . VAL B 1 86 ? 15.202 -12.545 1.554 1.00 9.25 70 VAL B CA 1
ATOM 2385 C C . VAL B 1 86 ? 15.138 -11.128 0.989 1.00 7.55 70 VAL B C 1
ATOM 2386 O O . VAL B 1 86 ? 14.487 -10.239 1.579 1.00 8.65 70 VAL B O 1
ATOM 2390 N N . ILE B 1 87 ? 15.803 -10.911 -0.146 1.00 8.47 71 ILE B N 1
ATOM 2391 C CA A ILE B 1 87 ? 15.794 -9.656 -0.897 0.50 7.54 71 ILE B CA 1
ATOM 2392 C CA B ILE B 1 87 ? 15.690 -9.643 -0.867 0.50 7.22 71 ILE B CA 1
ATOM 2393 C C . ILE B 1 87 ? 15.303 -9.893 -2.315 1.00 7.80 71 ILE B C 1
ATOM 2394 O O . ILE B 1 87 ? 15.868 -10.717 -2.998 1.00 9.27 71 ILE B O 1
ATOM 2403 N N . ILE B 1 88 ? 14.301 -9.129 -2.742 1.00 7.51 72 ILE B N 1
ATOM 2404 C CA . ILE B 1 88 ? 13.900 -9.027 -4.141 1.00 7.69 72 ILE B CA 1
ATOM 2405 C C . ILE B 1 88 ? 14.284 -7.652 -4.665 1.00 7.78 72 ILE B C 1
ATOM 2406 O O . ILE B 1 88 ? 13.890 -6.639 -4.113 1.00 7.47 72 ILE B O 1
ATOM 2411 N N . ASN B 1 89 ? 15.040 -7.625 -5.743 1.00 8.63 73 ASN B N 1
ATOM 2412 C CA . ASN B 1 89 ? 15.361 -6.372 -6.419 1.00 8.71 73 ASN B CA 1
ATOM 2413 C C . ASN B 1 89 ? 14.389 -6.213 -7.542 1.00 8.58 73 ASN B C 1
ATOM 2414 O O . ASN B 1 89 ? 14.308 -7.048 -8.435 1.00 11.25 73 ASN B O 1
ATOM 2419 N N . THR B 1 90 ? 13.687 -5.096 -7.545 1.00 8.30 74 THR B N 1
ATOM 2420 C CA . THR B 1 90 ? 12.749 -4.812 -8.568 1.00 9.92 74 THR B CA 1
ATOM 2421 C C . THR B 1 90 ? 13.018 -3.509 -9.283 1.00 9.13 74 THR B C 1
ATOM 2422 O O . THR B 1 90 ? 14.025 -2.871 -9.049 1.00 11.30 74 THR B O 1
ATOM 2426 N N . GLY B 1 91 ? 12.155 -3.184 -10.231 1.00 8.93 75 GLY B N 1
ATOM 2427 C CA . GLY B 1 91 ? 12.291 -2.006 -11.088 1.00 8.92 75 GLY B CA 1
ATOM 2428 C C . GLY B 1 91 ? 12.335 -2.321 -12.562 1.00 8.84 75 GLY B C 1
ATOM 2429 O O . GLY B 1 91 ? 11.851 -3.350 -12.994 1.00 9.36 75 GLY B O 1
ATOM 2430 N N . SER B 1 92 ? 12.920 -1.395 -13.298 1.00 8.80 76 SER B N 1
ATOM 2431 C CA . SER B 1 92 ? 13.062 -1.447 -14.727 1.00 8.54 76 SER B CA 1
ATOM 2432 C C . SER B 1 92 ? 14.353 -2.127 -15.152 1.00 8.70 76 SER B C 1
ATOM 2433 O O . SER B 1 92 ? 15.255 -2.334 -14.355 1.00 11.52 76 SER B O 1
ATOM 2436 N N . ALA B 1 93 ? 14.459 -2.453 -16.427 1.00 8.81 77 ALA B N 1
ATOM 2437 C CA . ALA B 1 93 ? 15.674 -3.007 -16.988 1.00 9.00 77 ALA B CA 1
ATOM 2438 C C . ALA B 1 93 ? 15.653 -2.827 -18.483 1.00 8.39 77 ALA B C 1
ATOM 2439 O O . ALA B 1 93 ? 14.585 -2.733 -19.119 1.00 9.76 77 ALA B O 1
ATOM 2441 N N . GLY B 1 94 ? 16.844 -2.829 -19.060 1.00 8.84 78 GLY B N 1
ATOM 2442 C CA . GLY B 1 94 ? 17.027 -2.869 -20.492 1.00 8.90 78 GLY B CA 1
ATOM 2443 C C . GLY B 1 94 ? 17.025 -4.288 -20.992 1.00 9.43 78 GLY B C 1
ATOM 2444 O O . GLY B 1 94 ? 17.851 -5.073 -20.577 1.00 10.72 78 GLY B O 1
ATOM 2445 N N . GLY B 1 95 ? 16.105 -4.632 -21.888 1.00 10.67 79 GLY B N 1
ATOM 2446 C CA . GLY B 1 95 ? 16.006 -5.974 -22.406 1.00 11.04 79 GLY B CA 1
ATOM 2447 C C . GLY B 1 95 ? 17.007 -6.295 -23.487 1.00 12.70 79 GLY B C 1
ATOM 2448 O O . GLY B 1 95 ? 17.172 -5.496 -24.437 1.00 15.55 79 GLY B O 1
ATOM 2449 N N . LEU B 1 96 ? 17.677 -7.447 -23.339 1.00 12.60 80 LEU B N 1
ATOM 2450 C CA . LEU B 1 96 ? 18.655 -7.899 -24.309 1.00 13.13 80 LEU B CA 1
ATOM 2451 C C . LEU B 1 96 ? 18.189 -9.158 -25.050 1.00 14.71 80 LEU B C 1
ATOM 2452 O O . LEU B 1 96 ? 18.542 -9.339 -26.181 1.00 18.30 80 LEU B O 1
ATOM 2457 N N . ALA B 1 97 ? 17.420 -10.024 -24.400 1.00 14.92 81 ALA B N 1
ATOM 2458 C CA . ALA B 1 97 ? 16.877 -11.230 -25.034 1.00 16.11 81 ALA B CA 1
ATOM 2459 C C . ALA B 1 97 ? 15.846 -10.872 -26.082 1.00 16.97 81 ALA B C 1
ATOM 2460 O O . ALA B 1 97 ? 15.062 -9.928 -25.891 1.00 16.98 81 ALA B O 1
ATOM 2462 N N . SER B 1 98 ? 15.815 -11.667 -27.151 1.00 20.40 82 SER B N 1
ATOM 2463 C CA . SER B 1 98 ? 15.070 -11.287 -28.335 1.00 21.27 82 SER B CA 1
ATOM 2464 C C . SER B 1 98 ? 13.559 -11.358 -28.164 1.00 20.32 82 SER B C 1
ATOM 2465 O O . SER B 1 98 ? 12.808 -10.803 -28.982 1.00 26.60 82 SER B O 1
ATOM 2468 N N . THR B 1 99 ? 13.120 -12.069 -27.130 1.00 20.78 83 THR B N 1
ATOM 2469 C CA . THR B 1 99 ? 11.713 -12.311 -26.927 1.00 21.94 83 THR B CA 1
ATOM 2470 C C . THR B 1 99 ? 11.072 -11.324 -25.968 1.00 22.27 83 THR B C 1
ATOM 2471 O O . THR B 1 99 ? 9.869 -11.384 -25.728 1.00 26.47 83 THR B O 1
ATOM 2475 N N . LEU B 1 100 ? 11.861 -10.403 -25.428 1.00 18.23 84 LEU B N 1
ATOM 2476 C CA . LEU B 1 100 ? 11.364 -9.433 -24.464 1.00 17.22 84 LEU B CA 1
ATOM 2477 C C . LEU B 1 100 ? 10.753 -8.165 -25.094 1.00 15.98 84 LEU B C 1
ATOM 2478 O O . LEU B 1 100 ? 11.391 -7.455 -25.875 1.00 24.11 84 LEU B O 1
ATOM 2483 N N . LYS B 1 101 ? 9.498 -7.931 -24.753 1.00 15.88 85 LYS B N 1
ATOM 2484 C CA . LYS B 1 101 ? 8.783 -6.717 -25.077 1.00 16.64 85 LYS B CA 1
ATOM 2485 C C . LYS B 1 101 ? 8.807 -5.782 -23.877 1.00 15.05 85 LYS B C 1
ATOM 2486 O O . LYS B 1 101 ? 8.995 -6.213 -22.746 1.00 15.03 85 LYS B O 1
ATOM 2492 N N . VAL B 1 102 ? 8.580 -4.500 -24.100 1.00 16.67 86 VAL B N 1
ATOM 2493 C CA . VAL B 1 102 ? 8.385 -3.583 -22.985 1.00 15.69 86 VAL B CA 1
ATOM 2494 C C . VAL B 1 102 ? 7.262 -4.116 -22.096 1.00 15.42 86 VAL B C 1
ATOM 2495 O O . VAL B 1 102 ? 6.223 -4.578 -22.583 1.00 17.55 86 VAL B O 1
ATOM 2499 N N . GLY B 1 103 ? 7.528 -4.103 -20.795 1.00 14.23 87 GLY B N 1
ATOM 2500 C CA . GLY B 1 103 ? 6.608 -4.601 -19.783 1.00 14.68 87 GLY B CA 1
ATOM 2501 C C . GLY B 1 103 ? 6.815 -6.041 -19.393 1.00 14.40 87 GLY B C 1
ATOM 2502 O O . GLY B 1 103 ? 6.324 -6.460 -18.350 1.00 15.90 87 GLY B O 1
ATOM 2503 N N . ASP B 1 104 ? 7.553 -6.806 -20.202 1.00 12.51 88 ASP B N 1
ATOM 2504 C CA . ASP B 1 104 ? 7.824 -8.201 -19.860 1.00 12.59 88 ASP B CA 1
ATOM 2505 C C . ASP B 1 104 ? 8.762 -8.332 -18.680 1.00 11.50 88 ASP B C 1
ATOM 2506 O O . ASP B 1 104 ? 9.482 -7.429 -18.359 1.00 11.48 88 ASP B O 1
ATOM 2511 N N . ILE B 1 105 ? 8.722 -9.479 -18.045 1.00 10.01 89 ILE B N 1
ATOM 2512 C CA . ILE B 1 105 ? 9.455 -9.723 -16.837 1.00 10.44 89 ILE B CA 1
ATOM 2513 C C . ILE B 1 105 ? 10.793 -10.408 -17.128 1.00 10.47 89 ILE B C 1
ATOM 2514 O O . ILE B 1 105 ? 10.877 -11.318 -17.978 1.00 11.21 89 ILE B O 1
ATOM 2519 N N . VAL B 1 106 ? 11.826 -9.979 -16.382 1.00 8.73 90 VAL B N 1
ATOM 2520 C CA A VAL B 1 106 ? 13.089 -10.712 -16.343 0.50 7.77 90 VAL B CA 1
ATOM 2521 C CA B VAL B 1 106 ? 13.093 -10.683 -16.351 0.50 8.73 90 VAL B CA 1
ATOM 2522 C C . VAL B 1 106 ? 13.381 -11.146 -14.913 1.00 8.57 90 VAL B C 1
ATOM 2523 O O . VAL B 1 106 ? 13.190 -10.389 -13.960 1.00 9.59 90 VAL B O 1
ATOM 2530 N N . VAL B 1 107 ? 13.803 -12.398 -14.806 1.00 8.72 91 VAL B N 1
ATOM 2531 C CA . VAL B 1 107 ? 14.169 -12.991 -13.548 1.00 8.03 91 VAL B CA 1
ATOM 2532 C C . VAL B 1 107 ? 15.617 -13.421 -13.619 1.00 8.56 91 VAL B C 1
ATOM 2533 O O . VAL B 1 107 ? 16.022 -14.112 -14.543 1.00 10.01 91 VAL B O 1
ATOM 2537 N N . SER B 1 108 ? 16.417 -13.004 -12.648 1.00 8.31 92 SER B N 1
ATOM 2538 C CA . SER B 1 108 ? 17.795 -13.445 -12.615 1.00 8.07 92 SER B CA 1
ATOM 2539 C C . SER B 1 108 ? 17.961 -14.911 -12.267 1.00 8.91 92 SER B C 1
ATOM 2540 O O . SER B 1 108 ? 17.473 -15.334 -11.218 1.00 9.68 92 SER B O 1
ATOM 2543 N N . ASP B 1 109 ? 18.729 -15.642 -13.064 1.00 9.68 93 ASP B N 1
ATOM 2544 C CA . ASP B 1 109 ? 19.393 -16.817 -12.490 1.00 11.37 93 ASP B CA 1
ATOM 2545 C C . ASP B 1 109 ? 20.771 -16.514 -11.920 1.00 9.48 93 ASP B C 1
ATOM 2546 O O . ASP B 1 109 ? 21.262 -17.257 -11.084 1.00 11.45 93 ASP B O 1
ATOM 2551 N N . GLU B 1 110 ? 21.349 -15.395 -12.361 1.00 8.95 94 GLU B N 1
ATOM 2552 C CA A GLU B 1 110 ? 22.668 -14.981 -11.945 0.50 9.01 94 GLU B CA 1
ATOM 2553 C CA B GLU B 1 110 ? 22.731 -15.016 -12.097 0.50 9.38 94 GLU B CA 1
ATOM 2554 C C . GLU B 1 110 ? 22.850 -13.524 -12.319 1.00 8.44 94 GLU B C 1
ATOM 2555 O O . GLU B 1 110 ? 22.136 -13.004 -13.179 1.00 8.97 94 GLU B O 1
ATOM 2566 N N . THR B 1 111 ? 23.770 -12.861 -11.606 1.00 7.55 95 THR B N 1
ATOM 2567 C CA . THR B 1 111 ? 24.138 -11.470 -11.892 1.00 7.92 95 THR B CA 1
ATOM 2568 C C . THR B 1 111 ? 25.636 -11.365 -12.029 1.00 6.97 95 THR B C 1
ATOM 2569 O O . THR B 1 111 ? 26.397 -12.051 -11.283 1.00 8.37 95 THR B O 1
ATOM 2573 N N . ARG B 1 112 ? 26.062 -10.488 -12.938 1.00 6.73 96 ARG B N 1
ATOM 2574 C CA . ARG B 1 112 ? 27.472 -10.165 -13.133 1.00 7.29 96 ARG B CA 1
ATOM 2575 C C . ARG B 1 112 ? 27.640 -8.690 -13.405 1.00 6.63 96 ARG B C 1
ATOM 2576 O O . ARG B 1 112 ? 26.787 -8.070 -14.024 1.00 8.08 96 ARG B O 1
ATOM 2584 N N . TYR B 1 113 ? 28.780 -8.163 -13.004 1.00 6.57 97 TYR B N 1
ATOM 2585 C CA . TYR B 1 113 ? 29.182 -6.803 -13.393 1.00 6.75 97 TYR B CA 1
ATOM 2586 C C . TYR B 1 113 ? 29.661 -6.779 -14.844 1.00 7.44 97 TYR B C 1
ATOM 2587 O O . TYR B 1 113 ? 30.559 -7.543 -15.193 1.00 10.99 97 TYR B O 1
ATOM 2596 N N . HIS B 1 114 ? 29.066 -5.963 -15.705 1.00 7.51 98 HIS B N 1
ATOM 2597 C CA . HIS B 1 114 ? 29.568 -5.890 -17.062 1.00 7.84 98 HIS B CA 1
ATOM 2598 C C . HIS B 1 114 ? 30.764 -4.966 -17.223 1.00 8.79 98 HIS B C 1
ATOM 2599 O O . HIS B 1 114 ? 31.421 -5.012 -18.277 1.00 10.83 98 HIS B O 1
ATOM 2606 N N . ASP B 1 115 ? 31.034 -4.147 -16.213 1.00 8.70 99 ASP B N 1
ATOM 2607 C CA . ASP B 1 115 ? 32.034 -3.077 -16.284 1.00 9.99 99 ASP B CA 1
ATOM 2608 C C . ASP B 1 115 ? 33.160 -3.255 -15.274 1.00 10.49 99 ASP B C 1
ATOM 2609 O O . ASP B 1 115 ? 33.926 -2.307 -15.027 1.00 14.93 99 ASP B O 1
ATOM 2614 N N . ALA B 1 116 ? 33.299 -4.449 -14.718 1.00 9.08 100 ALA B N 1
ATOM 2615 C CA . ALA B 1 116 ? 34.437 -4.762 -13.872 1.00 8.94 100 ALA B CA 1
ATOM 2616 C C . ALA B 1 116 ? 35.484 -5.510 -14.696 1.00 9.25 100 ALA B C 1
ATOM 2617 O O . ALA B 1 116 ? 35.156 -6.401 -15.465 1.00 10.88 100 ALA B O 1
ATOM 2619 N N . ASP B 1 117 ? 36.747 -5.134 -14.532 1.00 8.92 101 ASP B N 1
ATOM 2620 C CA . ASP B 1 117 ? 37.824 -5.756 -15.280 1.00 10.22 101 ASP B CA 1
ATOM 2621 C C . ASP B 1 117 ? 39.134 -5.770 -14.507 1.00 10.25 101 ASP B C 1
ATOM 2622 O O . ASP B 1 117 ? 39.836 -4.754 -14.414 1.00 11.98 101 ASP B O 1
ATOM 2627 N N . VAL B 1 118 ? 39.448 -6.942 -13.982 1.00 11.06 102 VAL B N 1
ATOM 2628 C CA . VAL B 1 118 ? 40.744 -7.213 -13.373 1.00 11.16 102 VAL B CA 1
ATOM 2629 C C . VAL B 1 118 ? 41.326 -8.438 -14.086 1.00 12.34 102 VAL B C 1
ATOM 2630 O O . VAL B 1 118 ? 42.045 -9.269 -13.517 1.00 13.75 102 VAL B O 1
ATOM 2634 N N . THR B 1 119 ? 41.028 -8.510 -15.372 1.00 15.47 103 THR B N 1
ATOM 2635 C CA . THR B 1 119 ? 41.571 -9.579 -16.219 1.00 17.55 103 THR B CA 1
ATOM 2636 C C . THR B 1 119 ? 43.101 -9.583 -16.279 1.00 19.08 103 THR B C 1
ATOM 2637 O O . THR B 1 119 ? 43.697 -10.644 -16.502 1.00 26.97 103 THR B O 1
ATOM 2641 N N . ALA B 1 120 ? 43.735 -8.436 -16.019 1.00 19.22 104 ALA B N 1
ATOM 2642 C CA . ALA B 1 120 ? 45.201 -8.376 -15.952 1.00 23.62 104 ALA B CA 1
ATOM 2643 C C . ALA B 1 120 ? 45.766 -9.292 -14.863 1.00 23.98 104 ALA B C 1
ATOM 2644 O O . ALA B 1 120 ? 46.932 -9.705 -14.930 1.00 31.57 104 ALA B O 1
ATOM 2646 N N . PHE B 1 121 ? 44.935 -9.621 -13.876 1.00 21.82 105 PHE B N 1
ATOM 2647 C CA . PHE B 1 121 ? 45.355 -10.487 -12.795 1.00 23.46 105 PHE B CA 1
ATOM 2648 C C . PHE B 1 121 ? 44.774 -11.894 -12.923 1.00 23.88 105 PHE B C 1
ATOM 2649 O O . PHE B 1 121 ? 44.771 -12.644 -11.963 1.00 27.70 105 PHE B O 1
ATOM 2657 N N . GLY B 1 122 ? 44.234 -12.230 -14.096 1.00 23.47 106 GLY B N 1
ATOM 2658 C CA . GLY B 1 122 ? 43.775 -13.593 -14.348 1.00 22.53 106 GLY B CA 1
ATOM 2659 C C . GLY B 1 122 ? 42.327 -13.899 -13.995 1.00 22.14 106 GLY B C 1
ATOM 2660 O O . GLY B 1 122 ? 41.898 -15.049 -14.085 1.00 29.18 106 GLY B O 1
ATOM 2661 N N . TYR B 1 123 ? 41.580 -12.879 -13.596 1.00 19.33 107 TYR B N 1
ATOM 2662 C CA . TYR B 1 123 ? 40.166 -13.037 -13.275 1.00 18.45 107 TYR B CA 1
ATOM 2663 C C . TYR B 1 123 ? 39.340 -13.089 -14.551 1.00 18.41 107 TYR B C 1
ATOM 2664 O O . TYR B 1 123 ? 39.738 -12.553 -15.576 1.00 20.35 107 TYR B O 1
ATOM 2673 N N . GLU B 1 124 ? 38.184 -13.728 -14.460 1.00 18.64 108 GLU B N 1
ATOM 2674 C CA A GLU B 1 124 ? 37.224 -13.714 -15.526 0.50 17.84 108 GLU B CA 1
ATOM 2675 C CA B GLU B 1 124 ? 37.185 -13.710 -15.529 0.50 16.51 108 GLU B CA 1
ATOM 2676 C C . GLU B 1 124 ? 36.768 -12.270 -15.726 1.00 13.34 108 GLU B C 1
ATOM 2677 O O . GLU B 1 124 ? 36.669 -11.512 -14.761 1.00 12.22 108 GLU B O 1
ATOM 2688 N N . TYR B 1 125 ? 36.506 -11.874 -16.957 1.00 15.78 109 TYR B N 1
ATOM 2689 C CA . TYR B 1 125 ? 35.967 -10.538 -17.170 1.00 14.76 109 TYR B CA 1
ATOM 2690 C C . TYR B 1 125 ? 34.660 -10.374 -16.356 1.00 13.72 109 TYR B C 1
ATOM 2691 O O . TYR B 1 125 ? 33.846 -11.285 -16.297 1.00 13.92 109 TYR B O 1
ATOM 2700 N N . GLY B 1 126 ? 34.511 -9.227 -15.703 1.00 11.60 110 GLY B N 1
ATOM 2701 C CA . GLY B 1 126 ? 33.368 -8.937 -14.850 1.00 10.60 110 GLY B CA 1
ATOM 2702 C C . GLY B 1 126 ? 33.535 -9.335 -13.386 1.00 9.47 110 GLY B C 1
ATOM 2703 O O . GLY B 1 126 ? 32.768 -8.880 -12.549 1.00 11.05 110 GLY B O 1
ATOM 2704 N N . GLN B 1 127 ? 34.481 -10.230 -13.081 1.00 9.41 111 GLN B N 1
ATOM 2705 C CA . GLN B 1 127 ? 34.719 -10.704 -11.730 1.00 9.37 111 GLN B CA 1
ATOM 2706 C C . GLN B 1 127 ? 35.603 -9.717 -10.989 1.00 9.94 111 GLN B C 1
ATOM 2707 O O . GLN B 1 127 ? 36.536 -9.150 -11.543 1.00 13.39 111 GLN B O 1
ATOM 2713 N N . LEU B 1 128 ? 35.295 -9.502 -9.728 1.00 9.23 112 LEU B N 1
ATOM 2714 C CA . LEU B 1 128 ? 36.186 -8.770 -8.843 1.00 10.60 112 LEU B CA 1
ATOM 2715 C C . LEU B 1 128 ? 36.767 -9.707 -7.803 1.00 11.98 112 LEU B C 1
ATOM 2716 O O . LEU B 1 128 ? 36.150 -10.702 -7.431 1.00 11.89 112 LEU B O 1
ATOM 2721 N N . PRO B 1 129 ? 37.979 -9.410 -7.356 1.00 12.05 113 PRO B N 1
ATOM 2722 C CA . PRO B 1 129 ? 38.612 -10.244 -6.344 1.00 12.85 113 PRO B CA 1
ATOM 2723 C C . PRO B 1 129 ? 37.755 -10.367 -5.097 1.00 13.74 113 PRO B C 1
ATOM 2724 O O . PRO B 1 129 ? 37.176 -9.380 -4.647 1.00 18.88 113 PRO B O 1
ATOM 2728 N N . GLY B 1 130 ? 37.705 -11.567 -4.534 1.00 12.96 114 GLY B N 1
ATOM 2729 C CA . GLY B 1 130 ? 36.912 -11.857 -3.358 1.00 16.45 114 GLY B CA 1
ATOM 2730 C C . GLY B 1 130 ? 35.470 -12.219 -3.658 1.00 14.71 114 GLY B C 1
ATOM 2731 O O . GLY B 1 130 ? 34.717 -12.551 -2.737 1.00 19.36 114 GLY B O 1
ATOM 2732 N N . CYS B 1 131 ? 35.103 -12.206 -4.937 1.00 13.11 115 CYS B N 1
ATOM 2733 C CA . CYS B 1 131 ? 33.765 -12.548 -5.365 1.00 12.68 115 CYS B CA 1
ATOM 2734 C C . CYS B 1 131 ? 33.800 -13.633 -6.402 1.00 12.02 115 CYS B C 1
ATOM 2735 O O . CYS B 1 131 ? 34.750 -13.666 -7.205 1.00 12.12 115 CYS B O 1
ATOM 2738 N N . PRO B 1 132 ? 32.726 -14.449 -6.467 1.00 10.97 116 PRO B N 1
ATOM 2739 C CA . PRO B 1 132 ? 32.579 -15.341 -7.623 1.00 11.93 116 PRO B CA 1
ATOM 2740 C C . PRO B 1 132 ? 32.414 -14.522 -8.884 1.00 11.14 116 PRO B C 1
ATOM 2741 O O . PRO B 1 132 ? 32.000 -13.360 -8.832 1.00 11.83 116 PRO B O 1
ATOM 2745 N N . ALA B 1 133 ? 32.668 -15.125 -10.031 1.00 13.31 117 ALA B N 1
ATOM 2746 C CA . ALA B 1 133 ? 32.549 -14.399 -11.273 1.00 12.29 117 ALA B CA 1
ATOM 2747 C C . ALA B 1 133 ? 31.129 -13.890 -11.534 1.00 11.18 117 ALA B C 1
ATOM 2748 O O . ALA B 1 133 ? 30.938 -12.814 -12.122 1.00 12.45 117 ALA B O 1
ATOM 2750 N N . GLY B 1 134 ? 30.161 -14.697 -11.122 1.00 12.36 118 GLY B N 1
ATOM 2751 C CA . GLY B 1 134 ? 28.778 -14.315 -11.092 1.00 11.26 118 GLY B CA 1
ATOM 2752 C C . GLY B 1 134 ? 28.159 -14.781 -9.790 1.00 10.17 118 GLY B C 1
ATOM 2753 O O . GLY B 1 134 ? 28.590 -15.775 -9.197 1.00 14.59 118 GLY B O 1
ATOM 2754 N N . PHE B 1 135 ? 27.136 -14.077 -9.372 1.00 10.15 119 PHE B N 1
ATOM 2755 C CA . PHE B 1 135 ? 26.392 -14.394 -8.162 1.00 10.50 119 PHE B CA 1
ATOM 2756 C C . PHE B 1 135 ? 25.146 -15.154 -8.566 1.00 10.81 119 PHE B C 1
ATOM 2757 O O . PHE B 1 135 ? 24.333 -14.660 -9.317 1.00 10.73 119 PHE B O 1
ATOM 2765 N N . LYS B 1 136 ? 24.995 -16.375 -8.067 1.00 12.12 120 LYS B N 1
ATOM 2766 C CA A LYS B 1 136 ? 23.814 -17.168 -8.382 0.50 12.74 120 LYS B CA 1
ATOM 2767 C CA B LYS B 1 136 ? 23.831 -17.204 -8.351 0.50 12.62 120 LYS B CA 1
ATOM 2768 C C . LYS B 1 136 ? 22.635 -16.716 -7.544 1.00 11.25 120 LYS B C 1
ATOM 2769 O O . LYS B 1 136 ? 22.719 -16.615 -6.336 1.00 12.92 120 LYS B O 1
ATOM 2780 N N . ALA B 1 137 ? 21.517 -16.473 -8.202 1.00 9.87 121 ALA B N 1
ATOM 2781 C CA . ALA B 1 137 ? 20.294 -16.147 -7.500 1.00 11.07 121 ALA B CA 1
ATOM 2782 C C . ALA B 1 137 ? 19.717 -17.408 -6.834 1.00 11.12 121 ALA B C 1
ATOM 2783 O O . ALA B 1 137 ? 19.980 -18.533 -7.247 1.00 11.03 121 ALA B O 1
ATOM 2785 N N . ASP B 1 138 ? 18.949 -17.185 -5.782 1.00 10.37 122 ASP B N 1
ATOM 2786 C CA . ASP B 1 138 ? 18.433 -18.283 -4.988 1.00 11.51 122 ASP B CA 1
ATOM 2787 C C . ASP B 1 138 ? 17.414 -19.145 -5.757 1.00 10.45 122 ASP B C 1
ATOM 2788 O O . ASP B 1 138 ? 16.454 -18.637 -6.275 1.00 10.88 122 ASP B O 1
ATOM 2793 N N . ASP B 1 139 ? 17.648 -20.459 -5.826 1.00 12.28 123 ASP B N 1
ATOM 2794 C CA . ASP B 1 139 ? 16.765 -21.353 -6.603 1.00 13.30 123 ASP B CA 1
ATOM 2795 C C . ASP B 1 139 ? 15.306 -21.330 -6.166 1.00 12.71 123 ASP B C 1
ATOM 2796 O O . ASP B 1 139 ? 14.407 -21.385 -7.004 1.00 13.84 123 ASP B O 1
ATOM 2801 N N . LYS B 1 140 ? 15.058 -21.273 -4.864 1.00 12.82 124 LYS B N 1
ATOM 2802 C CA A LYS B 1 140 ? 13.685 -21.241 -4.366 0.50 13.17 124 LYS B CA 1
ATOM 2803 C CA B LYS B 1 140 ? 13.695 -21.249 -4.361 0.50 13.47 124 LYS B CA 1
ATOM 2804 C C . LYS B 1 140 ? 12.996 -19.952 -4.766 1.00 11.93 124 LYS B C 1
ATOM 2805 O O . LYS B 1 140 ? 11.812 -19.962 -5.136 1.00 13.04 124 LYS B O 1
ATOM 2816 N N . LEU B 1 141 ? 13.732 -18.837 -4.702 1.00 10.17 125 LEU B N 1
ATOM 2817 C CA . LEU B 1 141 ? 13.179 -17.563 -5.118 1.00 9.94 125 LEU B CA 1
ATOM 2818 C C . LEU B 1 141 ? 12.889 -17.542 -6.624 1.00 9.60 125 LEU B C 1
ATOM 2819 O O . LEU B 1 141 ? 11.855 -17.029 -7.036 1.00 10.48 125 LEU B O 1
ATOM 2824 N N . ILE B 1 142 ? 13.797 -18.112 -7.420 1.00 10.36 126 ILE B N 1
ATOM 2825 C CA . ILE B 1 142 ? 13.580 -18.197 -8.857 1.00 10.64 126 ILE B CA 1
ATOM 2826 C C . ILE B 1 142 ? 12.316 -19.024 -9.121 1.00 11.14 126 ILE B C 1
ATOM 2827 O O . ILE B 1 142 ? 11.459 -18.622 -9.907 1.00 11.16 126 ILE B O 1
ATOM 2832 N N . ALA B 1 143 ? 12.208 -20.178 -8.468 1.00 11.69 127 ALA B N 1
ATOM 2833 C CA . ALA B 1 143 ? 11.043 -21.045 -8.673 1.00 12.17 127 ALA B CA 1
ATOM 2834 C C . ALA B 1 143 ? 9.753 -20.331 -8.305 1.00 12.40 127 ALA B C 1
ATOM 2835 O O . ALA B 1 143 ? 8.759 -20.416 -9.018 1.00 13.80 127 ALA B O 1
ATOM 2837 N N . ALA B 1 144 ? 9.773 -19.621 -7.179 1.00 11.90 128 ALA B N 1
ATOM 2838 C CA . ALA B 1 144 ? 8.609 -18.884 -6.769 1.00 11.67 128 ALA B CA 1
ATOM 2839 C C . ALA B 1 144 ? 8.252 -17.796 -7.778 1.00 11.20 128 ALA B C 1
ATOM 2840 O O . ALA B 1 144 ? 7.080 -17.600 -8.122 1.00 12.16 128 ALA B O 1
ATOM 2842 N N . ALA B 1 145 ? 9.258 -17.066 -8.246 1.00 11.27 129 ALA B N 1
ATOM 2843 C CA . ALA B 1 145 ? 8.994 -16.051 -9.278 1.00 10.88 129 ALA B CA 1
ATOM 2844 C C . ALA B 1 145 ? 8.367 -16.624 -10.533 1.00 11.62 129 ALA B C 1
ATOM 2845 O O . ALA B 1 145 ? 7.426 -16.053 -11.086 1.00 12.44 129 ALA B O 1
ATOM 2847 N N . GLU B 1 146 ? 8.885 -17.762 -10.966 1.00 11.09 130 GLU B N 1
ATOM 2848 C CA . GLU B 1 146 ? 8.355 -18.414 -12.151 1.00 12.68 130 GLU B CA 1
ATOM 2849 C C . GLU B 1 146 ? 6.921 -18.910 -11.977 1.00 10.95 130 GLU B C 1
ATOM 2850 O O . GLU B 1 146 ? 6.123 -18.804 -12.928 1.00 13.34 130 GLU B O 1
ATOM 2856 N N . SER B 1 147 ? 6.587 -19.388 -10.774 1.00 11.88 131 SER B N 1
ATOM 2857 C CA . SER B 1 147 ? 5.219 -19.785 -10.474 1.00 11.73 131 SER B CA 1
ATOM 2858 C C . SER B 1 147 ? 4.303 -18.568 -10.578 1.00 13.08 131 SER B C 1
ATOM 2859 O O . SER B 1 147 ? 3.193 -18.657 -11.119 1.00 14.93 131 SER B O 1
ATOM 2862 N N . CYS B 1 148 ? 4.759 -17.426 -10.070 1.00 13.04 132 CYS B N 1
ATOM 2863 C CA . CYS B 1 148 ? 3.962 -16.186 -10.164 1.00 12.80 132 CYS B CA 1
ATOM 2864 C C . CYS B 1 148 ? 3.739 -15.769 -11.616 1.00 12.54 132 CYS B C 1
ATOM 2865 O O . CYS B 1 148 ? 2.640 -15.331 -11.976 1.00 14.91 132 CYS B O 1
ATOM 2868 N N . ILE B 1 149 ? 4.799 -15.841 -12.432 1.00 12.78 133 ILE B N 1
ATOM 2869 C CA . ILE B 1 149 ? 4.694 -15.539 -13.847 1.00 12.25 133 ILE B CA 1
ATOM 2870 C C . ILE B 1 149 ? 3.607 -16.384 -14.499 1.00 12.98 133 ILE B C 1
ATOM 2871 O O . ILE B 1 149 ? 2.786 -15.889 -15.261 1.00 14.54 133 ILE B O 1
ATOM 2876 N N . ARG B 1 150 ? 3.584 -17.666 -14.180 1.00 13.59 134 ARG B N 1
ATOM 2877 C CA . ARG B 1 150 ? 2.596 -18.546 -14.762 1.00 15.54 134 ARG B CA 1
ATOM 2878 C C . ARG B 1 150 ? 1.197 -18.231 -14.250 1.00 14.68 134 ARG B C 1
ATOM 2879 O O . ARG B 1 150 ? 0.245 -18.206 -15.027 1.00 18.97 134 ARG B O 1
ATOM 2887 N N . GLU B 1 151 ? 1.079 -17.954 -12.953 1.00 17.11 135 GLU B N 1
ATOM 2888 C CA . GLU B 1 151 ? -0.226 -17.625 -12.378 1.00 17.42 135 GLU B CA 1
ATOM 2889 C C . GLU B 1 151 ? -0.804 -16.339 -12.968 1.00 17.67 135 GLU B C 1
ATOM 2890 O O . GLU B 1 151 ? -2.032 -16.209 -13.116 1.00 22.55 135 GLU B O 1
ATOM 2896 N N . LEU B 1 152 ? 0.069 -15.385 -13.287 1.00 16.14 136 LEU B N 1
ATOM 2897 C CA . LEU B 1 152 ? -0.336 -14.078 -13.806 1.00 17.38 136 LEU B CA 1
ATOM 2898 C C . LEU B 1 152 ? -0.382 -14.063 -15.338 1.00 18.09 136 LEU B C 1
ATOM 2899 O O . LEU B 1 152 ? -0.752 -13.054 -15.954 1.00 18.70 136 LEU B O 1
ATOM 2904 N N . ASN B 1 153 ? -0.006 -15.181 -15.954 1.00 16.44 137 ASN B N 1
ATOM 2905 C CA . ASN B 1 153 ? 0.035 -15.302 -17.429 1.00 18.43 137 ASN B CA 1
ATOM 2906 C C . ASN B 1 153 ? 0.877 -14.225 -18.138 1.00 18.29 137 ASN B C 1
ATOM 2907 O O . ASN B 1 153 ? 0.472 -13.661 -19.149 1.00 21.45 137 ASN B O 1
ATOM 2912 N N . LEU B 1 154 ? 2.057 -13.969 -17.598 1.00 14.99 138 LEU B N 1
ATOM 2913 C CA . LEU B 1 154 ? 2.995 -13.003 -18.155 1.00 14.91 138 LEU B CA 1
ATOM 2914 C C . LEU B 1 154 ? 4.067 -13.667 -19.015 1.00 15.77 138 LEU B C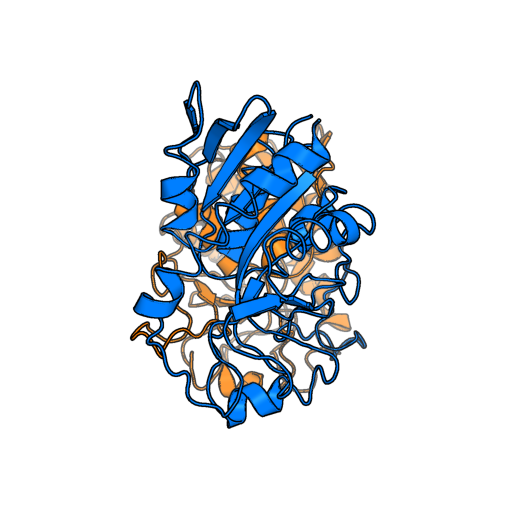 1
ATOM 2915 O O . LEU B 1 154 ? 4.334 -14.867 -18.881 1.00 17.64 138 LEU B O 1
ATOM 2920 N N . ASN B 1 155 ? 4.661 -12.869 -19.901 1.00 16.55 139 ASN B N 1
ATOM 2921 C CA . ASN B 1 155 ? 5.845 -13.253 -20.645 1.00 14.45 139 ASN B CA 1
ATOM 2922 C C . ASN B 1 155 ? 7.078 -12.845 -19.861 1.00 14.28 139 ASN B C 1
ATOM 2923 O O . ASN B 1 155 ? 7.181 -11.720 -19.380 1.00 16.48 139 ASN B O 1
ATOM 2928 N N . ALA B 1 156 ? 8.023 -13.772 -19.776 1.00 13.61 140 ALA B N 1
ATOM 2929 C CA . ALA B 1 156 ? 9.228 -13.608 -19.013 1.00 12.36 140 ALA B CA 1
ATOM 2930 C C . ALA B 1 156 ? 10.375 -14.401 -19.565 1.00 12.92 140 ALA B C 1
ATOM 2931 O O . ALA B 1 156 ? 10.201 -15.371 -20.283 1.00 15.22 140 ALA B O 1
ATOM 2933 N N . VAL B 1 157 ? 11.570 -13.952 -19.202 1.00 12.31 141 VAL B N 1
ATOM 2934 C CA . VAL B 1 157 ? 12.804 -14.658 -19.472 1.00 11.92 141 VAL B CA 1
ATOM 2935 C C . VAL B 1 157 ? 13.620 -14.762 -18.189 1.00 11.95 141 VAL B C 1
ATOM 2936 O O . VAL B 1 157 ? 13.743 -13.774 -17.507 1.00 12.93 141 VAL B O 1
ATOM 2940 N N . ARG B 1 158 ? 14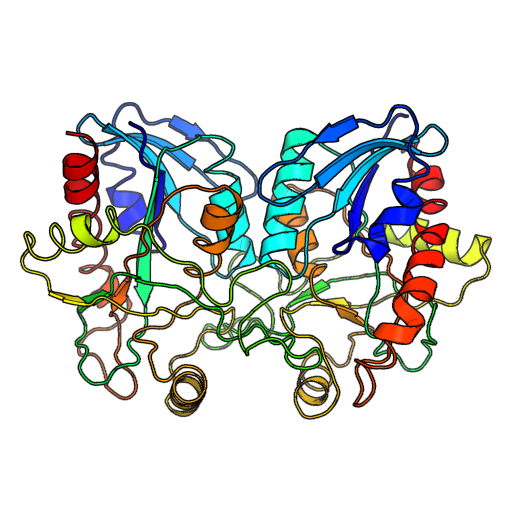.131 -15.964 -17.886 1.00 11.08 142 ARG B N 1
ATOM 2941 C CA . ARG B 1 158 ? 15.063 -16.218 -16.791 1.00 10.68 142 ARG B CA 1
ATOM 2942 C C . ARG B 1 158 ? 16.468 -16.283 -17.360 1.00 10.24 142 ARG B C 1
ATOM 2943 O O . ARG B 1 158 ? 16.721 -16.975 -18.348 1.00 12.16 142 ARG B O 1
ATOM 2951 N N . GLY B 1 159 ? 17.407 -15.576 -16.760 1.00 9.57 143 GLY B N 1
ATOM 2952 C CA . GLY B 1 159 ? 18.797 -15.675 -17.205 1.00 9.63 143 GLY B CA 1
ATOM 2953 C C . GLY B 1 159 ? 19.738 -14.722 -16.487 1.00 8.53 143 GLY B C 1
ATOM 2954 O O . GLY B 1 159 ? 19.412 -14.149 -15.440 1.00 9.71 143 GLY B O 1
ATOM 2955 N N . LEU B 1 160 ? 20.878 -14.485 -17.128 1.00 8.50 144 LEU B N 1
ATOM 2956 C CA . LEU B 1 160 ? 21.891 -13.606 -16.595 1.00 8.15 144 LEU B CA 1
ATOM 2957 C C . LEU B 1 160 ? 21.465 -12.139 -16.730 1.00 7.33 144 LEU B C 1
ATOM 2958 O O . LEU B 1 160 ? 21.089 -11.703 -17.821 1.00 9.13 144 LEU B O 1
ATOM 2963 N N . ILE B 1 161 ? 21.551 -11.399 -15.633 1.00 7.78 145 ILE B N 1
ATOM 2964 C CA . ILE B 1 161 ? 21.353 -9.957 -15.657 1.00 7.88 145 ILE B CA 1
ATOM 2965 C C . ILE B 1 161 ? 22.694 -9.331 -15.346 1.00 7.13 145 ILE B C 1
ATOM 2966 O O . ILE B 1 161 ? 23.347 -9.702 -14.363 1.00 8.67 145 ILE B O 1
ATOM 2971 N N . VAL B 1 162 ? 23.098 -8.355 -16.147 1.00 7.00 146 VAL B N 1
ATOM 2972 C CA . VAL B 1 162 ? 24.357 -7.676 -15.930 1.00 6.75 146 VAL B CA 1
ATOM 2973 C C . VAL B 1 162 ? 24.129 -6.240 -15.457 1.00 7.00 146 VAL B C 1
ATOM 2974 O O . VAL B 1 162 ? 23.215 -5.570 -15.914 1.00 8.10 146 VAL B O 1
ATOM 2978 N N . SER B 1 163 ? 25.015 -5.770 -14.594 1.00 6.71 147 SER B N 1
ATOM 2979 C CA . SER B 1 163 ? 24.905 -4.447 -14.005 1.00 6.88 147 SER B CA 1
ATOM 2980 C C . SER B 1 163 ? 26.166 -3.654 -14.229 1.00 6.48 147 SER B C 1
ATOM 2981 O O . SER B 1 163 ? 27.265 -4.189 -14.245 1.00 7.46 147 SER B O 1
ATOM 2984 N N . GLY B 1 164 ? 25.982 -2.341 -14.306 1.00 7.14 148 GLY B N 1
ATOM 2985 C CA . GLY B 1 164 ? 27.061 -1.379 -14.399 1.00 7.26 148 GLY B CA 1
ATOM 2986 C C . GLY B 1 164 ? 26.557 -0.010 -14.064 1.00 8.24 148 GLY B C 1
ATOM 2987 O O . GLY B 1 164 ? 25.363 0.193 -13.924 1.00 11.13 148 GLY B O 1
ATOM 2988 N N . ASP B 1 165 ? 27.469 0.947 -14.003 1.00 6.55 149 ASP B N 1
ATOM 2989 C CA . ASP B 1 165 ? 27.123 2.330 -13.732 1.00 7.21 149 ASP B CA 1
ATOM 2990 C C . ASP B 1 165 ? 26.918 3.150 -15.006 1.00 8.17 149 ASP B C 1
ATOM 2991 O O . ASP B 1 165 ? 27.076 4.360 -15.024 1.00 9.83 149 ASP B O 1
ATOM 2996 N N . ALA B 1 166 ? 26.460 2.483 -16.044 1.00 11.17 150 ALA B N 1
ATOM 2997 C CA . ALA B 1 166 ? 26.168 3.122 -17.330 1.00 11.49 150 ALA B CA 1
ATOM 2998 C C . ALA B 1 166 ? 24.754 2.791 -17.802 1.00 10.68 150 ALA B C 1
ATOM 2999 O O . ALA B 1 166 ? 24.277 1.674 -17.660 1.00 13.55 150 ALA B O 1
ATOM 3001 N N . PHE B 1 167 ? 24.076 3.788 -18.349 1.00 9.95 151 PHE B N 1
ATOM 3002 C CA . PHE B 1 167 ? 22.809 3.583 -19.030 1.00 10.15 151 PHE B CA 1
ATOM 3003 C C . PHE B 1 167 ? 23.110 3.231 -20.487 1.00 10.28 151 PHE B C 1
ATOM 3004 O O . PHE B 1 167 ? 23.708 4.004 -21.221 1.00 13.27 151 PHE B O 1
ATOM 3012 N N . ILE B 1 168 ? 22.740 2.029 -20.875 1.00 10.62 152 ILE B N 1
ATOM 3013 C CA . ILE B 1 168 ? 23.117 1.491 -22.168 1.00 9.74 152 ILE B CA 1
ATOM 3014 C C . ILE B 1 168 ? 22.156 2.021 -23.239 1.00 10.85 152 ILE B C 1
ATOM 3015 O O . ILE B 1 168 ? 20.939 1.953 -23.081 1.00 11.31 152 ILE B O 1
ATOM 3020 N N . ASN B 1 169 ? 22.735 2.532 -24.319 1.00 11.45 153 ASN B N 1
ATOM 3021 C CA . ASN B 1 169 ? 22.051 3.319 -25.355 1.00 13.40 153 ASN B CA 1
ATOM 3022 C C . ASN B 1 169 ? 22.645 3.011 -26.740 1.00 12.02 153 ASN B C 1
ATOM 3023 O O . ASN B 1 169 ? 23.041 3.899 -27.467 1.00 16.12 153 ASN B O 1
ATOM 3028 N N . GLY B 1 170 ? 22.670 1.735 -27.104 1.00 12.32 154 GLY B N 1
ATOM 3029 C CA . GLY B 1 170 ? 23.224 1.309 -28.363 1.00 13.50 154 GLY B CA 1
ATOM 3030 C C . GLY B 1 170 ? 24.725 1.534 -28.493 1.00 12.94 154 GLY B C 1
ATOM 3031 O O . GLY B 1 170 ? 25.441 1.620 -27.498 1.00 14.52 154 GLY B O 1
ATOM 3032 N N . SER B 1 171 ? 25.190 1.559 -29.741 1.00 15.67 155 SER B N 1
ATOM 3033 C CA . SER B 1 171 ? 26.562 1.901 -30.083 1.00 16.01 155 SER B CA 1
ATOM 3034 C C . SER B 1 171 ? 27.527 0.937 -29.361 1.00 14.34 155 SER B C 1
ATOM 3035 O O . SER B 1 171 ? 27.199 -0.228 -29.092 1.00 14.57 155 SER B O 1
ATOM 3038 N N . VAL B 1 172 ? 28.693 1.440 -29.024 1.00 15.64 156 VAL B N 1
ATOM 3039 C CA A VAL B 1 172 ? 29.746 0.562 -28.546 0.50 16.20 156 VAL B CA 1
ATOM 3040 C CA B VAL B 1 172 ? 29.793 0.634 -28.492 0.50 16.53 156 VAL B CA 1
ATOM 3041 C C . VAL B 1 172 ? 29.442 0.017 -27.146 1.00 15.81 156 VAL B C 1
ATOM 3042 O O . VAL B 1 172 ? 29.858 -1.087 -26.829 1.00 17.06 156 VAL B O 1
ATOM 3049 N N . GLY B 1 173 ? 28.678 0.758 -26.346 1.00 15.42 157 GLY B N 1
ATOM 3050 C CA . GLY B 1 173 ? 28.321 0.273 -25.035 1.00 14.83 157 GLY B CA 1
ATOM 3051 C C . GLY B 1 173 ? 27.510 -1.011 -25.104 1.00 15.33 157 GLY B C 1
ATOM 3052 O O . GLY B 1 173 ? 27.757 -1.960 -24.383 1.00 13.93 157 GLY B O 1
ATOM 3053 N N . LEU B 1 174 ? 26.515 -1.030 -25.968 1.00 13.00 158 LEU B N 1
ATOM 3054 C CA . LEU B 1 174 ? 25.739 -2.241 -26.184 1.00 12.08 158 LEU B CA 1
ATOM 3055 C C . LEU B 1 174 ? 26.577 -3.340 -26.817 1.00 12.73 158 LEU B C 1
ATOM 3056 O O . LEU B 1 174 ? 26.510 -4.498 -26.413 1.00 13.14 158 LEU B O 1
ATOM 3061 N N . ALA B 1 175 ? 27.367 -2.977 -27.831 1.00 12.59 159 ALA B N 1
ATOM 3062 C CA . ALA B 1 175 ? 28.193 -3.977 -28.491 1.00 13.96 159 ALA B CA 1
ATOM 3063 C C . ALA B 1 175 ? 29.161 -4.674 -27.524 1.00 12.85 159 ALA B C 1
ATOM 3064 O O . ALA B 1 175 ? 29.366 -5.880 -27.607 1.00 13.28 159 ALA B O 1
ATOM 3066 N N . LYS B 1 176 ? 29.724 -3.918 -26.595 1.00 12.64 160 LYS B N 1
ATOM 3067 C CA . LYS B 1 176 ? 30.670 -4.454 -25.622 1.00 12.76 160 LYS B CA 1
ATOM 3068 C C . LYS B 1 176 ? 29.959 -5.469 -24.730 1.00 13.22 160 LYS B C 1
ATOM 3069 O O . LYS B 1 176 ? 30.486 -6.553 -24.475 1.00 13.85 160 LYS B O 1
ATOM 3075 N N . ILE B 1 177 ? 28.749 -5.143 -24.274 1.00 13.03 161 ILE B N 1
ATOM 3076 C CA . ILE B 1 177 ? 27.999 -6.093 -23.451 1.00 12.69 161 ILE B CA 1
ATOM 3077 C C . ILE B 1 177 ? 27.649 -7.362 -24.234 1.00 13.15 161 ILE B C 1
ATOM 3078 O O . ILE B 1 177 ? 27.802 -8.471 -23.706 1.00 14.25 161 ILE B O 1
ATOM 3083 N N A ARG B 1 178 ? 27.176 -7.199 -25.470 0.50 13.08 162 ARG B N 1
ATOM 3084 N N B ARG B 1 178 ? 27.170 -7.229 -25.470 0.50 13.53 162 ARG B N 1
ATOM 3085 C CA A ARG B 1 178 ? 26.786 -8.356 -26.261 0.50 15.42 162 ARG B CA 1
ATOM 3086 C CA B ARG B 1 178 ? 26.786 -8.435 -26.202 0.50 16.09 162 ARG B CA 1
ATOM 3087 C C A ARG B 1 178 ? 27.992 -9.290 -26.504 0.50 15.55 162 ARG B C 1
ATOM 3088 C C B ARG B 1 178 ? 28.008 -9.319 -26.494 0.50 15.97 162 ARG B C 1
ATOM 3089 O O A ARG B 1 178 ? 27.850 -10.510 -26.490 0.50 18.58 162 ARG B O 1
ATOM 3090 O O B ARG B 1 178 ? 27.896 -10.542 -26.501 0.50 19.22 162 ARG B O 1
ATOM 3105 N N . HIS B 1 179 ? 29.169 -8.699 -26.699 1.00 15.87 163 HIS B N 1
ATOM 3106 C CA . HIS B 1 179 ? 30.407 -9.439 -26.916 1.00 18.37 163 HIS B CA 1
ATOM 3107 C C . HIS B 1 179 ? 30.873 -10.179 -25.657 1.00 16.84 163 HIS B C 1
ATOM 3108 O O . HIS B 1 179 ? 31.162 -11.377 -25.714 1.00 19.40 163 HIS B O 1
ATOM 3115 N N . ASN B 1 180 ? 30.909 -9.477 -24.515 1.00 15.17 164 ASN B N 1
ATOM 3116 C CA . ASN B 1 180 ? 31.468 -10.046 -23.283 1.00 14.51 164 ASN B CA 1
ATOM 3117 C C . ASN B 1 180 ? 30.486 -10.961 -22.574 1.00 12.46 164 ASN B C 1
ATOM 3118 O O . ASN B 1 180 ? 30.911 -11.890 -21.896 1.00 15.18 164 ASN B O 1
ATOM 3123 N N . PHE B 1 181 ? 29.186 -10.660 -22.707 1.00 12.00 165 PHE B N 1
ATOM 3124 C CA . PHE B 1 181 ? 28.125 -11.402 -22.028 1.00 12.44 165 PHE B CA 1
ATOM 3125 C C . PHE B 1 181 ? 26.993 -11.706 -23.003 1.00 11.46 165 PHE B C 1
ATOM 3126 O O . PHE B 1 181 ? 25.884 -11.177 -22.871 1.00 12.39 165 PHE B O 1
ATOM 3134 N N . PRO B 1 182 ? 27.265 -12.557 -23.998 1.00 12.81 166 PRO B N 1
ATOM 3135 C CA . PRO B 1 182 ? 26.227 -12.856 -24.966 1.00 13.80 166 PRO B CA 1
ATOM 3136 C C . PRO B 1 182 ? 25.022 -13.585 -24.407 1.00 11.84 166 PRO B C 1
ATOM 3137 O O . PRO B 1 182 ? 23.975 -13.573 -25.033 1.00 14.37 166 PRO B O 1
ATOM 3141 N N . ASP B 1 183 ? 25.155 -14.148 -23.200 1.00 11.96 167 ASP B N 1
ATOM 3142 C CA . ASP B 1 183 ? 24.047 -14.770 -22.500 1.00 12.18 167 ASP B CA 1
ATOM 3143 C C . ASP B 1 183 ? 23.225 -13.818 -21.658 1.00 11.12 167 ASP B C 1
ATOM 3144 O O . ASP B 1 183 ? 22.212 -14.222 -21.107 1.00 11.35 167 ASP B O 1
ATOM 3149 N N . ALA B 1 184 ? 23.646 -12.566 -21.533 1.00 9.99 168 ALA B N 1
ATOM 3150 C CA . ALA B 1 184 ? 22.866 -11.649 -20.709 1.00 8.98 168 ALA B CA 1
ATOM 3151 C C . ALA B 1 184 ? 21.492 -11.390 -21.332 1.00 8.96 168 ALA B C 1
ATOM 3152 O O . ALA B 1 184 ? 21.395 -11.114 -22.532 1.00 10.55 168 ALA B O 1
ATOM 3154 N N . VAL B 1 185 ? 20.441 -11.478 -20.517 1.00 9.08 169 VAL B N 1
ATOM 3155 C CA . VAL B 1 185 ? 19.073 -11.252 -20.977 1.00 9.60 169 VAL B CA 1
ATOM 3156 C C . VAL B 1 185 ? 18.591 -9.838 -20.706 1.00 8.51 169 VAL B C 1
ATOM 3157 O O . VAL B 1 185 ? 17.602 -9.391 -21.311 1.00 10.60 169 VAL B O 1
ATOM 3161 N N . ALA B 1 186 ? 19.299 -9.138 -19.821 1.00 8.56 170 ALA B N 1
ATOM 3162 C CA . ALA B 1 186 ? 18.936 -7.762 -19.485 1.00 7.55 170 ALA B CA 1
ATOM 3163 C C . ALA B 1 186 ? 20.115 -7.070 -18.819 1.00 6.94 170 ALA B C 1
ATOM 3164 O O . ALA B 1 186 ? 21.020 -7.723 -18.303 1.00 8.30 170 ALA B O 1
ATOM 3166 N N . VAL B 1 187 ? 20.076 -5.736 -18.849 1.00 7.71 171 VAL B N 1
ATOM 3167 C CA . VAL B 1 187 ? 21.074 -4.886 -18.274 1.00 7.51 171 VAL B CA 1
ATOM 3168 C C . VAL B 1 187 ? 20.397 -3.846 -17.394 1.00 8.17 171 VAL B C 1
ATOM 3169 O O . VAL B 1 187 ? 19.344 -3.303 -17.742 1.00 9.23 171 VAL B O 1
ATOM 3173 N N . GLU B 1 188 ? 21.027 -3.566 -16.264 1.00 7.93 172 GLU B N 1
ATOM 3174 C CA . GLU B 1 188 ? 20.536 -2.501 -15.381 1.00 8.64 172 GLU B CA 1
ATOM 3175 C C . GLU B 1 188 ? 21.700 -1.962 -14.539 1.00 7.21 172 GLU B C 1
ATOM 3176 O O . GLU B 1 188 ? 22.866 -2.165 -14.896 1.00 7.75 172 GLU B O 1
ATOM 3182 N N . MET B 1 189 ? 21.405 -1.224 -13.478 1.00 7.04 173 MET B N 1
ATOM 3183 C CA . MET B 1 189 ? 22.442 -0.447 -12.786 1.00 7.22 173 MET B CA 1
ATOM 3184 C C . MET B 1 189 ? 22.606 -0.743 -11.290 1.00 7.29 173 MET B C 1
ATOM 3185 O O . MET B 1 189 ? 23.331 -0.006 -10.614 1.00 9.55 173 MET B O 1
ATOM 3190 N N . GLU B 1 190 ? 21.956 -1.786 -10.764 1.00 6.92 174 GLU B N 1
ATOM 3191 C CA . GLU B 1 190 ? 22.009 -2.071 -9.330 1.00 6.79 174 GLU B CA 1
ATOM 3192 C C . GLU B 1 190 ? 22.107 -3.534 -8.948 1.00 6.99 174 GLU B C 1
ATOM 3193 O O . GLU B 1 190 ? 22.588 -3.831 -7.841 1.00 6.90 174 GLU B O 1
ATOM 3199 N N . ALA B 1 191 ? 21.537 -4.415 -9.750 1.00 7.37 175 ALA B N 1
ATOM 3200 C CA . ALA B 1 191 ? 21.243 -5.752 -9.277 1.00 7.71 175 ALA B CA 1
ATOM 3201 C C . ALA B 1 191 ? 22.457 -6.477 -8.723 1.00 6.49 175 ALA B C 1
ATOM 3202 O O . ALA B 1 191 ? 22.387 -7.124 -7.684 1.00 7.51 175 ALA B O 1
ATOM 3204 N N . THR B 1 192 ? 23.562 -6.428 -9.462 1.00 7.03 176 THR B N 1
ATOM 3205 C CA . THR B 1 192 ? 24.734 -7.195 -9.084 1.00 7.24 176 THR B CA 1
ATOM 3206 C C . THR B 1 192 ? 25.327 -6.661 -7.785 1.00 6.54 176 THR B C 1
ATOM 3207 O O . THR B 1 192 ? 25.878 -7.401 -6.973 1.00 7.16 176 THR B O 1
ATOM 3211 N N . ALA B 1 193 ? 25.217 -5.356 -7.588 1.00 6.41 177 ALA B N 1
ATOM 3212 C CA . ALA B 1 193 ? 25.665 -4.755 -6.348 1.00 6.42 177 ALA B CA 1
ATOM 3213 C C . ALA B 1 193 ? 24.893 -5.288 -5.151 1.00 5.82 177 ALA B C 1
ATOM 3214 O O . ALA B 1 193 ? 25.464 -5.585 -4.103 1.00 6.99 177 ALA B O 1
ATOM 3216 N N . ILE B 1 194 ? 23.589 -5.383 -5.306 1.00 5.99 178 ILE B N 1
ATOM 3217 C CA . ILE B 1 194 ? 22.764 -5.949 -4.267 1.00 6.53 178 ILE B CA 1
ATOM 3218 C C . ILE B 1 194 ? 23.080 -7.425 -4.044 1.00 6.47 178 ILE B C 1
ATOM 3219 O O . ILE B 1 194 ? 23.205 -7.854 -2.882 1.00 7.32 178 ILE B O 1
ATOM 3224 N N . ALA B 1 195 ? 23.285 -8.166 -5.131 1.00 6.97 179 ALA B N 1
ATOM 3225 C CA . ALA B 1 195 ? 23.653 -9.567 -5.022 1.00 7.52 179 ALA B CA 1
ATOM 3226 C C . ALA B 1 195 ? 24.951 -9.731 -4.251 1.00 7.79 179 ALA B C 1
ATOM 3227 O O . ALA B 1 195 ? 25.113 -10.650 -3.450 1.00 8.65 179 ALA B O 1
ATOM 3229 N N . HIS B 1 196 ? 25.885 -8.829 -4.491 1.00 6.86 180 HIS B N 1
ATOM 3230 C CA . HIS B 1 196 ? 27.190 -8.880 -3.844 1.00 7.56 180 HIS B CA 1
ATOM 3231 C C . HIS B 1 196 ? 27.073 -8.646 -2.329 1.00 7.74 180 HIS B C 1
ATOM 3232 O O . HIS B 1 196 ? 27.632 -9.416 -1.547 1.00 8.81 180 HIS B O 1
ATOM 3239 N N . VAL B 1 197 ? 26.292 -7.647 -1.926 1.00 7.30 181 VAL B N 1
ATOM 3240 C CA . VAL B 1 197 ? 26.056 -7.432 -0.515 1.00 6.89 181 VAL B CA 1
ATOM 3241 C C . VAL B 1 197 ? 25.341 -8.658 0.075 1.00 7.34 181 VAL B C 1
ATOM 3242 O O . VAL B 1 197 ? 25.719 -9.139 1.168 1.00 8.54 181 VAL B O 1
ATOM 3246 N N . CYS B 1 198 ? 24.316 -9.170 -0.592 1.00 8.34 182 CYS B N 1
ATOM 3247 C CA . CYS B 1 198 ? 23.615 -10.357 -0.099 1.00 8.30 182 CYS B CA 1
ATOM 3248 C C . CYS B 1 198 ? 24.524 -11.572 0.022 1.00 9.73 182 CYS B C 1
ATOM 3249 O O . CYS B 1 198 ? 24.395 -12.351 0.966 1.00 10.97 182 CYS B O 1
ATOM 3252 N N . HIS B 1 199 ? 25.447 -11.723 -0.913 1.00 9.30 183 HIS B N 1
ATOM 3253 C CA . HIS B 1 199 ? 26.411 -12.811 -0.889 1.00 10.85 183 HIS B CA 1
ATOM 3254 C C . HIS B 1 199 ? 27.246 -12.734 0.388 1.00 12.55 183 HIS B C 1
ATOM 3255 O O . HIS B 1 199 ? 27.518 -13.737 1.064 1.00 13.75 183 HIS B O 1
ATOM 3262 N N . ASN B 1 200 ? 27.660 -11.533 0.714 1.00 11.77 184 ASN B N 1
ATOM 3263 C CA . ASN B 1 200 ? 28.509 -11.335 1.860 1.00 12.23 184 ASN B CA 1
ATOM 3264 C C . ASN B 1 200 ? 27.832 -11.663 3.198 1.00 11.27 184 ASN B C 1
ATOM 3265 O O . ASN B 1 200 ? 28.484 -12.064 4.162 1.00 13.47 184 ASN B O 1
ATOM 3270 N N . PHE B 1 201 ? 26.504 -11.556 3.213 1.00 11.21 185 PHE B N 1
ATOM 3271 C CA . PHE B 1 201 ? 25.701 -11.885 4.388 1.00 11.59 185 PHE B CA 1
ATOM 3272 C C . PHE B 1 201 ? 24.911 -13.173 4.299 1.00 11.33 185 PHE B C 1
ATOM 3273 O O . PHE B 1 201 ? 24.102 -13.437 5.191 1.00 13.89 185 PHE B O 1
ATOM 3281 N N . ASN B 1 202 ? 25.077 -13.928 3.202 1.00 11.33 186 ASN B N 1
ATOM 3282 C CA A ASN B 1 202 ? 24.347 -15.175 2.953 0.50 11.65 186 ASN B CA 1
ATOM 3283 C CA B ASN B 1 202 ? 24.351 -15.190 3.029 0.50 12.21 186 ASN B CA 1
ATOM 3284 C C . ASN B 1 202 ? 22.823 -15.010 3.034 1.00 11.49 186 ASN B C 1
ATOM 3285 O O . ASN B 1 202 ? 22.091 -15.811 3.624 1.00 13.80 186 ASN B O 1
ATOM 3294 N N . VAL B 1 203 ? 22.344 -13.947 2.403 1.00 9.25 187 VAL B N 1
ATOM 3295 C CA . VAL B 1 203 ? 20.905 -13.634 2.305 1.00 8.48 187 VAL B CA 1
ATOM 3296 C C . VAL B 1 203 ? 20.405 -13.990 0.905 1.00 7.86 187 VAL B C 1
ATOM 3297 O O . VAL B 1 203 ? 20.943 -13.501 -0.081 1.00 8.64 187 VAL B O 1
ATOM 3301 N N . PRO B 1 204 ? 19.375 -14.838 0.802 1.00 8.25 188 PRO B N 1
ATOM 3302 C CA . PRO B 1 204 ? 18.844 -15.186 -0.505 1.00 8.99 188 PRO B CA 1
ATOM 3303 C C . PRO B 1 204 ? 18.369 -13.962 -1.275 1.00 8.27 188 PRO B C 1
ATOM 3304 O O . PRO B 1 204 ? 17.713 -13.092 -0.712 1.00 8.69 188 PRO B O 1
ATOM 3308 N N . PHE B 1 205 ? 18.684 -13.951 -2.567 1.00 7.71 189 PHE B N 1
ATOM 3309 C CA . PHE B 1 205 ? 18.417 -12.825 -3.421 1.00 7.74 189 PHE B CA 1
ATOM 3310 C C . PHE B 1 205 ? 17.849 -13.255 -4.770 1.00 7.44 189 PHE B C 1
ATOM 3311 O O . PHE B 1 205 ? 18.212 -14.326 -5.299 1.00 8.88 189 PHE B O 1
ATOM 3319 N N . VAL B 1 206 ? 16.992 -12.408 -5.336 1.00 7.69 190 VAL B N 1
ATOM 3320 C CA . VAL B 1 206 ? 16.522 -12.582 -6.703 1.00 7.46 190 VAL B CA 1
ATOM 3321 C C . VAL B 1 206 ? 16.197 -11.222 -7.292 1.00 7.51 190 VAL B C 1
ATOM 3322 O O . VAL B 1 206 ? 15.793 -10.294 -6.583 1.00 8.09 190 VAL B O 1
ATOM 3326 N N . VAL B 1 207 ? 16.395 -11.096 -8.603 1.00 7.52 191 VAL B N 1
ATOM 3327 C CA . VAL B 1 207 ? 15.965 -9.925 -9.383 1.00 7.25 191 VAL B CA 1
ATOM 3328 C C . VAL B 1 207 ? 14.669 -10.282 -10.113 1.00 7.42 191 VAL B C 1
ATOM 3329 O O . VAL B 1 207 ? 14.626 -11.281 -10.805 1.00 8.89 191 VAL B O 1
ATOM 3333 N N . VAL B 1 208 ? 13.655 -9.430 -9.939 1.00 7.94 192 VAL B N 1
ATOM 3334 C CA . VAL B 1 208 ? 12.408 -9.510 -10.684 1.00 7.90 192 VAL B CA 1
ATOM 3335 C C . VAL B 1 208 ? 12.125 -8.108 -11.181 1.00 8.67 192 VAL B C 1
ATOM 3336 O O . VAL B 1 208 ? 11.604 -7.282 -10.428 1.00 10.33 192 VAL B O 1
ATOM 3340 N N . ARG B 1 209 ? 12.544 -7.827 -12.412 1.00 8.04 193 ARG B N 1
ATOM 3341 C CA . ARG B 1 209 ? 12.354 -6.532 -13.025 1.00 7.85 193 ARG B CA 1
ATOM 3342 C C . ARG B 1 209 ? 11.502 -6.635 -14.275 1.00 8.53 193 ARG B C 1
ATOM 3343 O O . ARG B 1 209 ? 11.186 -7.745 -14.723 1.00 10.34 193 ARG B O 1
ATOM 3351 N N . ALA B 1 210 ? 11.089 -5.482 -14.787 1.00 8.32 194 ALA B N 1
ATOM 3352 C CA . ALA B 1 210 ? 10.312 -5.434 -16.005 1.00 8.08 194 ALA B CA 1
ATOM 3353 C C . ALA B 1 210 ? 10.989 -4.516 -17.010 1.00 8.72 194 ALA B C 1
ATOM 3354 O O . ALA B 1 210 ? 11.693 -3.560 -16.652 1.00 10.02 194 ALA B O 1
ATOM 3356 N N . ILE B 1 211 ? 10.770 -4.796 -18.289 1.00 9.76 195 ILE B N 1
ATOM 3357 C CA . ILE B 1 211 ? 11.514 -4.156 -19.340 1.00 9.75 195 ILE B CA 1
ATOM 3358 C C . ILE B 1 211 ? 10.920 -2.782 -19.681 1.00 10.12 195 ILE B C 1
ATOM 3359 O O . ILE B 1 211 ? 9.733 -2.648 -19.955 1.00 11.74 195 ILE B O 1
ATOM 3364 N N . SER B 1 212 ? 11.788 -1.781 -19.688 1.00 9.11 196 SER B N 1
ATOM 3365 C CA . SER B 1 212 ? 11.437 -0.395 -20.027 1.00 10.70 196 SER B CA 1
ATOM 3366 C C . SER B 1 212 ? 11.933 0.041 -21.395 1.00 11.64 196 SER B C 1
ATOM 3367 O O . SER B 1 212 ? 11.487 1.073 -21.901 1.00 12.78 196 SER B O 1
ATOM 3370 N N . ASP B 1 213 ? 12.874 -0.717 -21.951 1.00 10.72 197 ASP B N 1
ATOM 3371 C CA . ASP B 1 213 ? 13.598 -0.361 -23.152 1.00 10.95 197 ASP B CA 1
ATOM 3372 C C . ASP B 1 213 ? 14.437 -1.549 -23.568 1.00 11.47 197 ASP B C 1
ATOM 3373 O O . ASP B 1 213 ? 14.530 -2.506 -22.816 1.00 11.71 197 ASP B O 1
ATOM 3378 N N . VAL B 1 214 ? 15.027 -1.494 -24.771 1.00 11.35 198 VAL B N 1
ATOM 3379 C CA . VAL B 1 214 ? 15.880 -2.607 -25.238 1.00 12.87 198 VAL B CA 1
ATOM 3380 C C . VAL B 1 214 ? 17.340 -2.189 -25.440 1.00 13.25 198 VAL B C 1
ATOM 3381 O O . VAL B 1 214 ? 18.074 -2.800 -26.213 1.00 14.16 198 VAL B O 1
ATOM 3385 N N . ALA B 1 215 ? 17.771 -1.162 -24.706 1.00 12.12 199 ALA B N 1
ATOM 3386 C CA . ALA B 1 215 ? 19.179 -0.809 -24.578 1.00 11.40 199 ALA B CA 1
ATOM 3387 C C . ALA B 1 215 ? 19.811 -0.382 -25.888 1.00 13.08 199 ALA B C 1
ATOM 3388 O O . ALA B 1 215 ? 21.035 -0.408 -26.025 1.00 13.26 199 ALA B O 1
ATOM 3390 N N . ASP B 1 216 ? 18.955 0.006 -26.827 1.00 13.38 200 ASP B N 1
ATOM 3391 C CA . ASP B 1 216 ? 19.366 0.387 -28.170 1.00 14.75 200 ASP B CA 1
ATOM 3392 C C . ASP B 1 216 ? 19.531 1.903 -28.284 1.00 14.39 200 ASP B C 1
ATOM 3393 O O . ASP B 1 216 ? 19.526 2.609 -27.272 1.00 14.86 200 ASP B O 1
ATOM 3398 N N . GLN B 1 217 ? 19.655 2.410 -29.507 1.00 15.23 201 GLN B N 1
ATOM 3399 C CA A GLN B 1 217 ? 19.844 3.830 -29.770 0.50 17.13 201 GLN B CA 1
ATOM 3400 C CA B GLN B 1 217 ? 19.935 3.852 -29.589 0.50 16.39 201 GLN B CA 1
ATOM 3401 C C . GLN B 1 217 ? 18.725 4.719 -29.208 1.00 15.96 201 GLN B C 1
ATOM 3402 O O . GLN B 1 217 ? 18.904 5.908 -28.995 1.00 16.60 201 GLN B O 1
ATOM 3413 N N . GLN B 1 218 ? 17.538 4.125 -29.045 1.00 14.72 202 GLN B N 1
ATOM 3414 C CA . GLN B 1 218 ? 16.358 4.854 -28.587 1.00 13.69 202 GLN B CA 1
ATOM 3415 C C . GLN B 1 218 ? 16.025 4.556 -27.133 1.00 13.64 202 GLN B C 1
ATOM 3416 O O . GLN B 1 218 ? 14.959 4.931 -26.663 1.00 14.62 202 GLN B O 1
ATOM 3422 N N . SER B 1 219 ? 16.930 3.913 -26.403 1.00 12.55 203 SER B N 1
ATOM 3423 C CA . SER B 1 219 ? 16.606 3.469 -25.039 1.00 12.39 203 SER B CA 1
ATOM 3424 C C . SER B 1 219 ? 16.251 4.578 -24.083 1.00 12.09 203 SER B C 1
ATOM 3425 O O . SER B 1 219 ? 15.443 4.381 -23.184 1.00 12.01 203 SER B O 1
ATOM 3428 N N . HIS B 1 220 ? 16.834 5.755 -24.263 1.00 13.44 204 HIS B N 1
ATOM 3429 C CA . HIS B 1 220 ? 16.517 6.870 -23.386 1.00 14.65 204 HIS B CA 1
ATOM 3430 C C . HIS B 1 220 ? 15.068 7.333 -23.584 1.00 13.93 204 HIS B C 1
ATOM 3431 O O . HIS B 1 220 ? 14.372 7.674 -22.634 1.00 15.24 204 HIS B O 1
ATOM 3438 N N . LEU B 1 221 ? 14.615 7.321 -24.833 1.00 13.35 205 LEU B N 1
ATOM 3439 C CA . LEU B 1 221 ? 13.247 7.754 -25.163 1.00 15.23 205 LEU B CA 1
ATOM 3440 C C . LEU B 1 221 ? 12.257 6.689 -24.711 1.00 15.39 205 LEU B C 1
ATOM 3441 O O . LEU B 1 221 ? 11.208 6.985 -24.144 1.00 16.73 205 LEU B O 1
ATOM 3446 N N . SER B 1 222 ? 12.609 5.425 -24.918 1.00 13.19 206 SER B N 1
ATOM 3447 C CA A SER B 1 222 ? 11.746 4.336 -24.490 0.50 11.99 206 SER B CA 1
ATOM 3448 C CA B SER B 1 222 ? 11.742 4.335 -24.498 0.50 13.20 206 SER B CA 1
ATOM 3449 C C . SER B 1 222 ? 11.634 4.339 -22.967 1.00 13.27 206 SER B C 1
ATOM 3450 O O . SER B 1 222 ? 10.541 4.218 -22.422 1.00 13.80 206 SER B O 1
ATOM 3455 N N . PHE B 1 223 ? 12.762 4.476 -22.264 1.00 12.29 207 PHE B N 1
ATOM 3456 C CA . PHE B 1 223 ? 12.746 4.522 -20.804 1.00 12.08 207 PHE B CA 1
ATOM 3457 C C . PHE B 1 223 ? 11.832 5.626 -20.283 1.00 12.76 207 PHE B C 1
ATOM 3458 O O . PHE B 1 223 ? 11.031 5.428 -19.368 1.00 15.22 207 PHE B O 1
ATOM 3466 N N . ASP B 1 224 ? 11.982 6.813 -20.842 1.00 14.02 208 ASP B N 1
ATOM 3467 C CA . ASP B 1 224 ? 11.117 7.919 -20.444 1.00 18.76 208 ASP B CA 1
ATOM 3468 C C . ASP B 1 224 ? 9.643 7.588 -20.605 1.00 17.90 208 ASP B C 1
ATOM 3469 O O . ASP B 1 224 ? 8.816 7.886 -19.722 1.00 21.36 208 ASP B O 1
ATOM 3474 N N . GLU B 1 225 ? 9.297 7.005 -21.737 1.00 17.48 209 GLU B N 1
ATOM 3475 C CA . GLU B 1 225 ? 7.908 6.698 -22.038 1.00 21.15 209 GLU B CA 1
ATOM 3476 C C . GLU B 1 225 ? 7.344 5.534 -21.230 1.00 18.70 209 GLU B C 1
ATOM 3477 O O . GLU B 1 225 ? 6.161 5.549 -20.874 1.00 21.56 209 GLU B O 1
ATOM 3483 N N . PHE B 1 226 ? 8.183 4.529 -20.961 1.00 14.46 210 PHE B N 1
ATOM 3484 C CA . PHE B 1 226 ? 7.696 3.228 -20.468 1.00 15.79 210 PHE B CA 1
ATOM 3485 C C . PHE B 1 226 ? 8.157 2.838 -19.097 1.00 15.14 210 PHE B C 1
ATOM 3486 O O . PHE B 1 226 ? 7.817 1.745 -18.626 1.00 15.67 210 PHE B O 1
ATOM 3494 N N . LEU B 1 227 ? 8.864 3.725 -18.408 1.00 14.94 211 LEU B N 1
ATOM 3495 C CA . LEU B 1 227 ? 9.209 3.470 -17.012 1.00 13.58 211 LEU B CA 1
ATOM 3496 C C . LEU B 1 227 ? 7.970 3.129 -16.190 1.00 12.66 211 LEU B C 1
ATOM 3497 O O . LEU B 1 227 ? 8.009 2.195 -15.399 1.00 13.65 211 LEU B O 1
ATOM 3502 N N . ALA B 1 228 ? 6.886 3.876 -16.385 1.00 15.68 212 ALA B N 1
ATOM 3503 C CA . ALA B 1 228 ? 5.665 3.638 -15.622 1.00 16.63 212 ALA B CA 1
ATOM 3504 C C . ALA B 1 228 ? 5.082 2.266 -15.894 1.00 13.78 212 ALA B C 1
ATOM 3505 O O . ALA B 1 228 ? 4.569 1.623 -15.010 1.00 14.33 212 ALA B O 1
ATOM 3507 N N . VAL B 1 229 ? 5.129 1.813 -17.127 1.00 15.56 213 VAL B N 1
ATOM 3508 C CA . VAL B 1 229 ? 4.645 0.470 -17.463 1.00 15.78 213 VAL B CA 1
ATOM 3509 C C . VAL B 1 229 ? 5.512 -0.614 -16.798 1.00 14.00 213 VAL B C 1
ATOM 3510 O O . VAL B 1 229 ? 5.008 -1.606 -16.239 1.00 13.91 213 VAL B O 1
ATOM 3514 N N . ALA B 1 230 ? 6.823 -0.428 -16.856 1.00 12.61 214 ALA B N 1
ATOM 3515 C CA . ALA B 1 230 ? 7.718 -1.374 -16.201 1.00 12.06 214 ALA B CA 1
ATOM 3516 C C . ALA B 1 230 ? 7.462 -1.396 -14.694 1.00 11.96 214 ALA B C 1
ATOM 3517 O O . ALA B 1 230 ? 7.463 -2.441 -14.072 1.00 11.70 214 ALA B O 1
ATOM 3519 N N . ALA B 1 231 ? 7.233 -0.228 -14.110 1.00 11.72 215 ALA B N 1
ATOM 3520 C CA . ALA B 1 231 ? 6.953 -0.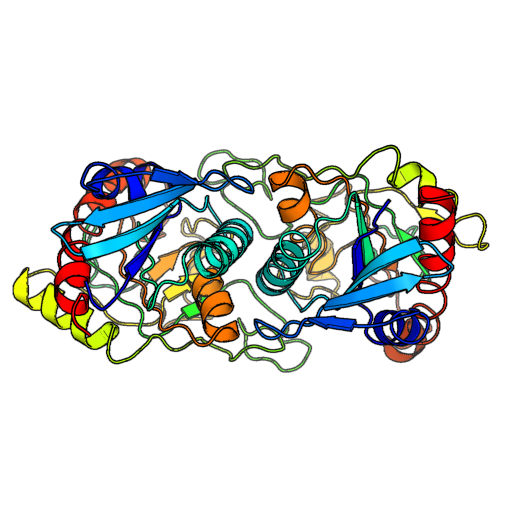162 -12.678 1.00 12.74 215 ALA B CA 1
ATOM 3521 C C . A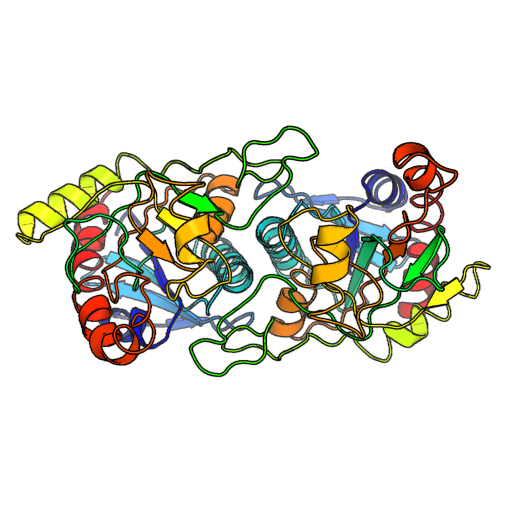LA B 1 231 ? 5.645 -0.916 -12.356 1.00 12.00 215 ALA B C 1
ATOM 3522 O O . ALA B 1 231 ? 5.559 -1.622 -11.353 1.00 12.99 215 ALA B O 1
ATOM 3524 N N . LYS B 1 232 ? 4.617 -0.723 -13.178 1.00 12.42 216 LYS B N 1
ATOM 3525 C CA . LYS B 1 232 ? 3.346 -1.399 -12.968 1.00 13.41 216 LYS B CA 1
ATOM 3526 C C . LYS B 1 232 ? 3.481 -2.913 -12.990 1.00 10.61 216 LYS B C 1
ATOM 3527 O O . LYS B 1 232 ? 2.995 -3.603 -12.091 1.00 11.88 216 LYS B O 1
ATOM 3533 N N . GLN B 1 233 ? 4.178 -3.425 -14.006 1.00 11.56 217 GLN B N 1
ATOM 3534 C CA . GLN B 1 233 ? 4.303 -4.882 -14.136 1.00 10.99 217 GLN B CA 1
ATOM 3535 C C . GLN B 1 233 ? 5.250 -5.498 -13.085 1.00 10.62 217 GLN B C 1
ATOM 3536 O O . GLN B 1 233 ? 4.968 -6.569 -12.529 1.00 11.11 217 GLN B O 1
ATOM 3542 N N . SER B 1 234 ? 6.355 -4.829 -12.796 1.00 10.05 218 SER B N 1
ATOM 3543 C CA A SER B 1 234 ? 7.235 -5.323 -11.768 0.50 9.12 218 SER B CA 1
ATOM 3544 C CA B SER B 1 234 ? 7.265 -5.290 -11.752 0.50 10.73 218 SER B CA 1
ATOM 3545 C C . SER B 1 234 ? 6.532 -5.300 -10.404 1.00 10.30 218 SER B C 1
ATOM 3546 O O . SER B 1 234 ? 6.687 -6.225 -9.617 1.00 10.63 218 SER B O 1
ATOM 3551 N N . THR B 1 235 ? 5.732 -4.258 -10.142 1.00 10.48 219 THR B N 1
ATOM 3552 C CA . THR B 1 235 ? 4.975 -4.164 -8.889 1.00 9.72 219 THR B CA 1
ATOM 3553 C C . THR B 1 235 ? 3.978 -5.313 -8.756 1.00 9.58 219 THR B C 1
ATOM 3554 O O . THR B 1 235 ? 3.893 -5.956 -7.709 1.00 10.98 219 THR B O 1
ATOM 3558 N N . LEU B 1 236 ? 3.267 -5.621 -9.831 1.00 10.41 220 LEU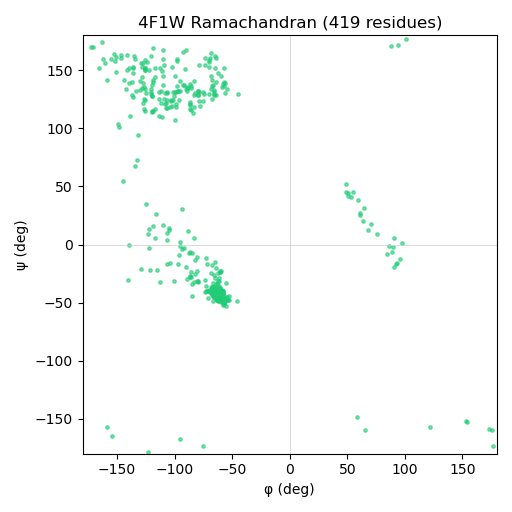 B N 1
ATOM 3559 C CA . LEU B 1 236 ? 2.347 -6.756 -9.825 1.00 10.18 220 LEU B CA 1
ATOM 3560 C C . LEU B 1 236 ? 3.066 -8.067 -9.477 1.00 10.01 220 LEU B C 1
ATOM 3561 O O . LEU B 1 236 ? 2.616 -8.838 -8.627 1.00 11.62 220 LEU B O 1
ATOM 3566 N N . MET B 1 237 ? 4.209 -8.285 -10.119 1.00 10.33 221 MET B N 1
ATOM 3567 C CA . MET B 1 237 ? 5.009 -9.452 -9.820 1.00 10.02 221 MET B CA 1
ATOM 3568 C C . MET B 1 237 ? 5.453 -9.494 -8.351 1.00 10.25 221 MET B C 1
ATOM 3569 O O . MET B 1 237 ? 5.367 -10.523 -7.703 1.00 10.32 221 MET B O 1
ATOM 3574 N N . VAL B 1 238 ? 5.996 -8.377 -7.886 1.00 10.26 222 VAL B N 1
ATOM 3575 C CA . VAL B 1 238 ? 6.526 -8.341 -6.551 1.00 9.72 222 VAL B CA 1
ATOM 3576 C C . VAL B 1 238 ? 5.441 -8.572 -5.506 1.00 10.34 222 VAL B C 1
ATOM 3577 O O . VAL B 1 238 ? 5.633 -9.330 -4.566 1.00 10.60 222 VAL B O 1
ATOM 3581 N N . GLU B 1 239 ? 4.291 -7.948 -5.654 1.00 11.01 223 GLU B N 1
ATOM 3582 C CA A GLU B 1 239 ? 3.178 -8.137 -4.723 0.50 12.09 223 GLU B CA 1
ATOM 3583 C CA B GLU B 1 239 ? 3.263 -8.137 -4.643 0.50 12.10 223 GLU B CA 1
ATOM 3584 C C . GLU B 1 239 ? 2.781 -9.590 -4.661 1.00 11.52 223 GLU B C 1
ATOM 3585 O O . GLU B 1 239 ? 2.486 -10.146 -3.608 1.00 12.12 223 GLU B O 1
ATOM 3596 N N . THR B 1 240 ? 2.732 -10.218 -5.827 1.00 11.41 224 THR B N 1
ATOM 3597 C CA . THR B 1 240 ? 2.338 -11.621 -5.911 1.00 11.02 224 THR B CA 1
ATOM 3598 C C . THR B 1 240 ? 3.381 -12.556 -5.259 1.00 10.93 224 THR B C 1
ATOM 3599 O O . THR B 1 240 ? 3.072 -13.466 -4.482 1.00 12.57 224 THR B O 1
ATOM 3603 N N . LEU B 1 241 ? 4.636 -12.249 -5.511 1.00 10.10 225 LEU B N 1
ATOM 3604 C CA . LEU B 1 241 ? 5.755 -13.015 -4.980 1.00 10.22 225 LEU B CA 1
ATOM 3605 C C . LEU B 1 241 ? 5.866 -12.870 -3.445 1.00 10.56 225 LEU B C 1
ATOM 3606 O O . LEU B 1 241 ? 6.124 -13.836 -2.732 1.00 11.48 225 LEU B O 1
ATOM 3611 N N . VAL B 1 242 ? 5.683 -11.644 -2.946 1.00 10.15 226 VAL B N 1
ATOM 3612 C CA . VAL B 1 242 ? 5.714 -11.395 -1.506 1.00 10.61 226 VAL B CA 1
ATOM 3613 C C . VAL B 1 242 ? 4.741 -12.351 -0.836 1.00 9.68 226 VAL B C 1
ATOM 3614 O O . VAL B 1 242 ? 5.055 -12.978 0.180 1.00 11.53 226 VAL B O 1
ATOM 3618 N N . GLN B 1 243 ? 3.532 -12.444 -1.368 1.00 11.50 227 GLN B N 1
ATOM 3619 C CA . GLN B 1 243 ? 2.510 -13.305 -0.769 1.00 13.56 227 GLN B CA 1
ATOM 3620 C C . GLN B 1 243 ? 2.920 -14.773 -0.811 1.00 12.18 227 GLN B C 1
ATOM 3621 O O . GLN B 1 243 ? 2.702 -15.497 0.165 1.00 15.46 227 GLN B O 1
ATOM 3627 N N . LYS B 1 244 ? 3.529 -15.202 -1.910 1.00 12.36 228 LYS B N 1
ATOM 3628 C CA . LYS B 1 244 ? 3.976 -16.580 -2.038 1.00 12.66 228 LYS B CA 1
ATOM 3629 C C . LYS B 1 244 ? 5.087 -16.944 -1.035 1.00 13.59 228 LYS B C 1
ATOM 3630 O O . LYS B 1 244 ? 5.244 -18.098 -0.679 1.00 16.87 228 LYS B O 1
ATOM 3636 N N . LEU B 1 245 ? 5.883 -15.959 -0.629 1.00 11.53 229 LEU B N 1
ATOM 3637 C CA . LEU B 1 245 ? 7.033 -16.179 0.237 1.00 11.69 229 LEU B CA 1
ATOM 3638 C C . LEU B 1 245 ? 6.734 -15.930 1.719 1.00 11.48 229 LEU B C 1
ATOM 3639 O O . LEU B 1 245 ? 7.562 -16.237 2.568 1.00 12.87 229 LEU B O 1
ATOM 3644 N N . ALA B 1 246 ? 5.566 -15.381 2.027 1.00 11.04 230 ALA B N 1
ATOM 3645 C CA . ALA B 1 246 ? 5.265 -14.865 3.358 1.00 11.29 230 ALA B CA 1
ATOM 3646 C C . ALA B 1 246 ? 5.439 -15.857 4.498 1.00 12.05 230 ALA B C 1
ATOM 3647 O O . ALA B 1 246 ? 5.813 -15.479 5.623 1.00 12.07 230 ALA B O 1
ATOM 3649 N N . HIS B 1 247 ? 5.159 -17.121 4.200 1.00 11.66 231 HIS B N 1
ATOM 3650 C CA . HIS B 1 247 ? 5.087 -18.160 5.219 1.00 12.47 231 HIS B CA 1
ATOM 3651 C C . HIS B 1 247 ? 6.219 -19.163 5.167 1.00 14.45 231 HIS B C 1
ATOM 3652 O O . HIS B 1 247 ? 6.132 -20.227 5.779 1.00 14.03 231 HIS B O 1
ATOM 3659 N N . GLY B 1 248 ? 7.290 -18.815 4.467 1.00 13.64 232 GLY B N 1
ATOM 3660 C CA . GLY B 1 248 ? 8.425 -19.713 4.296 1.00 17.44 232 GLY B CA 1
ATOM 3661 C C . GLY B 1 248 ? 8.129 -20.840 3.317 1.00 22.58 232 GLY B C 1
ATOM 3662 O O . GLY B 1 248 ? 7.072 -20.904 2.654 1.00 20.92 232 GLY B O 1
#